Protein AF-A0A9N9TPY0-F1 (afdb_monomer_lite)

InterPro domains:
  IPR001128 Cytochrome P450 [PF00067] (4-237)
  IPR001128 Cytochrome P450 [PF00067] (275-476)
  IPR001128 Cytochrome P450 [PR00385] (175-192)
  IPR001128 Cytochrome P450 [PR00385] (353-364)
  IPR001128 Cytochrome P450 [PR00385] (430-439)
  IPR001128 Cytochrome P450 [PR00385] (439-450)
  IPR002401 Cytochrome P450, E-class, group I [PR00463] (35-53)
  IPR002401 Cytochrome P450, E-class, group I [PR00463] (164-181)
  IPR002401 Cytochrome P450, E-class, group I [PR00463] (184-210)
  IPR002401 Cytochrome P450, E-class, group I [PR00463] (394-418)
  IPR002401 Cytochrome P450, E-class, group I [PR00463] (429-439)
  IPR002401 Cytochrome P450, E-class, group I [PR00463] (439-462)
  IPR036396 Cytochrome P450 superfamily [G3DSA:1.10.630.10] (1-234)
  IPR036396 Cytochrome P450 superfamily [G3DSA:1.10.630.10] (235-488)
  IPR036396 Cytochrome P450 superfamily [SSF48264] (1-236)
  IPR036396 Cytochrome P450 superfamily [SSF48264] (232-492)
  IPR050476 Insect Cytochrome P450 Detoxification [PTHR24292] (233-491)

Organism: Phyllotreta striolata (NCBI:txid444603)

Secondary structure (DSSP, 8-state):
-HHHHHHHHHHHHHHHHHHTT--S-EEHHHHHHHHHHHHHIIIII-----TTT-TT-HHHHHHHHHH---HHHHHHHHHHHHS-HHHHHHHHHTT--SS-HHHHHHHHHHHHHHHHHHHHHT---SSHHHHHHHHHHHSS---HHHHHHS-TT----SPPPHHHHHHHHHHHHHT-TTHHHHHHHHHHHHHHH-HHHHHHHHHHHHHHHHHTTT---HHHHHT-HHHHHHHHHHHHHHHHHHHHTT----SHHHHHHHHHHHSSPPPTTT--SS--------SS-HHHHHHHHHHHHHHHHHHHHHHHHHHHHHHHH-HHHHHHHHHHHHHHHHHTTT---HHHHHT-HHHHHHHHHHHHHS-SS--EEEE--S-EEPTTSS-EE-TT-EEEE-HHHHHT-TTTSSSTTS--GGGGSHHHHHHSPTTS--TT--GGGS-TTHHHHHHHHHHHHHHHHHHEEEEE-TTS-SS--EE-SSS-EESS--EEEEEEPP-

Sequence (495 aa):
MKMMFERVLECTTGLEEMLKERSVAVDIKDILCRFTTDVIGSVAFGLEFNSMKDANIKLRKYGDYTFENSWRKRFSIFLENTFPTRFINIVNEVGFSSRKKEIETYFVDMIRKTVDYREKNNVFRKDALHLLIQLKNTGRVLGDEEAALKGDNENVTGGITMNELAAQAFVFFVAGFETSATTMTFALLELAQNPVVQEKLRQEIKQTLKQNENKLTYESLLGMEYLEKVISDMIRKTVDYREKNNVFRKDALHLLIQLKNTGRVLGDDEATLKGDNENVTGSITMNELAAQAFVFFVAGFETSATTMTFALLELAQNPVVQEKLRQEIKQTLKQNDNKLTYESLLGMEYLEKVISETLRMHPPIHRLARLCNKDFNIPNSDL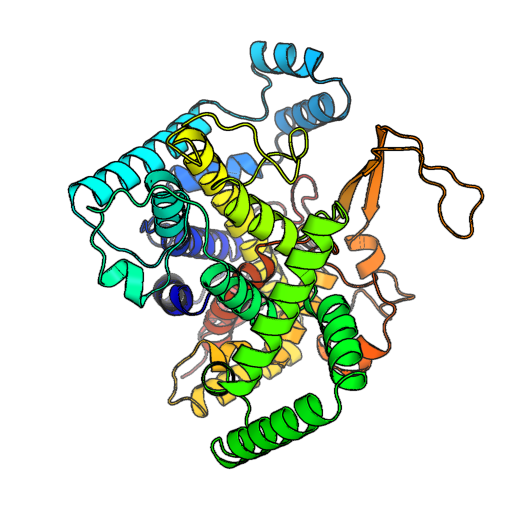VIKSQTQVLVPVLAIHNDPEYYPNPEKFDPERFSKEAKACRPSMTYFPFGDGPQNCIGQRFGKLQAKLGLCTVVSNFNVTLNEKTKLPIEYDLITVITVKGNFWLNLEPLEK

Radius of gyration: 24.52 Å; chains: 1; bounding box: 65×58×60 Å

pLDDT: mean 74.49, std 17.58, range [36.22, 98.69]

Foldseek 3Di:
DQQLLVVLLVLLVLLLVLCPPPQDKDLLLLSQLLSLLQSLCCALQVHRQPCSPPVPGPLVVLLCLLVDPDPLLVVLVCCVVPDPPVVNVVCVVVPSDSDDVVSLVVLLVSSVVSLVVCVVVVDDDNHNSVQVSCCFLAVHGDDPVCPVVDRSPDNNPAFDDLLRLLVVVVCCCVVDDFCVVVVVVVLVVVCVVPVPLVVVQVVLVVVLCVVVVNDDDPVSVVPSPSVSVSSSVSLVVVLVVCVVVVPDDPDPSLQSLCRRAPVERDDPVQDGSHDDDDPDRGHDDSSRSSVVSVCSSNVRSNQLSQLLLLLLVLCQVPVVLLVVLLVLLVVLCVVVVNDDRPVSLVPSLSLVLSSQLSCLQFQQQQKDKDFAQAWDDDPPDPDIDHHRHIDIDGSNCLSQPCVQPPVSVDRDSCCPPPVNVVPGDPPSRQSQHDDPNGNPCPVVSSSSSSSNNSSQSNFWDKHADPVADPPFDFDNDNTTHGDPGGIIRTRTDDD

Structure (mmCIF, N/CA/C/O backbone):
data_AF-A0A9N9TPY0-F1
#
_entry.id   AF-A0A9N9TPY0-F1
#
loop_
_atom_site.group_PDB
_atom_site.id
_atom_site.type_symbol
_atom_site.label_atom_id
_atom_site.label_alt_id
_atom_site.label_comp_id
_atom_site.label_asym_id
_atom_site.label_entity_id
_atom_site.label_seq_id
_atom_site.pdbx_PDB_ins_code
_atom_site.Cartn_x
_atom_site.Cartn_y
_atom_site.Cartn_z
_atom_site.occupancy
_atom_site.B_iso_or_equiv
_atom_site.auth_seq_id
_atom_site.auth_comp_id
_atom_site.auth_asym_id
_atom_site.auth_atom_id
_atom_site.pdbx_PDB_model_num
ATOM 1 N N . MET A 1 1 ? 12.210 -0.313 6.878 1.00 61.53 1 MET A N 1
ATOM 2 C CA . MET A 1 1 ? 10.793 -0.574 7.232 1.00 61.53 1 MET A CA 1
ATOM 3 C C . MET A 1 1 ? 10.555 -0.561 8.739 1.00 61.53 1 MET A C 1
ATOM 5 O O . MET A 1 1 ? 9.876 0.355 9.174 1.00 61.53 1 MET A O 1
ATOM 9 N N . LYS A 1 2 ? 11.143 -1.466 9.544 1.00 66.25 2 LYS A N 1
ATOM 10 C CA . LYS A 1 2 ? 11.008 -1.450 11.023 1.00 66.25 2 LYS A CA 1
ATOM 11 C C . LYS A 1 2 ? 11.387 -0.093 11.647 1.00 66.25 2 LYS A C 1
ATOM 13 O O . LYS A 1 2 ? 10.631 0.437 12.444 1.00 66.25 2 LYS A O 1
ATOM 18 N N . MET A 1 3 ? 12.456 0.549 11.161 1.00 64.31 3 MET A N 1
ATOM 19 C CA . MET A 1 3 ? 12.868 1.906 11.584 1.00 64.31 3 MET A CA 1
ATOM 20 C C . MET A 1 3 ? 11.812 3.001 11.361 1.00 64.31 3 MET A C 1
ATOM 22 O O . MET A 1 3 ? 11.821 4.013 12.052 1.00 64.31 3 MET A O 1
ATOM 26 N N . MET A 1 4 ? 10.932 2.819 10.374 1.00 69.44 4 MET A N 1
ATOM 27 C CA . MET A 1 4 ? 9.898 3.790 10.009 1.00 69.44 4 MET A CA 1
ATOM 28 C C . MET A 1 4 ? 8.572 3.494 10.720 1.00 69.44 4 MET A C 1
ATOM 30 O O . MET A 1 4 ? 7.700 4.352 10.720 1.00 69.44 4 MET A O 1
ATOM 34 N N . PHE A 1 5 ? 8.415 2.309 11.327 1.00 80.06 5 PHE A N 1
ATOM 35 C CA . PHE A 1 5 ? 7.167 1.865 11.954 1.00 80.06 5 PHE A CA 1
ATOM 36 C C . PHE A 1 5 ? 6.678 2.838 13.027 1.00 80.06 5 PHE A C 1
ATOM 38 O O . PHE A 1 5 ? 5.547 3.299 12.935 1.00 80.06 5 PHE A O 1
ATOM 45 N N . GLU A 1 6 ? 7.549 3.209 13.969 1.00 82.38 6 GLU A N 1
ATOM 46 C CA . GLU A 1 6 ? 7.224 4.145 15.056 1.00 82.38 6 GLU A CA 1
ATOM 47 C C . GLU A 1 6 ? 6.706 5.486 14.522 1.00 82.38 6 GLU A C 1
ATOM 49 O O . GLU A 1 6 ? 5.752 6.041 15.049 1.00 82.38 6 GLU A O 1
ATOM 54 N N . ARG A 1 7 ? 7.267 5.976 13.409 1.00 80.94 7 ARG A N 1
ATOM 55 C CA . ARG A 1 7 ? 6.818 7.225 12.777 1.00 80.94 7 ARG A CA 1
ATOM 56 C C . ARG A 1 7 ? 5.427 7.093 12.164 1.00 80.94 7 ARG A C 1
ATOM 58 O O . ARG A 1 7 ? 4.626 8.015 12.267 1.00 80.94 7 ARG A O 1
ATOM 65 N N . VAL A 1 8 ? 5.130 5.963 11.519 1.00 84.69 8 VAL A N 1
ATOM 66 C CA . VAL A 1 8 ? 3.780 5.714 10.985 1.00 84.69 8 VAL A CA 1
ATOM 67 C C . VAL A 1 8 ? 2.781 5.538 12.133 1.00 84.69 8 VAL A C 1
ATOM 69 O O . VAL A 1 8 ? 1.662 6.037 12.044 1.00 84.69 8 VAL A O 1
ATOM 72 N N . LEU A 1 9 ? 3.192 4.880 13.221 1.00 88.12 9 LEU A N 1
ATOM 73 C CA . LEU A 1 9 ? 2.391 4.705 14.429 1.00 88.12 9 LEU A CA 1
ATOM 74 C C . LEU A 1 9 ? 2.098 6.051 15.110 1.00 88.12 9 LEU A C 1
ATOM 76 O O . LEU A 1 9 ? 0.952 6.311 15.451 1.00 88.12 9 LEU A O 1
ATOM 80 N N . GLU A 1 10 ? 3.068 6.960 15.213 1.00 86.94 10 GLU A N 1
ATOM 81 C CA . GLU A 1 10 ? 2.854 8.330 15.711 1.00 86.94 10 GLU A CA 1
ATOM 82 C C . GLU A 1 10 ? 1.787 9.079 14.892 1.00 86.94 10 GLU A C 1
ATOM 84 O O . GLU A 1 10 ? 0.935 9.768 15.458 1.00 86.94 10 GLU A O 1
ATOM 89 N N . CYS A 1 11 ? 1.761 8.900 13.565 1.00 87.12 11 CYS A N 1
ATOM 90 C CA . CYS A 1 11 ? 0.711 9.476 12.721 1.00 87.12 11 CYS A CA 1
ATOM 91 C C . CYS A 1 11 ? -0.683 8.896 13.014 1.00 87.12 11 CYS A C 1
ATOM 93 O O . CYS A 1 11 ? -1.676 9.585 12.780 1.00 87.12 11 CYS A O 1
ATOM 95 N N . THR A 1 12 ? -0.794 7.665 13.532 1.00 89.69 12 THR A N 1
ATOM 96 C CA . THR A 1 12 ? -2.107 7.105 13.895 1.00 89.69 12 THR A CA 1
ATOM 97 C C . THR A 1 12 ? -2.746 7.826 15.074 1.00 89.69 12 THR A C 1
ATOM 99 O O . THR A 1 12 ? -3.961 7.977 15.078 1.00 89.69 12 THR A O 1
ATOM 102 N N . THR A 1 13 ? -1.960 8.385 15.999 1.00 88.25 13 THR A N 1
ATOM 103 C CA . THR A 1 13 ? -2.487 9.217 17.092 1.00 88.25 13 THR A CA 1
ATOM 104 C C . THR A 1 13 ? -3.189 10.459 16.543 1.00 88.25 13 THR A C 1
ATOM 106 O O . THR A 1 13 ? -4.279 10.808 16.985 1.00 88.25 13 THR A O 1
ATOM 109 N N . GLY A 1 14 ? -2.610 11.095 15.518 1.00 87.12 14 GLY A N 1
ATOM 110 C CA . GLY A 1 14 ? -3.243 12.228 14.837 1.00 87.12 14 GLY A CA 1
ATOM 111 C C . GLY A 1 14 ? -4.534 11.838 14.108 1.00 87.12 14 GLY A C 1
ATOM 112 O O . GLY A 1 14 ? -5.495 12.608 14.101 1.00 87.12 14 GLY A O 1
ATOM 113 N N . LEU A 1 15 ? -4.586 10.628 13.538 1.00 89.00 15 LEU A N 1
ATOM 114 C CA . LEU A 1 15 ? -5.805 10.083 12.939 1.00 89.00 15 LEU A CA 1
ATOM 115 C C . LEU A 1 15 ? -6.877 9.837 14.010 1.00 89.00 15 LEU A C 1
ATOM 117 O O . LEU A 1 15 ? -8.022 10.238 13.817 1.00 89.00 15 LEU A O 1
ATOM 121 N N . GLU A 1 16 ? -6.513 9.241 15.147 1.00 87.50 16 GLU A N 1
ATOM 122 C CA . GLU A 1 16 ? -7.421 9.045 16.281 1.00 87.50 16 GLU A CA 1
ATOM 123 C C . GLU A 1 16 ? -7.972 10.368 16.798 1.00 87.50 16 GLU A C 1
ATOM 125 O O . GLU A 1 16 ? -9.179 10.480 16.971 1.00 87.50 16 GLU A O 1
ATOM 130 N N . GLU A 1 17 ? -7.126 11.379 17.001 1.00 86.50 17 GLU A N 1
ATOM 131 C CA . GLU A 1 17 ? -7.542 12.716 17.438 1.00 86.50 17 GLU A CA 1
ATOM 132 C C . GLU A 1 17 ? -8.499 13.379 16.446 1.00 86.50 17 GLU A C 1
ATOM 134 O O . GLU A 1 17 ? -9.499 13.965 16.853 1.00 86.50 17 GLU A O 1
ATOM 139 N N . MET A 1 18 ? -8.235 13.254 15.144 1.00 84.38 18 MET A N 1
ATOM 140 C CA . MET A 1 18 ? -9.090 13.823 14.102 1.00 84.38 18 MET A CA 1
ATOM 141 C C . MET A 1 18 ? -10.472 13.149 14.035 1.00 84.38 18 MET A C 1
ATOM 143 O O . MET A 1 18 ? -11.452 13.786 13.628 1.00 84.38 18 MET A O 1
ATOM 147 N N . LEU A 1 19 ? -10.538 11.871 14.415 1.00 85.31 19 LEU A N 1
ATOM 148 C CA . LEU A 1 19 ? -11.762 11.073 14.493 1.00 85.31 19 LEU A CA 1
ATOM 149 C C . LEU A 1 19 ? -12.458 11.174 15.860 1.00 85.31 19 LEU A C 1
ATOM 151 O O . LEU A 1 19 ? -13.663 10.937 15.956 1.00 85.31 19 LEU A O 1
ATOM 155 N N . LYS A 1 20 ? -11.721 11.544 16.913 1.00 72.88 20 LYS A N 1
ATOM 156 C CA . LYS A 1 20 ? -12.230 11.753 18.271 1.00 72.88 20 LYS A CA 1
ATOM 157 C C . LYS A 1 20 ? -13.330 12.812 18.226 1.00 72.88 20 LYS A C 1
ATOM 159 O O . LYS A 1 20 ? -13.220 13.805 17.516 1.00 72.88 20 LYS A O 1
ATOM 164 N N . GLU A 1 21 ? -14.411 12.573 18.964 1.00 58.62 21 GLU A N 1
ATOM 165 C CA . GLU A 1 21 ? -15.583 13.466 19.055 1.00 58.62 21 GLU A CA 1
ATOM 166 C C . GLU A 1 21 ? -16.478 13.532 17.799 1.00 58.62 21 GLU A C 1
ATOM 168 O O . GLU A 1 21 ? -17.523 14.182 17.833 1.00 58.62 21 GLU A O 1
ATOM 173 N N . ARG A 1 22 ? -16.157 12.812 16.712 1.00 61.19 22 ARG A N 1
ATOM 174 C CA . ARG A 1 22 ? -17.032 12.716 15.533 1.00 61.19 22 ARG A CA 1
ATOM 175 C C . ARG A 1 22 ? -17.941 11.490 15.617 1.00 61.19 22 ARG A C 1
ATOM 177 O O . ARG A 1 22 ? -17.591 10.423 15.137 1.00 61.19 22 ARG A O 1
ATOM 184 N N . SER A 1 23 ? -19.141 11.659 16.166 1.00 57.78 23 SER A N 1
ATOM 185 C CA . SER A 1 23 ? -20.257 10.702 16.044 1.00 57.78 23 SER A CA 1
ATOM 186 C C . SER A 1 23 ? -21.109 10.978 14.793 1.00 57.78 23 SER A C 1
ATOM 188 O O . SER A 1 23 ? -22.337 11.020 14.853 1.00 57.78 23 SER A O 1
ATOM 190 N N . VAL A 1 24 ? -20.469 11.297 13.663 1.00 70.56 24 VAL A N 1
ATOM 191 C CA . VAL A 1 24 ? -21.153 11.858 12.486 1.00 70.56 24 VAL A CA 1
ATOM 192 C C . VAL A 1 24 ? -20.499 11.369 11.197 1.00 70.56 24 VAL A C 1
ATOM 194 O O . VAL A 1 24 ? -19.304 11.094 11.163 1.00 70.56 24 VAL A O 1
ATOM 197 N N . ALA A 1 25 ? -21.294 11.305 10.129 1.00 87.56 25 ALA A N 1
ATOM 198 C CA . ALA A 1 25 ? -20.859 11.107 8.752 1.00 87.56 25 ALA A CA 1
ATOM 199 C C . ALA A 1 25 ? -19.585 11.900 8.413 1.00 87.56 25 ALA A C 1
ATOM 201 O O . ALA A 1 25 ? -19.576 13.134 8.475 1.00 87.56 25 ALA A O 1
ATOM 202 N N . VAL A 1 26 ? -18.537 11.201 7.987 1.00 90.25 26 VAL A N 1
ATOM 203 C CA . VAL A 1 26 ? -17.268 11.794 7.562 1.00 90.25 26 VAL A CA 1
ATOM 204 C C . VAL A 1 26 ? -16.970 11.471 6.110 1.00 90.25 26 VAL A C 1
ATOM 206 O O . VAL A 1 26 ? -17.282 10.379 5.642 1.00 90.25 26 VAL A O 1
ATOM 209 N N . ASP A 1 27 ? -16.319 12.403 5.417 1.00 90.00 27 ASP A N 1
ATOM 210 C CA . ASP A 1 27 ? -15.653 12.098 4.155 1.00 90.00 27 ASP A CA 1
ATOM 211 C C . ASP A 1 27 ? -14.388 11.289 4.464 1.00 90.00 27 ASP A C 1
ATOM 213 O O . ASP A 1 27 ? -13.335 11.834 4.808 1.00 90.00 27 ASP A O 1
ATOM 217 N N . ILE A 1 28 ? -14.523 9.964 4.450 1.00 90.62 28 ILE A N 1
ATOM 218 C CA . ILE A 1 28 ? -13.455 9.071 4.897 1.00 90.62 28 ILE A CA 1
ATOM 219 C C . ILE A 1 28 ? -12.272 9.101 3.929 1.00 90.62 28 ILE A C 1
ATOM 221 O O . ILE A 1 28 ? -11.130 8.949 4.357 1.00 90.62 28 ILE A O 1
ATOM 225 N N . LYS A 1 29 ? -12.525 9.364 2.640 1.00 87.06 29 LYS A N 1
ATOM 226 C CA . LYS A 1 29 ? -11.468 9.497 1.637 1.00 87.06 29 LYS A CA 1
ATOM 227 C C . LYS A 1 29 ? -10.583 10.700 1.956 1.00 87.06 29 LYS A C 1
ATOM 229 O O . LYS A 1 29 ? -9.368 10.549 2.011 1.00 87.06 29 LYS A O 1
ATOM 234 N N . ASP A 1 30 ? -11.180 11.862 2.240 1.00 86.00 30 ASP A N 1
ATOM 235 C CA . ASP A 1 30 ? -10.445 13.069 2.660 1.00 86.00 30 ASP A CA 1
ATOM 236 C C . ASP A 1 30 ? -9.559 12.798 3.884 1.00 86.00 30 ASP A C 1
ATOM 238 O O . ASP A 1 30 ? -8.361 13.084 3.873 1.00 86.00 30 ASP A O 1
ATOM 242 N N . ILE A 1 31 ? -10.139 12.180 4.914 1.00 89.31 31 ILE A N 1
ATOM 243 C CA . ILE A 1 31 ? -9.448 11.826 6.157 1.00 89.31 31 ILE A CA 1
ATOM 244 C C . ILE A 1 31 ? -8.248 10.914 5.897 1.00 89.31 31 ILE A C 1
ATOM 246 O O . ILE A 1 31 ? -7.149 11.180 6.389 1.00 89.31 31 ILE A O 1
ATOM 250 N N . LEU A 1 32 ? -8.441 9.859 5.107 1.00 89.81 32 LEU A N 1
ATOM 251 C CA . LEU A 1 32 ? -7.390 8.895 4.813 1.00 89.81 32 LEU A CA 1
ATOM 252 C C . LEU A 1 32 ? -6.299 9.498 3.927 1.00 89.81 32 LEU A C 1
ATOM 254 O O . LEU A 1 32 ? -5.127 9.265 4.205 1.00 89.81 32 LEU A O 1
ATOM 258 N N . CYS A 1 33 ? -6.641 10.333 2.938 1.00 83.88 33 CYS A N 1
ATOM 259 C CA . CYS A 1 33 ? -5.651 11.063 2.140 1.00 83.88 33 CYS A CA 1
ATOM 260 C C . CYS A 1 33 ? -4.791 11.982 3.025 1.00 83.88 33 CYS A C 1
ATOM 262 O O . CYS A 1 33 ? -3.572 12.054 2.841 1.00 83.88 33 CYS A O 1
ATOM 264 N N . ARG A 1 34 ? -5.388 12.649 4.025 1.00 84.94 34 ARG A N 1
ATOM 265 C CA . ARG A 1 34 ? -4.663 13.497 4.993 1.00 84.94 34 ARG A CA 1
ATOM 266 C C . ARG A 1 34 ? -3.734 12.675 5.883 1.00 84.94 34 ARG A C 1
ATOM 268 O O . ARG A 1 34 ? -2.573 13.045 6.038 1.00 84.94 34 ARG A O 1
ATOM 275 N N . PHE A 1 35 ? -4.207 11.537 6.387 1.00 87.19 35 PHE A N 1
ATOM 276 C CA . PHE A 1 35 ? -3.381 10.596 7.146 1.00 87.19 35 PHE A CA 1
ATOM 277 C C . PHE A 1 35 ? -2.186 10.096 6.321 1.00 87.19 35 PHE A C 1
ATOM 279 O O . PHE A 1 35 ? -1.044 10.220 6.757 1.00 87.19 35 PHE A O 1
ATOM 286 N N . THR A 1 36 ? -2.410 9.613 5.097 1.00 84.62 36 THR A N 1
ATOM 287 C CA . THR A 1 36 ? -1.320 9.113 4.242 1.00 84.62 36 THR A CA 1
ATOM 288 C C . THR A 1 36 ? -0.350 10.214 3.813 1.00 84.62 36 THR A C 1
ATOM 290 O O . THR A 1 36 ? 0.840 9.954 3.649 1.00 84.62 36 THR A O 1
ATOM 293 N N . THR A 1 37 ? -0.832 11.454 3.663 1.00 80.25 37 THR A N 1
ATOM 294 C CA . THR A 1 37 ? 0.017 12.621 3.377 1.00 80.25 37 THR A CA 1
ATOM 295 C C . THR A 1 37 ? 0.983 12.881 4.529 1.00 80.25 37 THR A C 1
ATOM 297 O O . THR A 1 37 ? 2.175 13.062 4.287 1.00 80.25 37 THR A O 1
ATOM 300 N N . ASP A 1 38 ? 0.506 12.842 5.776 1.00 80.88 38 ASP A N 1
ATOM 301 C CA . ASP A 1 38 ? 1.351 13.043 6.959 1.00 80.88 38 ASP A CA 1
ATOM 302 C C . ASP A 1 38 ? 2.308 11.865 7.195 1.00 80.88 38 ASP A C 1
ATOM 304 O O . ASP A 1 38 ? 3.478 12.083 7.515 1.00 80.88 38 ASP A O 1
ATOM 308 N N . VAL A 1 39 ? 1.861 10.630 6.942 1.00 82.44 39 VAL A N 1
ATOM 309 C CA . VAL A 1 39 ? 2.713 9.430 6.979 1.00 82.44 39 VAL A CA 1
ATOM 310 C C . VAL A 1 39 ? 3.876 9.553 5.994 1.00 82.44 39 VAL A C 1
ATOM 312 O O . VAL A 1 39 ? 5.036 9.371 6.368 1.00 82.44 39 VAL A O 1
ATOM 315 N N . ILE A 1 40 ? 3.591 9.901 4.738 1.00 74.88 40 ILE A N 1
ATOM 316 C CA . ILE A 1 40 ? 4.625 10.106 3.723 1.00 74.88 40 ILE A CA 1
ATOM 317 C C . ILE A 1 40 ? 5.490 11.323 4.060 1.00 74.88 40 ILE A C 1
ATOM 319 O O . ILE A 1 40 ? 6.706 11.259 3.906 1.00 74.88 40 ILE A O 1
ATOM 323 N N . GLY A 1 41 ? 4.908 12.402 4.580 1.00 69.50 41 GLY A N 1
ATOM 324 C CA . GLY A 1 41 ? 5.656 13.551 5.084 1.00 69.50 41 GLY A CA 1
ATOM 325 C C . GLY A 1 41 ? 6.720 13.165 6.093 1.00 69.50 41 GLY A C 1
ATOM 326 O O . GLY A 1 41 ? 7.903 13.465 5.913 1.00 69.50 41 GLY A O 1
ATOM 327 N N . SER A 1 42 ? 6.307 12.419 7.111 1.00 73.06 42 SER A N 1
ATOM 328 C CA . SER A 1 42 ? 7.174 12.000 8.203 1.00 73.06 42 SER A CA 1
ATOM 329 C C . SER A 1 42 ? 8.220 10.970 7.767 1.00 73.06 42 SER A C 1
ATOM 331 O O . SER A 1 42 ? 9.368 11.041 8.210 1.00 73.06 42 SER A O 1
ATOM 333 N N . VAL A 1 43 ? 7.856 10.026 6.892 1.00 67.38 43 VAL A N 1
ATOM 334 C CA . VAL A 1 43 ? 8.727 8.899 6.515 1.00 67.38 43 VAL A CA 1
ATOM 335 C C . VAL A 1 43 ? 9.594 9.182 5.287 1.00 67.38 43 VAL A C 1
ATOM 337 O O . VAL A 1 43 ? 10.756 8.775 5.256 1.00 67.38 43 VAL A O 1
ATOM 340 N N . ALA A 1 44 ? 9.054 9.846 4.267 1.00 63.47 44 ALA A N 1
ATOM 341 C CA . ALA A 1 44 ? 9.779 10.122 3.030 1.00 63.47 44 ALA A CA 1
ATOM 342 C C . ALA A 1 44 ? 10.618 11.399 3.132 1.00 63.47 44 ALA A C 1
ATOM 344 O O . ALA A 1 44 ? 11.745 11.412 2.646 1.00 63.47 44 ALA A O 1
ATOM 345 N N . PHE A 1 45 ? 10.101 12.447 3.785 1.00 63.50 45 PHE A N 1
ATOM 346 C CA . PHE A 1 45 ? 10.757 13.765 3.844 1.00 63.50 45 PHE A CA 1
ATOM 347 C C . PHE A 1 45 ? 11.252 14.142 5.237 1.00 63.50 45 PHE A C 1
ATOM 349 O O . PHE A 1 45 ? 12.006 15.102 5.386 1.00 63.50 45 PHE A O 1
ATOM 356 N N . GLY A 1 46 ? 10.810 13.414 6.265 1.00 63.19 46 GLY A N 1
ATOM 357 C CA . GLY A 1 46 ? 10.991 13.801 7.657 1.00 63.19 46 GLY A CA 1
ATOM 358 C C . GLY A 1 46 ? 10.508 15.213 7.946 1.00 63.19 46 GLY A C 1
ATOM 359 O O . GLY A 1 46 ? 11.191 15.973 8.633 1.00 63.19 46 GLY A O 1
ATOM 360 N N . LEU A 1 47 ? 9.346 15.545 7.391 1.00 68.62 47 LEU A N 1
ATOM 361 C CA . LEU A 1 47 ? 8.634 16.793 7.599 1.00 68.62 47 LEU A CA 1
ATOM 362 C C . LEU A 1 47 ? 7.280 16.492 8.231 1.00 68.62 47 LEU A C 1
ATOM 364 O O . LEU A 1 47 ? 6.595 15.544 7.855 1.00 68.62 47 LEU A O 1
ATOM 368 N N . GLU A 1 48 ? 6.877 17.322 9.182 1.00 70.12 48 GLU A N 1
ATOM 369 C CA . GLU A 1 48 ? 5.527 17.280 9.731 1.00 70.12 48 GLU A CA 1
ATOM 370 C C . GLU A 1 48 ? 4.643 18.226 8.930 1.00 70.12 48 GLU A C 1
ATOM 372 O O . GLU A 1 48 ? 4.628 19.436 9.160 1.00 70.12 48 GLU A O 1
ATOM 377 N N . PHE A 1 49 ? 3.907 17.678 7.966 1.00 68.56 49 PHE A N 1
ATOM 378 C CA . PHE A 1 49 ? 2.986 18.492 7.180 1.00 68.56 49 PHE A CA 1
ATOM 379 C C . PHE A 1 49 ? 1.788 18.957 8.007 1.00 68.56 49 PHE A C 1
ATOM 381 O O . PHE A 1 49 ? 1.304 20.053 7.764 1.00 68.56 49 PHE A O 1
ATOM 388 N N . ASN A 1 50 ? 1.376 18.214 9.040 1.00 75.06 50 ASN A N 1
ATOM 389 C CA . ASN A 1 50 ? 0.207 18.544 9.864 1.00 75.06 50 ASN A CA 1
ATOM 390 C C . ASN A 1 50 ? -1.086 18.665 9.029 1.00 75.06 50 ASN A C 1
ATOM 392 O O . ASN A 1 50 ? -1.991 19.437 9.358 1.00 75.06 50 ASN A O 1
ATOM 396 N N . SER A 1 51 ? -1.202 17.865 7.967 1.00 73.62 51 SER A N 1
ATOM 397 C CA . SER A 1 51 ? -2.374 17.804 7.086 1.00 73.62 51 SER A CA 1
ATOM 398 C C . SER A 1 51 ? -3.621 17.366 7.845 1.00 73.62 51 SER A C 1
ATOM 400 O O . SER A 1 51 ? -4.730 17.778 7.508 1.00 73.62 51 SER A O 1
ATOM 402 N N . MET A 1 52 ? -3.470 16.581 8.915 1.00 74.88 52 MET A N 1
ATOM 403 C CA . MET A 1 52 ? -4.568 16.219 9.821 1.00 74.88 52 MET A CA 1
ATOM 404 C C . MET A 1 52 ? -5.096 17.396 10.667 1.00 74.88 52 MET A C 1
ATOM 406 O O . MET A 1 52 ? -6.237 17.342 11.126 1.00 74.88 52 MET A O 1
ATOM 410 N N . LYS A 1 53 ? -4.350 18.504 10.793 1.00 74.62 53 LYS A N 1
ATOM 411 C CA . LYS A 1 53 ? -4.800 19.742 11.465 1.00 74.62 53 LYS A CA 1
ATOM 412 C C . LYS A 1 53 ? -5.283 20.804 10.477 1.00 74.62 53 LYS A C 1
ATOM 414 O O . LYS A 1 53 ? -6.311 21.428 10.721 1.00 74.62 53 LYS A O 1
ATOM 419 N N . ASP A 1 54 ? -4.594 20.965 9.348 1.00 72.06 54 ASP A N 1
ATOM 420 C CA . ASP A 1 54 ? -4.966 21.909 8.289 1.00 72.06 54 ASP A CA 1
ATOM 421 C C . ASP A 1 54 ? -5.216 21.181 6.960 1.00 72.06 54 ASP A C 1
ATOM 423 O O . ASP A 1 54 ? -4.312 20.623 6.341 1.00 72.06 54 ASP A O 1
ATOM 427 N N . ALA A 1 55 ? -6.468 21.203 6.499 1.00 59.97 55 ALA A N 1
ATOM 428 C CA . ALA A 1 55 ? -6.874 20.560 5.254 1.00 59.97 55 ALA A CA 1
ATOM 429 C C . ALA A 1 55 ? -6.402 21.301 3.982 1.00 59.97 55 ALA A C 1
ATOM 431 O O . ALA A 1 55 ? -6.482 20.722 2.898 1.00 59.97 55 ALA A O 1
ATOM 432 N N . ASN A 1 56 ? -5.926 22.552 4.085 1.00 55.62 56 ASN A N 1
ATOM 433 C CA . ASN A 1 56 ? -5.662 23.458 2.955 1.00 55.62 56 ASN A CA 1
ATOM 434 C C . ASN A 1 56 ? -4.182 23.612 2.563 1.00 55.62 56 ASN A C 1
ATOM 436 O O . ASN A 1 56 ? -3.819 24.546 1.836 1.00 55.62 56 ASN A O 1
ATOM 440 N N . ILE A 1 57 ? -3.321 22.692 2.989 1.00 65.94 57 ILE A N 1
ATOM 441 C CA . ILE A 1 57 ? -1.883 22.755 2.712 1.00 65.94 57 ILE A CA 1
ATOM 442 C C . ILE A 1 57 ? -1.611 22.690 1.203 1.00 65.94 57 ILE A C 1
ATOM 444 O O . ILE A 1 57 ? -2.165 21.863 0.477 1.00 65.94 57 ILE A O 1
ATOM 448 N N . LYS A 1 58 ? -0.710 23.559 0.720 1.00 66.88 58 LYS A N 1
ATOM 449 C CA . LYS A 1 58 ? -0.323 23.656 -0.703 1.00 66.88 58 LYS A CA 1
ATOM 450 C C . LYS A 1 58 ? 0.080 22.307 -1.305 1.00 66.88 58 LYS A C 1
ATOM 452 O O . LYS A 1 58 ? -0.324 21.992 -2.418 1.00 66.88 58 LYS A O 1
ATOM 457 N N . LEU A 1 59 ? 0.818 21.504 -0.540 1.00 64.06 59 LEU A N 1
ATOM 458 C CA . LEU A 1 59 ? 1.256 20.163 -0.916 1.00 64.06 59 LEU A CA 1
ATOM 459 C C . LEU A 1 59 ? 0.090 19.257 -1.335 1.00 64.06 59 LEU A C 1
ATOM 461 O O . LEU A 1 59 ? 0.177 18.567 -2.347 1.00 64.06 59 LEU A O 1
ATOM 465 N N . ARG A 1 60 ? -1.021 19.318 -0.596 1.00 63.97 60 ARG A N 1
ATOM 466 C CA . ARG A 1 60 ? -2.227 18.550 -0.892 1.00 63.97 60 ARG A CA 1
ATOM 467 C C . ARG A 1 60 ? -2.868 19.008 -2.197 1.00 63.97 60 ARG A C 1
ATOM 469 O O . ARG A 1 60 ? -3.122 18.179 -3.055 1.00 63.97 60 ARG A O 1
ATOM 476 N N . LYS A 1 61 ? -3.029 20.320 -2.400 1.00 67.88 61 LYS A N 1
ATOM 477 C CA . LYS A 1 61 ? -3.559 20.870 -3.665 1.00 67.88 61 LYS A CA 1
ATOM 478 C C . LYS A 1 61 ? -2.728 20.433 -4.876 1.00 67.88 61 LYS A C 1
ATOM 480 O O . LYS A 1 61 ? -3.270 20.210 -5.954 1.00 67.88 61 LYS A O 1
ATOM 485 N N . TYR A 1 62 ? -1.414 20.303 -4.709 1.00 65.69 62 TYR A N 1
ATOM 486 C CA . TYR A 1 62 ? -0.522 19.813 -5.759 1.00 65.69 62 TYR A CA 1
ATOM 487 C C . TYR A 1 62 ? -0.608 18.289 -5.962 1.00 65.69 62 TYR A C 1
ATOM 489 O O . TYR A 1 62 ? -0.539 17.821 -7.103 1.00 65.69 62 TYR A O 1
ATOM 497 N N . GLY A 1 63 ? -0.814 17.523 -4.887 1.00 61.31 63 GLY A N 1
ATOM 498 C CA . GLY A 1 63 ? -1.157 16.100 -4.945 1.00 61.31 63 GLY A CA 1
ATOM 499 C C . GLY A 1 63 ? -2.477 15.866 -5.681 1.00 61.31 63 GLY A C 1
ATOM 500 O O . GLY A 1 63 ? -2.491 15.156 -6.682 1.00 61.31 63 GLY A O 1
ATOM 501 N N . ASP A 1 64 ? -3.546 16.546 -5.270 1.00 64.06 64 ASP A N 1
ATOM 502 C CA . ASP A 1 64 ? -4.880 16.460 -5.874 1.00 64.06 64 ASP A CA 1
ATOM 503 C C . ASP A 1 64 ? -4.828 16.825 -7.365 1.00 64.06 64 ASP A C 1
ATOM 505 O O . ASP A 1 64 ? -5.308 16.061 -8.199 1.00 64.06 64 ASP A O 1
ATOM 509 N N . TYR A 1 65 ? -4.116 17.895 -7.748 1.00 63.34 65 TYR A N 1
ATOM 510 C CA . TYR A 1 65 ? -3.898 18.242 -9.160 1.00 63.34 65 TYR A CA 1
ATOM 511 C C . TYR A 1 65 ? -3.249 17.105 -9.968 1.00 63.34 65 TYR A C 1
ATOM 513 O O . TYR A 1 65 ? -3.530 16.940 -11.160 1.00 63.34 65 TYR A O 1
ATOM 521 N N . THR A 1 66 ? -2.393 16.288 -9.344 1.00 60.72 66 THR A N 1
ATOM 522 C CA . THR A 1 66 ? -1.758 15.122 -9.982 1.00 60.72 66 THR A CA 1
ATOM 523 C C . THR A 1 66 ? -2.760 13.998 -10.262 1.00 60.72 66 THR A C 1
ATOM 525 O O . THR A 1 66 ? -2.583 13.270 -11.242 1.00 60.72 66 THR A O 1
ATOM 528 N N . PHE A 1 67 ? -3.877 13.939 -9.540 1.00 61.28 67 PHE A N 1
ATOM 529 C CA . PHE A 1 67 ? -4.937 12.942 -9.726 1.00 61.28 67 PHE A CA 1
ATOM 530 C C . PHE A 1 67 ? -6.256 13.510 -10.276 1.00 61.28 67 PHE A C 1
ATOM 532 O O . PHE A 1 67 ? -7.140 12.744 -10.642 1.00 61.28 67 PHE A O 1
ATOM 539 N N . GLU A 1 68 ? -6.371 14.831 -10.438 1.00 64.12 68 GLU A N 1
ATOM 540 C CA . GLU A 1 68 ? -7.566 15.492 -10.968 1.00 64.12 68 GLU A CA 1
ATOM 541 C C . GLU A 1 68 ? -7.919 15.059 -12.400 1.00 64.12 68 GLU A C 1
ATOM 543 O O . GLU A 1 68 ? -7.105 15.116 -13.329 1.00 64.12 68 GLU A O 1
ATOM 548 N N . ASN A 1 69 ? -9.196 14.736 -12.597 1.00 56.12 69 ASN A N 1
ATOM 549 C CA . ASN A 1 69 ? -9.790 14.338 -13.869 1.00 56.12 69 ASN A CA 1
ATOM 550 C C . ASN A 1 69 ? -10.336 15.545 -14.661 1.00 56.12 69 ASN A C 1
ATOM 552 O O . ASN A 1 69 ? -11.512 15.640 -15.014 1.00 56.12 69 ASN A O 1
ATOM 556 N N . SER A 1 70 ? -9.465 16.517 -14.936 1.00 63.94 70 SER A N 1
ATOM 557 C CA . SER A 1 70 ? -9.814 17.655 -15.793 1.00 63.94 70 SER A CA 1
ATOM 558 C C . SER A 1 70 ? -9.767 17.263 -17.273 1.00 63.94 70 SER A C 1
ATOM 560 O O . SER A 1 70 ? -8.811 16.633 -17.726 1.00 63.94 70 SER A O 1
ATOM 562 N N . TRP A 1 71 ? -10.739 17.712 -18.076 1.00 60.66 71 TRP A N 1
ATOM 563 C CA . TRP A 1 71 ? -10.773 17.443 -19.525 1.00 60.66 71 TRP A CA 1
ATOM 564 C C . TRP A 1 71 ? -9.489 17.887 -20.247 1.00 60.66 71 TRP A C 1
ATOM 566 O O . TRP A 1 71 ? -9.010 17.188 -21.136 1.00 60.66 71 TRP A O 1
ATOM 576 N N . ARG A 1 72 ? -8.875 18.998 -19.809 1.00 63.00 72 ARG A N 1
ATOM 577 C CA . ARG A 1 72 ? -7.577 19.476 -20.316 1.00 63.00 72 ARG A CA 1
ATOM 578 C C . ARG A 1 72 ? -6.463 18.460 -20.098 1.00 63.00 72 ARG A C 1
ATOM 580 O O . ARG A 1 72 ? -5.621 18.277 -20.966 1.00 63.00 72 ARG A O 1
ATOM 587 N N . LYS A 1 73 ? -6.480 17.784 -18.950 1.00 64.44 73 LYS A N 1
ATOM 588 C CA . LYS A 1 73 ? -5.491 16.773 -18.588 1.00 64.44 73 LYS A CA 1
ATOM 589 C C . LYS A 1 73 ? -5.737 15.461 -19.323 1.00 64.44 73 LYS A C 1
ATOM 591 O O . LYS A 1 73 ? -4.786 14.868 -19.805 1.00 64.44 73 LYS A O 1
ATOM 596 N N . ARG A 1 74 ? -7.001 15.055 -19.507 1.00 64.94 74 ARG A N 1
ATOM 597 C CA . ARG A 1 74 ? -7.351 13.919 -20.386 1.00 64.94 74 ARG A CA 1
ATOM 598 C C . ARG A 1 74 ? -6.843 14.143 -21.802 1.00 64.94 74 ARG A C 1
ATOM 600 O O . ARG A 1 74 ? -6.257 13.243 -22.389 1.00 64.94 74 ARG A O 1
ATOM 607 N N . PHE A 1 75 ? -7.059 15.346 -22.323 1.00 64.94 75 PHE A N 1
ATOM 608 C CA . PHE A 1 75 ? -6.593 15.725 -23.646 1.00 64.94 75 PHE A CA 1
ATOM 609 C C . PHE A 1 75 ? -5.062 15.759 -23.714 1.00 64.94 75 PHE A C 1
ATOM 611 O O . PHE A 1 75 ? -4.493 15.188 -24.633 1.00 64.94 75 PHE A O 1
ATOM 618 N N . SER A 1 76 ? -4.391 16.326 -22.709 1.00 63.91 76 SER A N 1
ATOM 619 C CA . SER A 1 76 ? -2.925 16.348 -22.645 1.00 63.91 76 SER A CA 1
ATOM 620 C C . SER A 1 76 ? -2.311 14.945 -22.553 1.00 63.91 76 SER A C 1
ATOM 622 O O . SER A 1 76 ? -1.479 14.594 -23.379 1.00 63.91 76 SER A O 1
ATOM 624 N N . ILE A 1 77 ? -2.805 14.081 -21.658 1.00 65.12 77 ILE A N 1
ATOM 625 C CA . ILE A 1 77 ? -2.378 12.675 -21.543 1.00 65.12 77 ILE A CA 1
ATOM 626 C C . ILE A 1 77 ? -2.646 11.908 -22.846 1.00 65.12 77 ILE A C 1
ATOM 628 O O . ILE A 1 77 ? -1.834 11.079 -23.252 1.00 65.12 77 ILE A O 1
ATOM 632 N N . PHE A 1 78 ? -3.773 12.162 -23.516 1.00 66.69 78 PHE A N 1
ATOM 633 C CA . PHE A 1 78 ? -4.059 11.576 -24.826 1.00 66.69 78 PHE A CA 1
ATOM 634 C C . PHE A 1 78 ? -3.030 12.020 -25.870 1.00 66.69 78 PHE A C 1
ATOM 636 O O . PHE A 1 78 ? -2.506 11.178 -26.596 1.00 66.69 78 PHE A O 1
ATOM 643 N N . LEU A 1 79 ? -2.696 13.313 -25.914 1.00 64.12 79 LEU A N 1
ATOM 644 C CA . LEU A 1 79 ? -1.671 13.832 -26.815 1.00 64.12 79 LEU A CA 1
ATOM 645 C C . LEU A 1 79 ? -0.285 13.245 -26.500 1.00 64.12 79 LEU A C 1
ATOM 647 O O . LEU A 1 79 ? 0.410 12.816 -27.416 1.00 64.12 79 LEU A O 1
ATOM 651 N N . GLU A 1 80 ? 0.089 13.163 -25.222 1.00 61.22 80 GLU A N 1
ATOM 652 C CA . GLU A 1 80 ? 1.369 12.608 -24.762 1.00 61.22 80 GLU A CA 1
ATOM 653 C C . GLU A 1 80 ? 1.512 11.107 -25.067 1.00 61.22 80 GLU A C 1
ATOM 655 O O . GLU A 1 80 ? 2.607 10.657 -25.387 1.00 61.22 80 GLU A O 1
ATOM 660 N N . ASN A 1 81 ? 0.423 10.330 -25.005 1.00 60.53 81 ASN A N 1
ATOM 661 C CA . ASN A 1 81 ? 0.454 8.894 -25.317 1.00 60.53 81 ASN A CA 1
ATOM 662 C C . ASN A 1 81 ? 0.309 8.581 -26.815 1.00 60.53 81 ASN A C 1
ATOM 664 O O . ASN A 1 81 ? 0.702 7.500 -27.244 1.00 60.53 81 ASN A O 1
ATOM 668 N N . THR A 1 82 ? -0.280 9.486 -27.603 1.00 62.78 82 THR A N 1
ATOM 669 C CA . THR A 1 82 ? -0.577 9.240 -29.028 1.00 62.78 82 THR A CA 1
ATOM 670 C C . THR A 1 82 ? 0.505 9.793 -29.952 1.00 62.78 82 THR A C 1
ATOM 672 O O . THR A 1 82 ? 0.751 9.224 -31.015 1.00 62.78 82 THR A O 1
ATOM 675 N N . PHE A 1 83 ? 1.159 10.897 -29.577 1.00 61.84 83 PHE A N 1
ATOM 676 C CA . PHE A 1 83 ? 2.111 11.586 -30.445 1.00 61.84 83 PHE A CA 1
ATOM 677 C C . PHE A 1 83 ? 3.564 11.429 -29.961 1.00 61.84 83 PHE A C 1
ATOM 679 O O . PHE A 1 83 ? 3.823 11.478 -28.759 1.00 61.84 83 PHE A O 1
ATOM 686 N N . PRO A 1 84 ? 4.544 11.287 -30.878 1.00 62.38 84 PRO A N 1
ATOM 687 C CA . PRO A 1 84 ? 5.961 11.183 -30.527 1.00 62.38 84 PRO A CA 1
ATOM 688 C C . PRO A 1 84 ? 6.468 12.379 -29.712 1.00 62.38 84 PRO A C 1
ATOM 690 O O . PRO A 1 84 ? 5.997 13.506 -29.878 1.00 62.38 84 PRO A O 1
ATOM 693 N N . THR A 1 85 ? 7.529 12.171 -28.927 1.00 55.44 85 THR A N 1
ATOM 694 C CA . THR A 1 85 ? 8.117 13.132 -27.969 1.00 55.44 85 THR A CA 1
ATOM 695 C C . THR A 1 85 ? 8.414 14.525 -28.543 1.00 55.44 85 THR A C 1
ATOM 697 O O . THR A 1 85 ? 8.407 15.512 -27.814 1.00 55.44 85 THR A O 1
ATOM 700 N N . ARG A 1 86 ? 8.623 14.647 -29.862 1.00 52.53 86 ARG A N 1
ATOM 701 C CA . ARG A 1 86 ? 8.812 15.941 -30.544 1.00 52.53 86 ARG A CA 1
ATOM 702 C C . ARG A 1 86 ? 7.561 16.829 -30.534 1.00 52.53 86 ARG A C 1
ATOM 704 O O . ARG A 1 86 ? 7.700 18.041 -30.419 1.00 52.53 86 ARG A O 1
ATOM 711 N N . PHE A 1 87 ? 6.359 16.251 -30.603 1.00 55.69 87 PHE A N 1
ATOM 712 C CA . PHE A 1 87 ? 5.101 16.999 -30.478 1.00 55.69 87 PHE A CA 1
ATOM 713 C C . PHE A 1 87 ? 4.823 17.420 -29.030 1.00 55.69 87 PHE A C 1
ATOM 715 O O . PHE A 1 87 ? 4.241 18.479 -28.805 1.00 55.69 87 PHE A O 1
ATOM 722 N N . ILE A 1 88 ? 5.302 16.649 -28.048 1.00 55.25 88 ILE A N 1
ATOM 723 C CA . ILE A 1 88 ? 5.148 16.950 -26.615 1.00 55.25 88 ILE A CA 1
ATOM 724 C C . ILE A 1 88 ? 5.818 18.284 -26.252 1.00 55.25 88 ILE A C 1
ATOM 726 O O . ILE A 1 88 ? 5.254 19.062 -25.487 1.00 55.25 88 ILE A O 1
ATOM 730 N N . ASN A 1 89 ? 6.973 18.606 -26.846 1.00 55.44 89 ASN A N 1
ATOM 731 C CA . ASN A 1 89 ? 7.643 19.890 -26.609 1.00 55.44 89 ASN A CA 1
ATOM 732 C C . ASN A 1 89 ? 6.791 21.088 -27.065 1.00 55.44 89 ASN A C 1
ATOM 734 O O . ASN A 1 89 ? 6.709 22.081 -26.349 1.00 55.44 89 ASN A O 1
ATOM 738 N N . ILE A 1 90 ? 6.074 20.954 -28.184 1.00 57.06 90 ILE A N 1
ATOM 739 C CA . ILE A 1 90 ? 5.163 21.987 -28.699 1.00 57.06 90 ILE A CA 1
ATOM 740 C C . ILE A 1 90 ? 3.924 22.111 -27.795 1.00 57.06 90 ILE A C 1
ATOM 742 O O . ILE A 1 90 ? 3.523 23.214 -27.436 1.00 57.06 90 ILE A O 1
ATOM 746 N N . VAL A 1 91 ? 3.338 20.991 -27.354 1.00 54.50 91 VAL A N 1
ATOM 747 C CA . VAL A 1 91 ? 2.200 20.981 -26.406 1.00 54.50 91 VAL A CA 1
ATOM 748 C C . VAL A 1 91 ? 2.577 21.636 -25.067 1.00 54.50 91 VAL A C 1
ATOM 750 O O . VAL A 1 91 ? 1.767 22.354 -24.469 1.00 54.50 91 VAL A O 1
ATOM 753 N N . ASN A 1 92 ? 3.822 21.443 -24.621 1.00 54.69 92 ASN A N 1
ATOM 754 C CA . ASN A 1 92 ? 4.363 22.066 -23.415 1.00 54.69 92 ASN A CA 1
ATOM 755 C C . ASN A 1 92 ? 4.560 23.583 -23.571 1.00 54.69 92 ASN A C 1
ATOM 757 O O . ASN A 1 92 ? 4.268 24.320 -22.629 1.00 54.69 92 ASN A O 1
ATOM 761 N N . GLU A 1 93 ? 5.003 24.058 -24.739 1.00 52.72 93 GLU A N 1
ATOM 762 C CA . GLU A 1 93 ? 5.160 25.492 -25.038 1.00 52.72 93 GLU A CA 1
ATOM 763 C C . GLU A 1 93 ? 3.818 26.229 -25.171 1.00 52.72 93 GLU A C 1
ATOM 765 O O . GLU A 1 93 ? 3.703 27.379 -24.751 1.00 52.72 93 GLU A O 1
ATOM 770 N N . VAL A 1 94 ? 2.772 25.559 -25.667 1.00 53.72 94 VAL A N 1
ATOM 771 C CA . VAL A 1 94 ? 1.417 26.131 -25.832 1.00 53.72 94 VAL A CA 1
ATOM 772 C C . VAL A 1 94 ? 0.600 26.098 -24.519 1.00 53.72 94 VAL A C 1
ATOM 774 O O . VAL A 1 94 ? -0.567 26.484 -24.480 1.00 53.72 94 VAL A O 1
ATOM 777 N N . GLY A 1 95 ? 1.203 25.676 -23.399 1.00 50.62 95 GLY A N 1
ATOM 778 C CA . GLY A 1 95 ? 0.586 25.739 -22.066 1.00 50.62 95 GLY A CA 1
ATOM 779 C C . GLY A 1 95 ? -0.377 24.592 -21.736 1.00 50.62 95 GLY A C 1
ATOM 780 O O . GLY A 1 95 ? -1.124 24.684 -20.761 1.00 50.62 95 GLY A O 1
ATOM 781 N N . PHE A 1 96 ? -0.350 23.500 -22.509 1.00 47.00 96 PHE A N 1
ATOM 782 C CA . PHE A 1 96 ? -1.136 22.281 -22.266 1.00 47.00 96 PHE A CA 1
ATOM 783 C C . PHE A 1 96 ? -0.361 21.189 -21.512 1.00 47.00 96 PHE A C 1
ATOM 785 O O . PHE A 1 96 ? -0.861 20.073 -21.381 1.00 47.00 96 PHE A O 1
ATOM 792 N N . SER A 1 97 ? 0.831 21.494 -20.987 1.00 49.41 97 SER A N 1
ATOM 793 C CA . SER A 1 97 ? 1.629 20.555 -20.185 1.00 49.41 97 SER A CA 1
ATOM 794 C C . SER A 1 97 ? 0.808 19.945 -19.043 1.00 49.41 97 SER A C 1
ATOM 796 O O . SER A 1 97 ? 0.225 20.669 -18.231 1.00 49.41 97 SER A O 1
ATOM 798 N N . SER A 1 98 ? 0.827 18.612 -18.926 1.00 49.44 98 SER A N 1
ATOM 799 C CA . SER A 1 98 ? 0.286 17.898 -17.760 1.00 49.44 98 SER A CA 1
ATOM 800 C C . SER A 1 98 ? 1.039 18.235 -16.460 1.00 49.44 98 SER A C 1
ATOM 802 O O . SER A 1 98 ? 0.521 18.011 -15.365 1.00 49.44 98 SER A O 1
ATOM 804 N N . ARG A 1 99 ? 2.260 18.782 -16.568 1.00 54.12 99 ARG A N 1
ATOM 805 C CA . ARG A 1 99 ? 3.149 19.155 -15.457 1.00 54.12 99 ARG A CA 1
ATOM 806 C C . ARG A 1 99 ? 3.215 20.679 -15.311 1.00 54.12 99 ARG A C 1
ATOM 808 O O . ARG A 1 99 ? 3.732 21.370 -16.191 1.00 54.12 99 ARG A O 1
ATOM 815 N N . LYS A 1 100 ? 2.725 21.223 -14.193 1.00 59.53 100 LYS A N 1
ATOM 816 C CA . LYS A 1 100 ? 2.905 22.645 -13.852 1.00 59.53 100 LYS A CA 1
ATOM 817 C C . LYS A 1 100 ? 4.300 22.860 -13.261 1.00 59.53 100 LYS A C 1
ATOM 819 O O . LYS A 1 100 ? 4.581 22.331 -12.189 1.00 59.53 100 LYS A O 1
ATOM 824 N N . LYS A 1 101 ? 5.127 23.701 -13.898 1.00 62.78 101 LYS A N 1
ATOM 825 C CA . LYS A 1 101 ? 6.467 24.084 -13.394 1.00 62.78 101 LYS A CA 1
ATOM 826 C C . LYS A 1 101 ? 6.444 24.615 -11.954 1.00 62.78 101 LYS A C 1
ATOM 828 O O . LYS A 1 101 ? 7.388 24.398 -11.206 1.00 62.78 101 LYS A O 1
ATOM 833 N N . GLU A 1 102 ? 5.353 25.271 -11.556 1.00 68.56 102 GLU A N 1
ATOM 834 C CA . GLU A 1 102 ? 5.143 25.758 -10.186 1.00 68.56 102 GLU A CA 1
ATOM 835 C C . GLU A 1 102 ? 5.212 24.631 -9.140 1.00 68.56 102 GLU A C 1
ATOM 837 O O . GLU A 1 102 ? 5.847 24.799 -8.102 1.00 68.56 102 GLU A O 1
ATOM 842 N N . ILE A 1 103 ? 4.606 23.471 -9.428 1.00 64.62 103 ILE A N 1
ATOM 843 C CA . ILE A 1 103 ? 4.599 22.312 -8.521 1.00 64.62 103 ILE A CA 1
ATOM 844 C C . ILE A 1 103 ? 6.019 21.774 -8.372 1.00 64.62 103 ILE A C 1
ATOM 846 O O . ILE A 1 103 ? 6.497 21.567 -7.261 1.00 64.62 103 ILE A O 1
ATOM 850 N N . GLU A 1 104 ? 6.706 21.600 -9.498 1.00 60.16 104 GLU A N 1
ATOM 851 C CA . GLU A 1 104 ? 8.088 21.127 -9.534 1.00 60.16 104 GLU A CA 1
ATOM 852 C C . GLU A 1 104 ? 9.018 22.062 -8.749 1.00 60.16 104 GLU A C 1
ATOM 854 O O . GLU A 1 104 ? 9.757 21.606 -7.880 1.00 60.16 104 GLU A O 1
ATOM 859 N N . THR A 1 105 ? 8.915 23.377 -8.972 1.00 68.44 105 THR A N 1
ATOM 860 C CA . THR A 1 105 ? 9.727 24.376 -8.256 1.00 68.44 105 THR A CA 1
ATOM 861 C C . THR A 1 105 ? 9.449 24.347 -6.755 1.00 68.44 105 THR A C 1
ATOM 863 O O . THR A 1 105 ? 10.387 24.330 -5.963 1.00 68.44 105 THR A O 1
ATOM 866 N N . TYR A 1 106 ? 8.178 24.270 -6.347 1.00 70.62 106 TYR A N 1
ATOM 867 C CA . TYR A 1 106 ? 7.812 24.185 -4.934 1.00 70.62 106 TYR A CA 1
ATOM 868 C C . TYR A 1 106 ? 8.422 22.957 -4.244 1.00 70.62 106 TYR A C 1
ATOM 870 O O . TYR A 1 106 ? 8.998 23.084 -3.161 1.00 70.62 106 TYR A O 1
ATOM 878 N N . PHE A 1 107 ? 8.320 21.777 -4.865 1.00 64.25 107 PHE A N 1
ATOM 879 C CA . PHE A 1 107 ? 8.868 20.542 -4.302 1.00 64.25 107 PHE A CA 1
ATOM 880 C C . PHE A 1 107 ? 10.396 20.561 -4.247 1.00 64.25 107 PHE A C 1
ATOM 882 O O . PHE A 1 107 ? 10.965 20.237 -3.205 1.00 64.25 107 PHE A O 1
ATOM 889 N N . VAL A 1 108 ? 11.063 20.983 -5.325 1.00 65.62 108 VAL A N 1
ATOM 890 C CA . VAL A 1 108 ? 12.528 21.100 -5.359 1.00 65.62 108 VAL A CA 1
ATOM 891 C C . VAL A 1 108 ? 13.017 22.063 -4.279 1.00 65.62 108 VAL A C 1
ATOM 893 O O . VAL A 1 108 ? 13.940 21.726 -3.539 1.00 65.62 108 VAL A O 1
ATOM 896 N N . ASP A 1 109 ? 12.373 23.220 -4.121 1.00 72.00 109 ASP A N 1
ATOM 897 C CA . ASP A 1 109 ? 12.743 24.199 -3.098 1.00 72.00 109 ASP A CA 1
ATOM 898 C C . ASP A 1 109 ? 12.508 23.681 -1.674 1.00 72.00 109 ASP A C 1
ATOM 900 O O . ASP A 1 109 ? 13.325 23.931 -0.786 1.00 72.00 109 ASP A O 1
ATOM 904 N N . MET A 1 110 ? 11.408 22.959 -1.435 1.00 72.00 110 MET A N 1
ATOM 905 C CA . MET A 1 110 ? 11.108 22.347 -0.137 1.00 72.00 110 MET A CA 1
ATOM 906 C C . MET A 1 110 ? 12.168 21.311 0.249 1.00 72.00 110 MET A C 1
ATOM 908 O O . MET A 1 110 ? 12.673 21.327 1.374 1.00 72.00 110 MET A O 1
ATOM 912 N N . ILE A 1 111 ? 12.521 20.426 -0.684 1.00 68.81 111 ILE A N 1
ATOM 913 C CA . ILE A 1 111 ? 13.532 19.392 -0.463 1.00 68.81 111 ILE A CA 1
ATOM 914 C C . ILE A 1 111 ? 14.907 20.027 -0.264 1.00 68.81 111 ILE A C 1
ATOM 916 O O . ILE A 1 111 ? 15.566 19.718 0.726 1.00 68.81 111 ILE A O 1
ATOM 920 N N . ARG A 1 112 ? 15.300 20.976 -1.122 1.00 74.50 112 ARG A N 1
ATOM 921 C CA . ARG A 1 112 ? 16.580 21.688 -1.008 1.00 74.50 112 ARG A CA 1
ATOM 922 C C . ARG A 1 112 ? 16.736 22.351 0.359 1.00 74.50 112 ARG A C 1
ATOM 924 O O . ARG A 1 112 ? 17.690 22.054 1.063 1.00 74.50 112 ARG A O 1
ATOM 931 N N . LYS A 1 113 ? 15.751 23.148 0.794 1.00 78.50 113 LYS A N 1
ATOM 932 C CA . LYS A 1 113 ? 15.775 23.807 2.115 1.00 78.50 113 LYS A CA 1
ATOM 933 C C . LYS A 1 113 ? 15.896 22.813 3.269 1.00 78.50 113 LYS A C 1
ATOM 935 O O . LYS A 1 113 ? 16.541 23.113 4.270 1.00 78.50 113 LYS A O 1
ATOM 940 N N . THR A 1 114 ? 15.260 21.650 3.138 1.00 73.44 114 THR A N 1
ATOM 941 C CA . THR A 1 114 ? 15.282 20.600 4.163 1.00 73.44 114 THR A CA 1
ATOM 942 C C . THR A 1 114 ? 16.648 19.921 4.226 1.00 73.44 114 THR A C 1
ATOM 944 O O . THR A 1 114 ? 17.166 19.713 5.321 1.00 73.44 114 THR A O 1
ATOM 947 N N . VAL A 1 115 ? 17.250 19.605 3.075 1.00 73.31 115 VAL A N 1
ATOM 948 C CA . VAL A 1 115 ? 18.611 19.052 2.995 1.00 73.31 115 VAL A CA 1
ATOM 949 C C . VAL A 1 115 ? 19.624 20.062 3.537 1.00 73.31 115 VAL A C 1
ATOM 951 O O . VAL A 1 115 ? 20.362 19.723 4.458 1.00 73.31 115 VAL A O 1
ATOM 954 N N . ASP A 1 116 ? 19.577 21.315 3.073 1.00 79.00 116 ASP A N 1
ATOM 955 C CA . ASP A 1 116 ? 20.484 22.387 3.507 1.00 79.00 116 ASP A CA 1
ATOM 956 C C . ASP A 1 116 ? 20.415 22.606 5.028 1.00 79.00 116 ASP A C 1
ATOM 958 O O . ASP A 1 116 ? 21.434 22.773 5.699 1.00 79.00 116 ASP A O 1
ATOM 962 N N . TYR A 1 117 ? 19.205 22.587 5.601 1.00 80.62 117 TYR A N 1
ATOM 963 C CA . TYR A 1 117 ? 19.015 22.695 7.046 1.00 80.62 117 TYR A CA 1
ATOM 964 C C . TYR A 1 117 ? 19.647 21.517 7.795 1.00 80.62 117 TYR A C 1
ATOM 966 O O . TYR A 1 117 ? 20.308 21.733 8.812 1.00 80.62 117 TYR A O 1
ATOM 974 N N . ARG A 1 118 ? 19.456 20.283 7.317 1.00 78.75 118 ARG A N 1
ATOM 975 C CA . ARG A 1 118 ? 19.985 19.084 7.981 1.00 78.75 118 ARG A CA 1
ATOM 976 C C . ARG A 1 118 ? 21.504 19.025 7.930 1.00 78.75 118 ARG A C 1
ATOM 978 O O . ARG A 1 118 ? 22.105 18.771 8.968 1.00 78.75 118 ARG A O 1
ATOM 985 N N . GLU A 1 119 ? 22.097 19.319 6.775 1.00 74.75 119 GLU A N 1
ATOM 986 C CA . GLU A 1 119 ? 23.553 19.362 6.594 1.00 74.75 119 GLU A CA 1
ATOM 987 C C . GLU A 1 119 ? 24.176 20.470 7.458 1.00 74.75 119 GLU A C 1
ATOM 989 O O . GLU A 1 119 ? 25.159 20.241 8.153 1.00 74.75 119 GLU A O 1
ATOM 994 N N . LYS A 1 120 ? 23.561 21.661 7.517 1.00 81.88 120 LYS A N 1
ATOM 995 C CA . LYS A 1 120 ? 24.075 22.774 8.335 1.00 81.88 120 LYS A CA 1
ATOM 996 C C . LYS A 1 120 ? 23.992 22.524 9.845 1.00 81.88 120 LYS A C 1
ATOM 998 O O . LYS A 1 120 ? 24.815 23.048 10.592 1.00 81.88 120 LYS A O 1
ATOM 1003 N N . ASN A 1 121 ? 22.976 21.793 10.304 1.00 80.12 121 ASN A N 1
ATOM 1004 C CA . ASN A 1 121 ? 22.710 21.576 11.730 1.00 80.12 121 ASN A CA 1
ATOM 1005 C C . ASN A 1 121 ? 23.069 20.158 12.210 1.00 80.12 121 ASN A C 1
ATOM 1007 O O . ASN A 1 121 ? 22.764 19.827 13.353 1.00 80.12 121 ASN A O 1
ATOM 1011 N N . ASN A 1 122 ? 23.692 19.326 11.365 1.00 75.44 122 ASN A N 1
ATOM 1012 C CA . ASN A 1 122 ? 24.021 17.923 11.650 1.00 75.44 122 ASN A CA 1
ATOM 1013 C C . ASN A 1 122 ? 22.820 17.116 12.184 1.00 75.44 122 ASN A C 1
ATOM 1015 O O . ASN A 1 122 ? 22.921 16.363 13.154 1.00 75.44 122 ASN A O 1
ATOM 1019 N N . VAL A 1 123 ? 21.645 17.307 11.575 1.00 71.75 123 VAL A N 1
ATOM 1020 C CA . VAL A 1 123 ? 20.405 16.651 12.014 1.00 71.75 123 VAL A CA 1
ATOM 1021 C C . VAL A 1 123 ? 20.298 15.265 11.389 1.00 71.75 123 VAL A C 1
ATOM 1023 O O . VAL A 1 123 ? 19.991 15.119 10.203 1.00 71.75 123 VAL A O 1
ATOM 1026 N N . PHE A 1 124 ? 20.476 14.239 12.219 1.00 70.19 124 PHE A N 1
ATOM 1027 C CA . PHE A 1 124 ? 20.244 12.847 11.850 1.00 70.19 124 PHE A CA 1
ATOM 1028 C C . PHE A 1 124 ? 18.778 12.457 12.076 1.00 70.19 124 PHE A C 1
ATOM 1030 O O . PHE A 1 124 ? 18.249 12.575 13.185 1.00 70.19 124 PHE A O 1
ATOM 1037 N N . ARG A 1 125 ? 18.113 11.949 11.032 1.00 67.25 125 ARG A N 1
ATOM 1038 C CA . ARG A 1 125 ? 16.745 11.420 11.124 1.00 67.25 125 ARG A CA 1
ATOM 1039 C C . ARG A 1 125 ? 16.644 10.107 10.359 1.00 67.25 125 ARG A C 1
ATOM 1041 O O . ARG A 1 125 ? 17.084 10.006 9.223 1.00 67.25 125 ARG A O 1
ATOM 1048 N N . LYS A 1 126 ? 16.029 9.103 10.985 1.00 68.44 126 LYS A N 1
ATOM 1049 C CA . LYS A 1 126 ? 15.824 7.760 10.418 1.00 68.44 126 LYS A CA 1
ATOM 1050 C C . LYS A 1 126 ? 14.677 7.750 9.392 1.00 68.44 126 LYS A C 1
ATOM 1052 O O . LYS A 1 126 ? 13.633 7.151 9.636 1.00 68.44 126 LYS A O 1
ATOM 1057 N N . ASP A 1 127 ? 14.848 8.456 8.276 1.00 67.94 127 ASP A N 1
ATOM 1058 C CA . ASP A 1 127 ? 13.865 8.597 7.193 1.00 67.94 127 ASP A CA 1
ATOM 1059 C C . ASP A 1 127 ? 14.480 8.351 5.803 1.00 67.94 127 ASP A C 1
ATOM 1061 O O . ASP A 1 127 ? 15.695 8.208 5.661 1.00 67.94 127 ASP A O 1
ATOM 1065 N N . ALA A 1 128 ? 13.640 8.252 4.766 1.00 66.31 128 ALA A N 1
ATOM 1066 C CA . ALA A 1 128 ? 14.118 7.969 3.410 1.00 66.31 128 ALA A CA 1
ATOM 1067 C C . ALA A 1 128 ? 14.975 9.112 2.841 1.00 66.31 128 ALA A C 1
ATOM 1069 O O . ALA A 1 128 ? 15.932 8.853 2.114 1.00 66.31 128 ALA A O 1
ATOM 1070 N N . LEU A 1 129 ? 14.670 10.364 3.199 1.00 66.81 129 LEU A N 1
ATOM 1071 C CA . LEU A 1 129 ? 15.450 11.526 2.780 1.00 66.81 129 LEU A CA 1
ATOM 1072 C C . LEU A 1 129 ? 16.891 11.443 3.286 1.00 66.81 129 LEU A C 1
ATOM 1074 O O . LEU A 1 129 ? 17.808 11.775 2.545 1.00 66.81 129 LEU A O 1
ATOM 1078 N N . HIS A 1 130 ? 17.115 10.963 4.507 1.00 69.62 130 HIS A N 1
ATOM 1079 C CA . HIS A 1 130 ? 18.462 10.788 5.033 1.00 69.62 130 HIS A CA 1
ATOM 1080 C C . HIS A 1 130 ? 19.258 9.732 4.248 1.00 69.62 130 HIS A C 1
ATOM 1082 O O . HIS A 1 130 ? 20.429 9.955 3.956 1.00 69.62 130 HIS A O 1
ATOM 1088 N N . LEU A 1 131 ? 18.616 8.650 3.791 1.00 67.06 131 LEU A N 1
ATOM 1089 C CA . LEU A 1 131 ? 19.253 7.682 2.882 1.00 67.06 131 LEU A CA 1
ATOM 1090 C C . LEU A 1 131 ? 19.628 8.329 1.538 1.00 67.06 131 LEU A C 1
ATOM 1092 O O . LEU A 1 131 ? 20.696 8.062 0.993 1.00 67.06 131 LEU A O 1
ATOM 1096 N N . LEU A 1 132 ? 18.774 9.215 1.013 1.00 64.50 132 LEU A N 1
ATOM 1097 C CA . LEU A 1 132 ? 19.066 9.967 -0.212 1.00 64.50 132 LEU A CA 1
ATOM 1098 C C . LEU A 1 132 ? 20.194 10.994 -0.015 1.00 64.50 132 LEU A C 1
ATOM 1100 O O . LEU A 1 132 ? 20.994 11.191 -0.926 1.00 64.50 132 LEU A O 1
ATOM 1104 N N . ILE A 1 133 ? 20.293 11.621 1.161 1.00 64.69 133 ILE A N 1
ATOM 1105 C CA . ILE A 1 133 ? 21.408 12.512 1.520 1.00 64.69 133 ILE A CA 1
ATOM 1106 C C . ILE A 1 133 ? 22.720 11.720 1.584 1.00 64.69 133 ILE A C 1
ATOM 1108 O O . ILE A 1 133 ? 23.714 12.158 1.010 1.00 64.69 133 ILE A O 1
ATOM 1112 N N . GLN A 1 1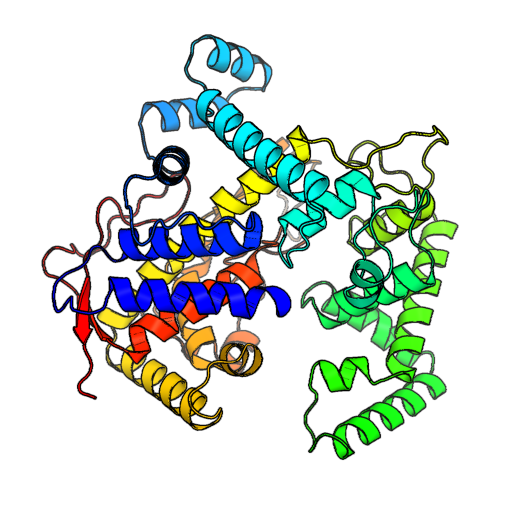34 ? 22.721 10.532 2.200 1.00 63.25 134 GLN A N 1
ATOM 1113 C CA . GLN A 1 134 ? 23.897 9.655 2.222 1.00 63.25 134 GLN A CA 1
ATOM 1114 C C . GLN A 1 134 ? 24.332 9.274 0.803 1.00 63.25 134 GLN A C 1
ATOM 1116 O O . GLN A 1 134 ? 25.509 9.407 0.468 1.00 63.25 134 GLN A O 1
ATOM 1121 N N . LEU A 1 135 ? 23.390 8.913 -0.074 1.00 60.53 135 LEU A N 1
ATOM 1122 C CA . LEU A 1 135 ? 23.690 8.637 -1.483 1.00 60.53 135 LEU A CA 1
ATOM 1123 C C . LEU A 1 135 ? 24.250 9.864 -2.213 1.00 60.53 135 LEU A C 1
ATOM 1125 O O . LEU A 1 135 ? 25.247 9.748 -2.928 1.00 60.53 135 LEU A O 1
ATOM 1129 N N . LYS A 1 136 ? 23.659 11.048 -2.009 1.00 64.94 136 LYS A N 1
ATOM 1130 C CA . LYS A 1 136 ? 24.148 12.313 -2.580 1.00 64.94 136 LYS A CA 1
ATOM 1131 C C . LYS A 1 136 ? 25.589 12.603 -2.147 1.00 64.94 136 LYS A C 1
ATOM 1133 O O . LYS A 1 136 ? 26.410 12.943 -2.995 1.00 64.94 136 LYS A O 1
ATOM 1138 N N . ASN A 1 137 ? 25.886 12.473 -0.854 1.00 64.19 137 ASN A N 1
ATOM 1139 C CA . ASN A 1 137 ? 27.153 12.920 -0.270 1.00 64.19 137 ASN A CA 1
ATOM 1140 C C . ASN A 1 137 ? 28.270 11.874 -0.388 1.00 64.19 137 ASN A C 1
ATOM 1142 O O . ASN A 1 137 ? 29.412 12.228 -0.658 1.00 64.19 137 ASN A O 1
ATOM 1146 N N . THR A 1 138 ? 27.944 10.593 -0.220 1.00 59.50 138 THR A N 1
ATOM 1147 C CA . THR A 1 138 ? 28.931 9.500 -0.120 1.00 59.50 138 THR A CA 1
ATOM 1148 C C . THR A 1 138 ? 28.846 8.485 -1.259 1.00 59.50 138 THR A C 1
ATOM 1150 O O . THR A 1 138 ? 29.722 7.637 -1.401 1.00 59.50 138 THR A O 1
ATOM 1153 N N . GLY A 1 139 ? 27.779 8.515 -2.064 1.00 53.34 139 GLY A N 1
ATOM 1154 C CA . GLY A 1 139 ? 27.514 7.481 -3.069 1.00 53.34 139 GLY A CA 1
ATOM 1155 C C . GLY A 1 139 ? 27.070 6.132 -2.493 1.00 53.34 139 GLY A C 1
ATOM 1156 O O . GLY A 1 139 ? 26.862 5.187 -3.252 1.00 53.34 139 GLY A O 1
ATOM 1157 N N . ARG A 1 140 ? 26.903 6.021 -1.168 1.00 56.50 140 ARG A N 1
ATOM 1158 C CA . ARG A 1 140 ? 26.512 4.789 -0.472 1.00 56.50 140 ARG A CA 1
ATOM 1159 C C . ARG A 1 140 ? 25.430 5.060 0.575 1.00 56.50 140 ARG A C 1
ATOM 1161 O O . ARG A 1 140 ? 25.167 6.201 0.938 1.00 56.50 140 ARG A O 1
ATOM 1168 N N . VAL A 1 141 ? 24.803 3.988 1.053 1.00 55.09 141 VAL A N 1
ATOM 1169 C CA . VAL A 1 141 ? 23.917 3.996 2.225 1.00 55.09 141 VAL A CA 1
ATOM 1170 C C . VAL A 1 141 ? 24.602 3.176 3.311 1.00 55.09 141 VAL A C 1
ATOM 1172 O O . VAL A 1 141 ? 24.917 2.011 3.073 1.00 55.09 141 VAL A O 1
ATOM 1175 N N . LEU A 1 142 ? 24.861 3.782 4.469 1.00 54.72 142 LEU A N 1
ATOM 1176 C CA . LEU A 1 142 ? 25.536 3.135 5.597 1.00 54.72 142 LEU A CA 1
ATOM 1177 C C . LEU A 1 142 ? 24.522 2.493 6.556 1.00 54.72 142 LEU A C 1
ATOM 1179 O O . LEU A 1 142 ? 23.385 2.954 6.680 1.00 54.72 142 LEU A O 1
ATOM 1183 N N . GLY A 1 143 ? 24.944 1.426 7.241 1.00 48.78 143 GLY A N 1
ATOM 1184 C CA . GLY A 1 143 ? 24.159 0.774 8.293 1.00 48.78 143 GLY A CA 1
ATOM 1185 C C . GLY A 1 143 ? 24.091 1.591 9.592 1.00 48.78 143 GLY A C 1
ATOM 1186 O O . GLY A 1 143 ? 24.912 2.477 9.831 1.00 48.78 143 GLY A O 1
ATOM 1187 N N . ASP A 1 144 ? 23.114 1.261 10.444 1.00 47.97 144 ASP A N 1
ATOM 1188 C CA . ASP A 1 144 ? 22.700 2.033 11.630 1.00 47.97 144 ASP A CA 1
ATOM 1189 C C . ASP A 1 144 ? 23.831 2.389 12.618 1.00 47.97 144 ASP A C 1
ATOM 1191 O O . ASP A 1 144 ? 23.805 3.477 13.195 1.00 47.97 144 ASP A O 1
ATOM 1195 N N . GLU A 1 145 ? 24.813 1.505 12.822 1.00 40.53 145 GLU A N 1
ATOM 1196 C CA . GLU A 1 145 ? 25.933 1.735 13.751 1.00 40.53 145 GLU A CA 1
ATOM 1197 C C . GLU A 1 145 ? 27.071 2.541 13.111 1.00 40.53 145 GLU A C 1
ATOM 1199 O O . GLU A 1 145 ? 27.649 3.419 13.750 1.00 40.53 145 GLU A O 1
ATOM 1204 N N . GLU A 1 146 ? 27.357 2.319 11.826 1.00 44.06 146 GLU A N 1
ATOM 1205 C CA . GLU A 1 146 ? 28.407 3.055 11.116 1.00 44.06 146 GLU A CA 1
ATOM 1206 C C . GLU A 1 146 ? 28.023 4.513 10.861 1.00 44.06 146 GLU A C 1
ATOM 1208 O O . GLU A 1 146 ? 28.875 5.386 11.008 1.00 44.06 146 GLU A O 1
ATOM 1213 N N . ALA A 1 147 ? 26.754 4.792 10.545 1.00 46.72 147 ALA A N 1
ATOM 1214 C CA . ALA A 1 147 ? 26.264 6.156 10.327 1.00 46.72 147 ALA A CA 1
ATOM 1215 C C . ALA A 1 147 ? 26.237 7.001 11.617 1.00 46.72 147 ALA A C 1
ATOM 1217 O O . ALA A 1 147 ? 26.336 8.223 11.559 1.00 46.72 147 ALA A O 1
ATOM 1218 N N . ALA A 1 148 ? 26.102 6.364 12.787 1.00 41.53 148 ALA A N 1
ATOM 1219 C CA . ALA A 1 148 ? 26.132 7.044 14.083 1.00 41.53 148 ALA A CA 1
ATOM 1220 C C . ALA A 1 148 ? 27.564 7.280 14.606 1.00 41.53 148 ALA A C 1
ATOM 1222 O O . ALA A 1 148 ? 27.790 8.219 15.368 1.00 41.53 148 ALA A O 1
ATOM 1223 N N . LEU A 1 149 ? 28.522 6.430 14.213 1.00 37.88 149 LEU A N 1
ATOM 1224 C CA . LEU A 1 149 ? 29.922 6.486 14.654 1.00 37.88 149 LEU A CA 1
ATOM 1225 C C . LEU A 1 149 ? 30.817 7.317 13.724 1.00 37.88 149 LEU A C 1
ATOM 1227 O O . LEU A 1 149 ? 31.731 7.994 14.196 1.00 37.88 149 LEU A O 1
ATOM 1231 N N . LYS A 1 150 ? 30.566 7.284 12.413 1.00 43.62 150 LYS A N 1
ATOM 1232 C CA . LYS A 1 150 ? 31.287 8.071 11.409 1.00 43.62 150 LYS A CA 1
ATOM 1233 C C . LYS A 1 150 ? 30.479 9.335 11.127 1.00 43.62 150 LYS A C 1
ATOM 1235 O O . LYS A 1 150 ? 29.653 9.355 10.223 1.00 43.62 150 LYS A O 1
ATOM 1240 N N . GLY A 1 151 ? 30.680 10.387 11.924 1.00 42.47 151 GLY A N 1
ATOM 1241 C CA . GLY A 1 151 ? 30.193 11.718 11.543 1.00 42.47 151 GLY A CA 1
ATOM 1242 C C . GLY A 1 151 ? 30.661 12.068 10.122 1.00 42.47 151 GLY A C 1
ATOM 1243 O O . GLY A 1 151 ? 31.725 11.602 9.718 1.00 42.47 151 GLY A O 1
ATOM 1244 N N . ASP A 1 152 ? 29.881 12.876 9.397 1.00 41.06 152 ASP A N 1
ATOM 1245 C CA . ASP A 1 152 ? 29.968 13.217 7.956 1.00 41.06 152 ASP A CA 1
ATOM 1246 C C . ASP A 1 152 ? 31.333 13.749 7.419 1.00 41.06 152 ASP A C 1
ATOM 1248 O O . ASP A 1 152 ? 31.410 14.268 6.309 1.00 41.06 152 ASP A O 1
ATOM 1252 N N . ASN A 1 153 ? 32.433 13.645 8.168 1.00 37.25 153 ASN A N 1
ATOM 1253 C CA . ASN A 1 153 ? 33.725 14.268 7.878 1.00 37.25 153 ASN A CA 1
ATOM 1254 C C . ASN A 1 153 ? 34.785 13.366 7.223 1.00 37.25 153 ASN A C 1
ATOM 1256 O O . ASN A 1 153 ? 35.903 13.837 7.008 1.00 37.25 153 ASN A O 1
ATOM 1260 N N . GLU A 1 154 ? 34.486 12.117 6.860 1.00 36.22 154 GLU A N 1
ATOM 1261 C CA . GLU A 1 154 ? 35.390 11.347 5.997 1.00 36.22 154 GLU A CA 1
ATOM 1262 C C . GLU A 1 154 ? 34.857 11.298 4.564 1.00 36.22 154 GLU A C 1
ATOM 1264 O O . GLU A 1 154 ? 33.815 10.709 4.282 1.00 36.22 154 GLU A O 1
ATOM 1269 N N . ASN A 1 155 ? 35.612 11.902 3.638 1.00 37.59 155 ASN A N 1
ATOM 1270 C CA . ASN A 1 155 ? 35.465 11.698 2.198 1.00 37.59 155 ASN A CA 1
ATOM 1271 C C . ASN A 1 155 ? 35.751 10.222 1.874 1.00 37.59 155 ASN A C 1
ATOM 1273 O O . ASN A 1 155 ? 36.863 9.866 1.482 1.00 37.59 155 ASN A O 1
ATOM 1277 N N . VAL A 1 156 ? 34.758 9.350 2.049 1.00 39.81 156 VAL A N 1
ATOM 1278 C CA . VAL A 1 156 ? 34.849 7.945 1.647 1.00 39.81 156 VAL A CA 1
ATOM 1279 C C . VAL A 1 156 ? 34.613 7.870 0.142 1.00 39.81 156 VAL A C 1
ATOM 1281 O O . VAL A 1 156 ? 33.503 7.658 -0.338 1.00 39.81 156 VAL A O 1
ATOM 1284 N N . THR A 1 157 ? 35.677 8.072 -0.627 1.00 38.41 157 THR A N 1
ATOM 1285 C CA . THR A 1 157 ? 35.708 7.788 -2.061 1.00 38.41 157 THR A CA 1
ATOM 1286 C C . THR A 1 157 ? 35.971 6.293 -2.277 1.00 38.41 157 THR A C 1
ATOM 1288 O O . THR A 1 157 ? 37.028 5.768 -1.940 1.00 38.41 157 THR A O 1
ATOM 1291 N N . GLY A 1 158 ? 34.994 5.569 -2.831 1.00 45.03 158 GLY A N 1
ATOM 1292 C CA . GLY A 1 158 ? 35.172 4.186 -3.301 1.00 45.03 158 GLY A CA 1
ATOM 1293 C C . GLY A 1 158 ? 33.848 3.435 -3.463 1.00 45.03 158 GLY A C 1
ATOM 1294 O O . GLY A 1 158 ? 32.841 3.868 -2.909 1.00 45.03 158 GLY A O 1
ATOM 1295 N N . GLY A 1 159 ? 33.839 2.297 -4.160 1.00 48.66 159 GLY A N 1
ATOM 1296 C CA . GLY A 1 159 ? 32.701 1.363 -4.237 1.00 48.66 159 GLY A CA 1
ATOM 1297 C C . GLY A 1 159 ? 32.582 0.415 -3.032 1.00 48.66 159 GLY A C 1
ATOM 1298 O O . GLY A 1 159 ? 33.496 0.336 -2.210 1.00 48.66 159 GLY A O 1
ATOM 1299 N N . ILE A 1 160 ? 31.453 -0.298 -2.913 1.00 47.75 160 ILE A N 1
ATOM 1300 C CA . ILE A 1 160 ? 31.198 -1.235 -1.797 1.00 47.75 160 ILE A CA 1
ATOM 1301 C C . ILE A 1 160 ? 32.204 -2.396 -1.777 1.00 47.75 160 ILE A C 1
ATOM 1303 O O . ILE A 1 160 ? 32.526 -2.970 -2.820 1.00 47.75 160 ILE A O 1
ATOM 1307 N N . THR A 1 161 ? 32.696 -2.767 -0.593 1.00 57.09 161 THR A N 1
ATOM 1308 C CA . THR A 1 161 ? 33.606 -3.916 -0.448 1.00 57.09 161 THR A CA 1
ATOM 1309 C C . THR A 1 161 ? 32.870 -5.239 -0.687 1.00 57.09 161 THR A C 1
ATOM 1311 O O . THR A 1 161 ? 31.646 -5.318 -0.610 1.00 57.09 161 THR A O 1
ATOM 1314 N N . MET A 1 162 ? 33.599 -6.327 -0.961 1.00 45.88 162 MET A N 1
ATOM 1315 C CA . MET A 1 162 ? 32.976 -7.644 -1.176 1.00 45.88 162 MET A CA 1
ATOM 1316 C C . MET A 1 162 ? 32.192 -8.137 0.056 1.00 45.88 162 MET A C 1
ATOM 1318 O O . MET A 1 162 ? 31.186 -8.829 -0.091 1.00 45.88 162 MET A O 1
ATOM 1322 N N . ASN A 1 163 ? 32.628 -7.761 1.262 1.00 47.91 163 ASN A N 1
ATOM 1323 C CA . ASN A 1 163 ? 31.935 -8.105 2.504 1.00 47.91 163 ASN A CA 1
ATOM 1324 C C . ASN A 1 163 ? 30.675 -7.243 2.701 1.00 47.91 163 ASN A C 1
ATOM 1326 O O . ASN A 1 163 ? 29.635 -7.777 3.068 1.00 47.91 163 ASN A O 1
ATOM 1330 N N . GLU A 1 164 ? 30.725 -5.949 2.366 1.00 49.34 164 GLU A N 1
ATOM 1331 C CA . GLU A 1 164 ? 29.548 -5.060 2.363 1.00 49.34 164 GLU A CA 1
ATOM 1332 C C . GLU A 1 164 ? 28.502 -5.500 1.328 1.00 49.34 164 GLU A C 1
ATOM 1334 O O . GLU A 1 164 ? 27.309 -5.537 1.620 1.00 49.34 164 GLU A O 1
ATOM 1339 N N . LEU A 1 165 ? 28.941 -5.896 0.129 1.00 49.69 165 LEU A N 1
ATOM 1340 C CA . LEU A 1 165 ? 28.069 -6.439 -0.912 1.00 49.69 165 LEU A CA 1
ATOM 1341 C C . LEU A 1 165 ? 27.385 -7.728 -0.444 1.00 49.69 165 LEU A C 1
ATOM 1343 O O . LEU A 1 165 ? 26.186 -7.900 -0.671 1.00 49.69 165 LEU A O 1
ATOM 1347 N N . ALA A 1 166 ? 28.131 -8.621 0.212 1.00 41.88 166 ALA A N 1
ATOM 1348 C CA . ALA A 1 166 ? 27.598 -9.860 0.766 1.00 41.88 166 ALA A CA 1
ATOM 1349 C C . ALA A 1 166 ? 26.569 -9.596 1.878 1.00 41.88 166 ALA A C 1
ATOM 1351 O O . ALA A 1 166 ? 25.478 -10.165 1.835 1.00 41.88 166 ALA A O 1
ATOM 1352 N N . ALA A 1 167 ? 26.863 -8.679 2.804 1.00 48.62 167 ALA A N 1
ATOM 1353 C CA . ALA A 1 167 ? 25.949 -8.279 3.872 1.00 48.62 167 ALA A CA 1
ATOM 1354 C C . ALA A 1 167 ? 24.668 -7.631 3.319 1.00 48.62 167 ALA A C 1
ATOM 1356 O O . ALA A 1 167 ? 23.558 -8.003 3.699 1.00 48.62 167 ALA A O 1
ATOM 1357 N N . GLN A 1 168 ? 24.795 -6.723 2.348 1.00 48.75 168 GLN A N 1
ATOM 1358 C CA . GLN A 1 168 ? 23.649 -6.061 1.729 1.00 48.75 168 GLN A CA 1
ATOM 1359 C C . GLN A 1 168 ? 22.764 -7.057 0.963 1.00 48.75 168 GLN A C 1
ATOM 1361 O O . GLN A 1 168 ? 21.536 -7.013 1.056 1.00 48.75 168 GLN A O 1
ATOM 1366 N N . ALA A 1 169 ? 23.370 -7.997 0.234 1.00 46.69 169 ALA A N 1
ATOM 1367 C CA . ALA A 1 169 ? 22.645 -9.065 -0.445 1.00 46.69 169 ALA A CA 1
ATOM 1368 C C . ALA A 1 169 ? 22.017 -10.074 0.538 1.00 46.69 169 ALA A C 1
ATOM 1370 O O . ALA A 1 169 ? 20.920 -10.559 0.264 1.00 46.69 169 ALA A O 1
ATOM 1371 N N . PHE A 1 170 ? 22.631 -10.333 1.698 1.00 42.22 170 PHE A N 1
ATOM 1372 C CA . PHE A 1 170 ? 22.034 -11.116 2.787 1.00 42.22 170 PHE A CA 1
ATOM 1373 C C . PHE A 1 170 ? 20.797 -10.419 3.379 1.00 42.22 170 PHE A C 1
ATOM 1375 O O . PHE A 1 170 ? 19.747 -11.042 3.534 1.00 42.22 170 PHE A O 1
ATOM 1382 N N . VAL A 1 171 ? 20.855 -9.104 3.605 1.00 43.22 171 VAL A N 1
ATOM 1383 C CA . VAL A 1 171 ? 19.690 -8.318 4.045 1.00 43.22 171 VAL A CA 1
ATOM 1384 C C . VAL A 1 171 ? 18.572 -8.370 3.001 1.00 43.22 171 VAL A C 1
ATOM 1386 O O . VAL A 1 171 ? 17.423 -8.633 3.352 1.00 43.22 171 VAL A O 1
ATOM 1389 N N . PHE A 1 172 ? 18.882 -8.206 1.710 1.00 43.53 172 PHE A N 1
ATOM 1390 C CA . PHE A 1 172 ? 17.892 -8.362 0.634 1.00 43.53 172 PHE A CA 1
ATOM 1391 C C . PHE A 1 172 ? 17.340 -9.793 0.521 1.00 43.53 172 PHE A C 1
ATOM 1393 O O . PHE A 1 172 ? 16.172 -9.962 0.162 1.00 43.53 172 PHE A O 1
ATOM 1400 N N . PHE A 1 173 ? 18.142 -10.810 0.848 1.00 39.41 173 PHE A N 1
ATOM 1401 C CA . PHE A 1 173 ? 17.739 -12.217 0.883 1.00 39.41 173 PHE A CA 1
ATOM 1402 C C . PHE A 1 173 ? 16.718 -12.490 1.995 1.00 39.41 173 PHE A C 1
ATOM 1404 O O . PHE A 1 173 ? 15.689 -13.114 1.739 1.00 39.41 173 PHE A O 1
ATOM 1411 N N . VAL A 1 174 ? 16.938 -11.955 3.200 1.00 36.62 174 VAL A N 1
ATOM 1412 C CA . VAL A 1 174 ? 15.976 -12.054 4.314 1.00 36.62 174 VAL A CA 1
ATOM 1413 C C . VAL A 1 174 ? 14.752 -11.150 4.074 1.00 36.62 174 VAL A C 1
ATOM 1415 O O . VAL A 1 174 ? 13.639 -11.456 4.505 1.00 36.62 174 VAL A O 1
ATOM 1418 N N . ALA A 1 175 ? 14.920 -10.045 3.339 1.00 36.41 175 ALA A N 1
ATOM 1419 C CA . ALA A 1 175 ? 13.917 -8.995 3.179 1.00 36.41 175 ALA A CA 1
ATOM 1420 C C . ALA A 1 175 ? 13.134 -8.985 1.846 1.00 36.41 175 ALA A C 1
ATOM 1422 O O . ALA A 1 175 ? 12.471 -7.985 1.588 1.00 36.41 175 ALA A O 1
ATOM 1423 N N . GLY A 1 176 ? 13.099 -10.029 1.007 1.00 36.62 176 GLY A N 1
ATOM 1424 C CA . GLY A 1 176 ? 12.383 -9.959 -0.286 1.00 36.62 176 GLY A CA 1
ATOM 1425 C C . GLY A 1 176 ? 11.883 -11.302 -0.812 1.00 36.62 176 GLY A C 1
ATOM 1426 O O . GLY A 1 176 ? 12.674 -12.224 -0.939 1.00 36.62 176 GLY A O 1
ATOM 1427 N N . PHE A 1 177 ? 10.580 -11.395 -1.128 1.00 38.19 177 PHE A N 1
ATOM 1428 C CA . PHE A 1 177 ? 9.811 -12.624 -1.429 1.00 38.19 177 PHE A CA 1
ATOM 1429 C C . PHE A 1 177 ? 9.869 -13.076 -2.911 1.00 38.19 177 PHE A C 1
ATOM 1431 O O . PHE A 1 177 ? 9.247 -14.064 -3.275 1.00 38.19 177 PHE A O 1
ATOM 1438 N N . GLU A 1 178 ? 10.620 -12.390 -3.781 1.00 37.53 178 GLU A N 1
ATOM 1439 C CA . GLU A 1 178 ? 10.633 -12.700 -5.228 1.00 37.53 178 GLU A CA 1
ATOM 1440 C C . GLU A 1 178 ? 12.053 -12.901 -5.788 1.00 37.53 178 GLU A C 1
ATOM 1442 O O . GLU A 1 178 ? 12.292 -13.787 -6.610 1.00 37.53 178 GLU A O 1
ATOM 1447 N N . THR A 1 179 ? 13.052 -12.221 -5.213 1.00 40.09 179 THR A N 1
ATOM 1448 C CA . THR A 1 179 ? 14.464 -12.628 -5.317 1.00 40.09 179 THR A CA 1
ATOM 1449 C C . THR A 1 179 ? 14.710 -13.984 -4.656 1.00 40.09 179 THR A C 1
ATOM 1451 O O . THR A 1 179 ? 15.652 -14.682 -5.035 1.00 40.09 179 THR A O 1
ATOM 1454 N N . SER A 1 180 ? 13.846 -14.406 -3.728 1.00 46.97 180 SER A N 1
ATOM 1455 C CA . SER A 1 180 ? 13.954 -15.673 -3.007 1.00 46.97 180 SER A CA 1
ATOM 1456 C C . SER A 1 180 ? 13.710 -16.876 -3.905 1.00 46.97 180 SER A C 1
ATOM 1458 O O . SER A 1 180 ? 14.463 -17.814 -3.781 1.00 46.97 180 SER A O 1
ATOM 1460 N N . ALA A 1 181 ? 12.754 -16.925 -4.837 1.00 37.78 181 ALA A N 1
ATOM 1461 C CA . ALA A 1 181 ? 12.487 -18.190 -5.547 1.00 37.78 181 ALA A CA 1
ATOM 1462 C C . ALA A 1 181 ? 13.677 -18.658 -6.413 1.00 37.78 181 ALA A C 1
ATOM 1464 O O . ALA A 1 181 ? 14.115 -19.807 -6.318 1.00 37.78 181 ALA A O 1
ATOM 1465 N N . THR A 1 182 ? 14.270 -17.753 -7.202 1.00 40.53 182 THR A N 1
ATOM 1466 C CA . THR A 1 182 ? 15.470 -18.079 -7.995 1.00 40.53 182 THR A CA 1
ATOM 1467 C C . THR A 1 182 ? 16.701 -18.242 -7.100 1.00 40.53 182 THR A C 1
ATOM 1469 O O . THR A 1 182 ? 17.445 -19.203 -7.268 1.00 40.53 182 THR A O 1
ATOM 1472 N N . THR A 1 183 ? 16.906 -17.358 -6.116 1.00 46.03 183 THR A N 1
ATOM 1473 C CA . THR A 1 183 ? 18.068 -17.445 -5.211 1.00 46.03 183 THR A CA 1
ATOM 1474 C C . THR A 1 183 ? 17.991 -18.666 -4.299 1.00 46.03 183 THR A C 1
ATOM 1476 O O . THR A 1 183 ? 18.999 -19.324 -4.116 1.00 46.03 183 THR A O 1
ATOM 1479 N N . MET A 1 184 ? 16.812 -19.036 -3.793 1.00 49.75 184 MET A N 1
ATOM 1480 C CA . MET A 1 184 ? 16.562 -20.281 -3.055 1.00 49.75 184 MET A CA 1
ATOM 1481 C C . MET A 1 184 ? 16.789 -21.486 -3.954 1.00 49.75 184 MET A C 1
ATOM 1483 O O . MET A 1 184 ? 17.373 -22.448 -3.490 1.00 49.75 184 MET A O 1
ATOM 1487 N N . THR A 1 185 ? 16.399 -21.449 -5.231 1.00 49.69 185 THR A N 1
ATOM 1488 C CA . THR A 1 185 ? 16.686 -22.560 -6.156 1.00 49.69 185 THR A CA 1
ATOM 1489 C C . THR A 1 185 ? 18.195 -22.763 -6.319 1.00 49.69 185 THR A C 1
ATOM 1491 O O . THR A 1 185 ? 18.674 -23.887 -6.188 1.00 49.69 185 THR A O 1
ATOM 1494 N N . PHE A 1 186 ? 18.965 -21.688 -6.523 1.00 56.28 186 PHE A N 1
ATOM 1495 C CA . PHE A 1 186 ? 20.430 -21.766 -6.585 1.00 56.28 186 PHE A CA 1
ATOM 1496 C C . PHE A 1 186 ? 21.066 -22.115 -5.233 1.00 56.28 186 PHE A C 1
ATOM 1498 O O . PHE A 1 186 ? 21.977 -22.932 -5.195 1.00 56.28 186 PHE A O 1
ATOM 1505 N N . ALA A 1 187 ? 20.565 -21.575 -4.123 1.00 58.19 187 ALA A N 1
ATOM 1506 C CA . ALA A 1 187 ? 21.052 -21.883 -2.781 1.00 58.19 187 ALA A CA 1
ATOM 1507 C C . ALA A 1 187 ? 20.786 -23.345 -2.412 1.00 58.19 187 ALA A C 1
ATOM 1509 O O . ALA A 1 187 ? 21.658 -24.014 -1.871 1.00 58.19 187 ALA A O 1
ATOM 1510 N N . LEU A 1 188 ? 19.605 -23.871 -2.739 1.00 64.25 188 LEU A N 1
ATOM 1511 C CA . LEU A 1 188 ? 19.260 -25.277 -2.546 1.00 64.25 188 LEU A CA 1
ATOM 1512 C C . LEU A 1 188 ? 20.100 -26.178 -3.453 1.00 64.25 188 LEU A C 1
ATOM 1514 O O . LEU A 1 188 ? 20.525 -27.236 -2.997 1.00 64.25 188 LEU A O 1
ATOM 1518 N N . LEU A 1 189 ? 20.387 -25.758 -4.689 1.00 69.44 189 LEU A N 1
ATOM 1519 C CA . LEU A 1 189 ? 21.295 -26.469 -5.590 1.00 69.44 189 LEU A CA 1
ATOM 1520 C C . LEU A 1 189 ? 22.729 -26.508 -5.035 1.00 69.44 189 LEU A C 1
ATOM 1522 O O . LEU A 1 189 ? 23.324 -27.579 -4.965 1.00 69.44 189 LEU A O 1
ATOM 1526 N N . GLU A 1 190 ? 23.267 -25.376 -4.580 1.00 65.44 190 GLU A N 1
ATOM 1527 C CA . GLU A 1 190 ? 24.597 -25.289 -3.961 1.00 65.44 190 GLU A CA 1
ATOM 1528 C C . GLU A 1 190 ? 24.669 -26.103 -2.662 1.00 65.44 190 GLU A C 1
ATOM 1530 O O . GLU A 1 190 ? 25.622 -26.851 -2.447 1.00 65.44 190 GLU A O 1
ATOM 1535 N N . LEU A 1 191 ? 23.645 -26.032 -1.806 1.00 75.38 191 LEU A N 1
ATOM 1536 C CA . LEU A 1 191 ? 23.561 -26.848 -0.592 1.00 75.38 191 LEU A CA 1
ATOM 1537 C C . LEU A 1 191 ? 23.455 -28.344 -0.916 1.00 75.38 191 LEU A C 1
ATOM 1539 O O . LEU A 1 191 ? 24.045 -29.158 -0.209 1.00 75.38 191 LEU A O 1
ATOM 1543 N N . ALA A 1 192 ? 22.742 -28.718 -1.983 1.00 75.75 192 ALA A N 1
ATOM 1544 C CA . ALA A 1 192 ? 22.666 -30.103 -2.446 1.00 75.75 192 ALA A CA 1
ATOM 1545 C C . ALA A 1 192 ? 24.019 -30.616 -2.967 1.00 75.75 192 ALA A C 1
ATOM 1547 O O . ALA A 1 192 ? 24.341 -31.787 -2.781 1.00 75.75 192 ALA A O 1
ATOM 1548 N N . GLN A 1 193 ? 24.831 -29.742 -3.566 1.00 76.44 193 GLN A N 1
ATOM 1549 C CA . GLN A 1 193 ? 26.188 -30.062 -4.016 1.00 76.44 193 GLN A CA 1
ATOM 1550 C C . GLN A 1 193 ? 27.222 -30.077 -2.875 1.00 76.44 193 GLN A C 1
ATOM 1552 O O . GLN A 1 193 ? 28.310 -30.622 -3.053 1.00 76.44 193 GLN A O 1
ATOM 1557 N N . ASN A 1 194 ? 26.898 -29.530 -1.695 1.00 81.81 194 ASN A N 1
ATOM 1558 C CA . ASN A 1 194 ? 27.813 -29.415 -0.553 1.00 81.81 194 ASN A CA 1
ATOM 1559 C C . ASN A 1 194 ? 27.213 -30.017 0.744 1.00 81.81 194 ASN A C 1
ATOM 1561 O O . ASN A 1 194 ? 26.845 -29.274 1.662 1.00 81.81 194 ASN A O 1
ATOM 1565 N N . PRO A 1 195 ? 27.170 -31.360 0.890 1.00 83.25 195 PRO A N 1
ATOM 1566 C CA . PRO A 1 195 ? 26.503 -32.038 2.012 1.00 83.25 195 PRO A CA 1
ATOM 1567 C C . PRO A 1 195 ? 27.028 -31.648 3.402 1.00 83.25 195 PRO A C 1
ATOM 1569 O O . PRO A 1 195 ? 26.265 -31.560 4.361 1.00 83.25 195 PRO A O 1
ATOM 1572 N N . VAL A 1 196 ? 28.331 -31.370 3.515 1.00 87.44 196 VAL A N 1
ATOM 1573 C CA . VAL A 1 196 ? 28.968 -30.955 4.779 1.00 87.44 196 VAL A CA 1
ATOM 1574 C C . VAL A 1 196 ? 28.470 -29.579 5.228 1.00 87.44 196 VAL A C 1
ATOM 1576 O O . VAL A 1 196 ? 28.214 -29.370 6.413 1.00 87.44 196 VAL A O 1
ATOM 1579 N N . VAL A 1 197 ? 28.315 -28.649 4.281 1.00 82.69 197 VAL A N 1
ATOM 1580 C CA . VAL A 1 197 ? 27.795 -27.300 4.546 1.00 82.69 197 VAL A CA 1
ATOM 1581 C C . VAL A 1 197 ? 26.324 -27.378 4.934 1.00 82.69 197 VAL A C 1
ATOM 1583 O O . VAL A 1 197 ? 25.905 -26.774 5.919 1.00 82.69 197 VAL A O 1
ATOM 1586 N N . GLN A 1 198 ? 25.555 -28.192 4.209 1.00 83.56 198 GLN A N 1
ATOM 1587 C CA . GLN A 1 198 ? 24.146 -28.424 4.497 1.00 83.56 198 GLN A CA 1
ATOM 1588 C C . GLN A 1 198 ? 23.926 -28.972 5.915 1.00 83.56 198 GLN A C 1
ATOM 1590 O O . GLN A 1 198 ? 23.025 -28.509 6.614 1.00 83.56 198 GLN A O 1
ATOM 1595 N N . GLU A 1 199 ? 24.742 -29.927 6.365 1.00 87.31 199 GLU A N 1
ATOM 1596 C CA . GLU A 1 199 ? 24.574 -30.521 7.693 1.00 87.31 199 GLU A CA 1
ATOM 1597 C C . GLU A 1 199 ? 24.955 -29.559 8.825 1.00 87.31 199 GLU A C 1
ATOM 1599 O O . GLU A 1 199 ? 24.216 -29.442 9.802 1.00 87.31 199 GLU A O 1
ATOM 1604 N N . LYS A 1 200 ? 26.042 -28.794 8.671 1.00 87.44 200 LYS A N 1
ATOM 1605 C CA . LYS A 1 200 ? 26.408 -27.744 9.636 1.00 87.44 200 LYS A CA 1
ATOM 1606 C C . LYS A 1 200 ? 25.333 -26.663 9.740 1.00 87.44 200 LYS A C 1
ATOM 1608 O O . LYS A 1 200 ? 24.973 -26.261 10.843 1.00 87.44 200 LYS A O 1
ATOM 1613 N N . LEU A 1 201 ? 24.756 -26.258 8.608 1.00 85.12 201 LEU A N 1
ATOM 1614 C CA . LEU A 1 201 ? 23.673 -25.279 8.590 1.00 85.12 201 LEU A CA 1
ATOM 1615 C C . LEU A 1 201 ? 22.409 -25.817 9.274 1.00 85.12 201 LEU A C 1
ATOM 1617 O O . LEU A 1 201 ? 21.769 -25.108 10.046 1.00 85.12 201 LEU A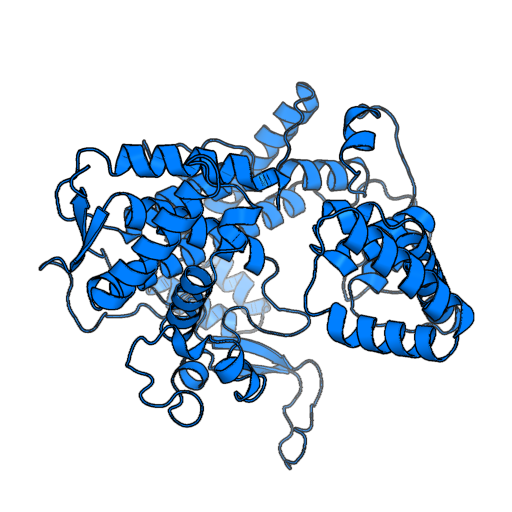 O 1
ATOM 1621 N N . ARG A 1 202 ? 22.067 -27.095 9.067 1.00 85.94 202 ARG A N 1
ATOM 1622 C CA . ARG A 1 202 ? 20.961 -27.743 9.795 1.00 85.94 202 ARG A CA 1
ATOM 1623 C C . ARG A 1 202 ? 21.193 -27.773 11.303 1.00 85.94 202 ARG A C 1
ATOM 1625 O O . ARG A 1 202 ? 20.228 -27.643 12.055 1.00 85.94 202 ARG A O 1
ATOM 1632 N N . GLN A 1 203 ? 22.428 -27.992 11.746 1.00 90.38 203 GLN A N 1
ATOM 1633 C CA . GLN A 1 203 ? 22.769 -27.994 13.170 1.00 90.38 203 GLN A CA 1
ATOM 1634 C C . GLN A 1 203 ? 22.571 -26.610 13.786 1.00 90.38 203 GLN A C 1
ATOM 1636 O O . GLN A 1 203 ? 21.912 -26.513 14.820 1.00 90.38 203 GLN A O 1
ATOM 1641 N N . GLU A 1 204 ? 23.038 -25.557 13.112 1.00 90.50 204 GLU A N 1
ATOM 1642 C CA . GLU A 1 204 ? 22.816 -24.175 13.541 1.00 90.50 204 GLU A CA 1
ATOM 1643 C C . GLU A 1 204 ? 21.320 -23.835 13.591 1.00 90.50 204 GLU A C 1
ATOM 1645 O O . GLU A 1 204 ? 20.835 -23.390 14.624 1.00 90.50 204 GLU A O 1
ATOM 1650 N N . ILE A 1 205 ? 20.546 -24.161 12.546 1.00 85.56 205 ILE A N 1
ATOM 1651 C CA . ILE A 1 205 ? 19.086 -23.943 12.531 1.00 85.56 205 ILE A CA 1
ATOM 1652 C C . ILE A 1 205 ? 18.412 -24.631 13.726 1.00 85.56 205 ILE A C 1
ATOM 1654 O O . ILE A 1 205 ? 17.586 -24.030 14.415 1.00 85.56 205 ILE A O 1
ATOM 1658 N N . LYS A 1 206 ? 18.757 -25.897 14.000 1.00 88.69 206 LYS A N 1
ATOM 1659 C CA . LYS A 1 206 ? 18.200 -26.648 15.137 1.00 88.69 206 LYS A CA 1
ATOM 1660 C C . LYS A 1 206 ? 18.585 -26.024 16.478 1.00 88.69 206 LYS A C 1
ATOM 1662 O O . LYS A 1 206 ? 17.781 -26.060 17.408 1.00 88.69 206 LYS A O 1
ATOM 1667 N N . GLN A 1 207 ? 19.796 -25.490 16.595 1.00 87.88 207 GLN A N 1
ATOM 1668 C CA . GLN A 1 207 ? 20.261 -24.812 17.800 1.00 87.88 207 GLN A CA 1
ATOM 1669 C C . GLN A 1 207 ? 19.516 -23.492 18.014 1.00 87.88 207 GLN A C 1
ATOM 1671 O O . GLN A 1 207 ? 18.974 -23.282 19.098 1.00 87.88 207 GLN A O 1
ATOM 1676 N N . THR A 1 208 ? 19.398 -22.667 16.976 1.00 85.62 208 THR A N 1
ATOM 1677 C CA . THR A 1 208 ? 18.662 -21.399 17.012 1.00 85.62 208 THR A CA 1
ATOM 1678 C C . THR A 1 208 ? 17.190 -21.618 17.355 1.00 85.62 208 THR A C 1
ATOM 1680 O O . THR A 1 208 ? 16.649 -20.917 18.206 1.00 85.62 208 THR A O 1
ATOM 1683 N N . LEU A 1 209 ? 16.545 -22.638 16.777 1.00 83.38 209 LEU A N 1
ATOM 1684 C CA . LEU A 1 209 ? 15.163 -22.996 17.115 1.00 83.38 209 LEU A CA 1
ATOM 1685 C C . LEU A 1 209 ? 15.014 -23.410 18.583 1.00 83.38 209 LEU A C 1
ATOM 1687 O O . LEU A 1 209 ? 14.084 -22.960 19.247 1.00 83.38 209 LEU A O 1
ATOM 1691 N N . LYS A 1 210 ? 15.942 -24.214 19.120 1.00 86.94 210 LYS A N 1
ATOM 1692 C CA . LYS A 1 210 ? 15.931 -24.589 20.545 1.00 86.94 210 LYS A CA 1
ATOM 1693 C C . LYS A 1 210 ? 16.096 -23.382 21.469 1.00 86.94 210 LYS A C 1
ATOM 1695 O O . LYS A 1 210 ? 15.481 -23.355 22.527 1.00 86.94 210 LYS A O 1
ATOM 1700 N N . GLN A 1 211 ? 16.923 -22.414 21.082 1.00 83.75 211 GLN A N 1
ATOM 1701 C CA . GLN A 1 211 ? 17.192 -21.208 21.870 1.00 83.75 211 GLN A CA 1
ATOM 1702 C C . GLN A 1 211 ? 16.039 -20.194 21.837 1.00 83.75 211 GLN A C 1
ATOM 1704 O O . GLN A 1 211 ? 15.917 -19.401 22.762 1.00 83.75 211 GLN A O 1
ATOM 1709 N N . ASN A 1 212 ? 15.182 -20.240 20.813 1.00 82.88 212 ASN A N 1
ATOM 1710 C CA . ASN A 1 212 ? 14.111 -19.265 20.586 1.00 82.88 212 ASN A CA 1
ATOM 1711 C C . ASN A 1 212 ? 12.706 -19.893 20.656 1.00 82.88 212 ASN A C 1
ATOM 1713 O O . ASN A 1 212 ? 11.824 -19.536 19.879 1.00 82.88 212 ASN A O 1
ATOM 1717 N N . GLU A 1 213 ? 12.486 -20.861 21.553 1.00 82.75 213 GLU A N 1
ATOM 1718 C CA . GLU A 1 213 ? 11.171 -21.499 21.776 1.00 82.75 213 GLU A CA 1
ATOM 1719 C C . GLU A 1 213 ? 10.513 -22.064 20.496 1.00 82.75 213 GLU A C 1
ATOM 1721 O O . GLU A 1 213 ? 9.301 -21.973 20.298 1.00 82.75 213 GLU A O 1
ATOM 1726 N N . ASN A 1 214 ? 11.312 -22.648 19.597 1.00 78.44 214 ASN A N 1
ATOM 1727 C CA . ASN A 1 214 ? 10.902 -23.122 18.269 1.00 78.44 214 ASN A CA 1
ATOM 1728 C C . ASN A 1 214 ? 10.319 -22.036 17.341 1.00 78.44 214 ASN A C 1
ATOM 1730 O O . ASN A 1 214 ? 9.612 -22.359 16.384 1.00 78.44 214 ASN A O 1
ATOM 1734 N N . LYS A 1 215 ? 10.632 -20.759 17.574 1.00 66.00 215 LYS A N 1
ATOM 1735 C CA . LYS A 1 215 ? 10.271 -19.643 16.693 1.00 66.00 215 LYS A CA 1
ATOM 1736 C C . LYS A 1 215 ? 11.514 -19.081 16.006 1.00 66.00 215 LYS A C 1
ATOM 1738 O O . LYS A 1 215 ? 12.552 -18.892 16.627 1.00 66.00 215 LYS A O 1
ATOM 1743 N N . LEU A 1 216 ? 11.387 -18.792 14.713 1.00 66.12 216 LEU A N 1
ATOM 1744 C CA . LEU A 1 216 ? 12.374 -18.039 13.939 1.00 66.12 216 LEU A CA 1
ATOM 1745 C C . LEU A 1 216 ? 11.916 -16.580 13.865 1.00 66.12 216 LEU A C 1
ATOM 1747 O O . LEU A 1 216 ? 10.933 -16.266 13.197 1.00 66.12 216 LEU A O 1
ATOM 1751 N N . THR A 1 217 ? 12.615 -15.700 14.574 1.00 64.31 217 THR A N 1
ATOM 1752 C CA . THR A 1 217 ? 12.466 -14.240 14.496 1.00 64.31 217 THR A CA 1
ATOM 1753 C C . THR A 1 217 ? 13.539 -13.636 13.590 1.00 64.31 217 THR A C 1
ATOM 1755 O O . THR A 1 217 ? 14.538 -14.286 13.270 1.00 64.31 217 THR A O 1
ATOM 1758 N N . TYR A 1 218 ? 13.359 -12.379 13.184 1.00 52.38 218 TYR A N 1
ATOM 1759 C CA . TYR A 1 218 ? 14.346 -11.663 12.372 1.00 52.38 218 TYR A CA 1
ATOM 1760 C C . TYR A 1 218 ? 15.702 -11.553 13.090 1.00 52.38 218 TYR A C 1
ATOM 1762 O O . TYR A 1 218 ? 16.748 -11.789 12.494 1.00 52.38 218 TYR A O 1
ATOM 1770 N N . GLU A 1 219 ? 15.678 -11.284 14.392 1.00 59.91 219 GLU A N 1
ATOM 1771 C CA . GLU A 1 219 ? 16.861 -11.206 15.245 1.00 59.91 219 GLU A CA 1
ATOM 1772 C C . GLU A 1 219 ? 17.550 -12.573 15.375 1.00 59.91 219 GLU A C 1
ATOM 1774 O O . GLU A 1 219 ? 18.772 -12.659 15.285 1.00 59.91 219 GLU A O 1
ATOM 1779 N N . SER A 1 220 ? 16.774 -13.658 15.497 1.00 66.62 220 SER A N 1
ATOM 1780 C CA . SER A 1 220 ? 17.333 -15.015 15.552 1.00 66.62 220 SER A CA 1
ATOM 1781 C C . SER A 1 220 ? 18.015 -15.429 14.245 1.00 66.62 220 SER A C 1
ATOM 1783 O O . SER A 1 220 ? 18.989 -16.171 14.284 1.00 66.62 220 SER A O 1
ATOM 1785 N N . LEU A 1 221 ? 17.532 -14.929 13.100 1.00 60.16 221 LEU A N 1
ATOM 1786 C CA . LEU A 1 221 ? 18.123 -15.165 11.781 1.00 60.16 221 LEU A CA 1
ATOM 1787 C C . LEU A 1 221 ? 19.408 -14.358 11.573 1.00 60.16 221 LEU A C 1
ATOM 1789 O O . LEU A 1 221 ? 20.359 -14.878 10.999 1.00 60.16 221 LEU A O 1
ATOM 1793 N N . LEU A 1 222 ? 19.445 -13.108 12.049 1.00 59.72 222 LEU A N 1
ATOM 1794 C CA . LEU A 1 222 ? 20.657 -12.281 12.032 1.00 59.72 222 LEU A CA 1
ATOM 1795 C C . LEU A 1 222 ? 21.762 -12.850 12.931 1.00 59.72 222 LEU A C 1
ATOM 1797 O O . LEU A 1 222 ? 22.934 -12.671 12.631 1.00 59.72 222 LEU A O 1
ATOM 1801 N N . GLY A 1 223 ? 21.398 -13.554 14.005 1.00 65.25 223 GLY A N 1
ATOM 1802 C CA . GLY A 1 223 ? 22.349 -14.208 14.909 1.00 65.25 223 GLY A CA 1
ATOM 1803 C C . GLY A 1 223 ? 22.937 -15.531 14.400 1.00 65.25 223 GLY A C 1
ATOM 1804 O O . GLY A 1 223 ? 23.708 -16.160 15.120 1.00 65.25 223 GLY A O 1
ATOM 1805 N N . MET A 1 224 ? 22.568 -15.991 13.199 1.00 77.81 224 MET A N 1
ATOM 1806 C CA . MET A 1 224 ? 23.087 -17.232 12.614 1.00 77.81 224 MET A CA 1
ATOM 1807 C C . MET A 1 224 ? 24.381 -16.981 11.827 1.00 77.81 224 MET A C 1
ATOM 1809 O O . MET A 1 224 ? 24.366 -16.799 10.607 1.00 77.81 224 MET A O 1
ATOM 1813 N N . GLU A 1 225 ? 25.515 -16.992 12.528 1.00 76.56 225 GLU A N 1
ATOM 1814 C CA . GLU A 1 225 ? 26.838 -16.708 11.954 1.00 76.56 225 GLU A CA 1
ATOM 1815 C C . GLU A 1 225 ? 27.247 -17.664 10.817 1.00 76.56 225 GLU A C 1
ATOM 1817 O O . GLU A 1 225 ? 27.973 -17.284 9.893 1.00 76.56 225 GLU A O 1
ATOM 1822 N N . TYR A 1 226 ? 26.848 -18.937 10.877 1.00 78.50 226 TYR A N 1
ATOM 1823 C CA . TYR A 1 226 ? 27.180 -19.912 9.842 1.00 78.50 226 TYR A CA 1
ATOM 1824 C C . TYR A 1 226 ? 26.293 -19.736 8.606 1.00 78.50 226 TYR A C 1
ATOM 1826 O O . TYR A 1 226 ? 26.810 -19.773 7.488 1.00 78.50 226 TYR A O 1
ATOM 1834 N N . LEU A 1 227 ? 24.998 -19.463 8.777 1.00 75.25 227 LEU A N 1
ATOM 1835 C CA . LEU A 1 227 ? 24.097 -19.061 7.694 1.00 75.25 227 LEU A CA 1
ATOM 1836 C C . LEU A 1 227 ? 24.614 -17.818 6.954 1.00 75.25 227 LEU A C 1
ATOM 1838 O O . LEU A 1 227 ? 24.634 -17.812 5.720 1.00 75.25 227 LEU A O 1
ATOM 1842 N N . GLU A 1 228 ? 25.078 -16.803 7.685 1.00 66.69 228 GLU A N 1
ATOM 1843 C CA . GLU A 1 228 ? 25.684 -15.598 7.109 1.00 66.69 228 GLU A CA 1
ATOM 1844 C C . GLU A 1 228 ? 26.914 -15.939 6.251 1.00 66.69 228 GLU A C 1
ATOM 1846 O O . GLU A 1 228 ? 27.020 -15.491 5.104 1.00 66.69 228 GLU A O 1
ATOM 1851 N N . LYS A 1 229 ? 27.817 -16.793 6.759 1.00 74.12 229 LYS A N 1
ATOM 1852 C CA . LYS A 1 229 ? 29.002 -17.262 6.016 1.00 74.12 229 LYS A CA 1
ATOM 1853 C C . LYS A 1 229 ? 28.622 -18.009 4.739 1.00 74.12 229 LYS A C 1
ATOM 1855 O O . LYS A 1 229 ? 29.183 -17.730 3.682 1.00 74.12 229 LYS A O 1
ATOM 1860 N N . VAL A 1 230 ? 27.647 -18.917 4.812 1.00 73.94 230 VAL A N 1
ATOM 1861 C CA . VAL A 1 230 ? 27.178 -19.696 3.652 1.00 73.94 230 VAL A CA 1
ATOM 1862 C C . VAL A 1 230 ? 26.614 -18.787 2.562 1.00 73.94 230 VAL A C 1
ATOM 1864 O O . VAL A 1 230 ? 26.948 -18.949 1.386 1.00 73.94 230 VAL A O 1
ATOM 1867 N N . ILE A 1 231 ? 25.781 -17.816 2.937 1.00 65.50 231 ILE A N 1
ATOM 1868 C CA . ILE A 1 231 ? 25.200 -16.875 1.974 1.00 65.50 231 ILE A CA 1
ATOM 1869 C C . ILE A 1 231 ? 26.280 -15.956 1.398 1.00 65.50 231 ILE A C 1
ATOM 1871 O O . ILE A 1 231 ? 26.308 -15.747 0.183 1.00 65.50 231 ILE A O 1
ATOM 1875 N N . SER A 1 232 ? 27.216 -15.487 2.223 1.00 66.12 232 SER A N 1
ATOM 1876 C CA . SER A 1 232 ? 28.346 -14.665 1.781 1.00 66.12 232 SER A CA 1
ATOM 1877 C C . SER A 1 232 ? 29.220 -15.375 0.743 1.00 66.12 232 SER A C 1
ATOM 1879 O O . SER A 1 232 ? 29.539 -14.794 -0.298 1.00 66.12 232 SER A O 1
ATOM 1881 N N . ASP A 1 233 ? 29.555 -16.648 0.973 1.00 71.12 233 ASP A N 1
ATOM 1882 C CA . ASP A 1 233 ? 30.337 -17.461 0.034 1.00 71.12 233 ASP A CA 1
ATOM 1883 C C . ASP A 1 233 ? 29.587 -17.698 -1.285 1.00 71.12 233 ASP A C 1
ATOM 1885 O O . ASP A 1 233 ? 30.173 -17.607 -2.369 1.00 71.12 233 ASP A O 1
ATOM 1889 N N . MET A 1 234 ? 28.279 -17.963 -1.219 1.00 68.88 234 MET A N 1
ATOM 1890 C CA . MET A 1 234 ? 27.432 -18.136 -2.403 1.00 68.88 234 MET A CA 1
ATOM 1891 C C . MET A 1 234 ? 27.367 -16.856 -3.248 1.00 68.88 234 MET A C 1
ATOM 1893 O O . MET A 1 234 ? 27.500 -16.907 -4.477 1.00 68.88 234 MET A O 1
ATOM 1897 N N . ILE A 1 235 ? 27.187 -15.700 -2.602 1.00 64.19 235 ILE A N 1
ATOM 1898 C CA . ILE A 1 235 ? 27.170 -14.397 -3.275 1.00 64.19 235 ILE A CA 1
ATOM 1899 C C . ILE A 1 235 ? 28.523 -14.139 -3.938 1.00 64.19 235 ILE A C 1
ATOM 19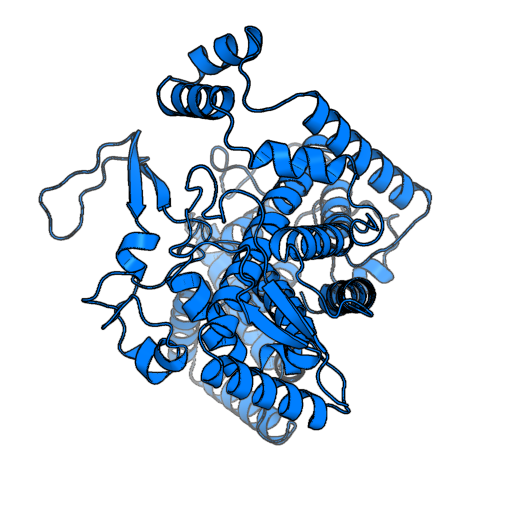01 O O . ILE A 1 235 ? 28.551 -13.782 -5.114 1.00 64.19 235 ILE A O 1
ATOM 1905 N N . ARG A 1 236 ? 29.637 -14.400 -3.240 1.00 70.56 236 ARG A N 1
ATOM 1906 C CA . ARG A 1 236 ? 30.995 -14.251 -3.786 1.00 70.56 236 ARG A CA 1
ATOM 1907 C C . ARG A 1 236 ? 31.203 -15.065 -5.055 1.00 70.56 236 ARG A C 1
ATOM 1909 O O . ARG A 1 236 ? 31.519 -14.489 -6.090 1.00 70.56 236 ARG A O 1
ATOM 1916 N N . LYS A 1 237 ? 30.906 -16.367 -5.021 1.00 73.25 237 LYS A N 1
ATOM 1917 C CA . LYS A 1 237 ? 30.999 -17.235 -6.207 1.00 73.25 237 LYS A CA 1
ATOM 1918 C C . LYS A 1 237 ? 30.134 -16.737 -7.366 1.00 73.25 237 LYS A C 1
ATOM 1920 O O . LYS A 1 237 ? 30.548 -16.804 -8.521 1.00 73.25 237 LYS A O 1
ATOM 1925 N N . THR A 1 238 ? 28.933 -16.240 -7.068 1.00 68.25 238 THR A N 1
ATOM 1926 C CA . THR A 1 238 ? 28.007 -15.729 -8.087 1.00 68.25 238 THR A CA 1
ATOM 1927 C C . THR A 1 238 ? 28.526 -14.439 -8.723 1.00 68.25 238 THR A C 1
ATOM 1929 O O . THR A 1 238 ? 28.444 -14.289 -9.943 1.00 68.25 238 THR A O 1
ATOM 1932 N N . VAL A 1 239 ? 29.074 -13.519 -7.923 1.00 68.00 239 VAL A N 1
ATOM 1933 C CA . VAL A 1 239 ? 29.728 -12.292 -8.403 1.00 68.00 239 VAL A CA 1
ATOM 1934 C C . VAL A 1 239 ? 30.930 -12.648 -9.277 1.00 68.00 239 VAL A C 1
ATOM 1936 O O . VAL A 1 239 ? 30.965 -12.232 -10.433 1.00 68.00 239 VAL A O 1
ATOM 1939 N N . ASP A 1 240 ? 31.832 -13.502 -8.785 1.00 77.25 240 ASP A N 1
ATOM 1940 C CA . ASP A 1 240 ? 33.029 -13.943 -9.512 1.00 77.25 240 ASP A CA 1
ATOM 1941 C C . ASP A 1 240 ? 32.667 -14.594 -10.854 1.00 77.25 240 ASP A C 1
ATOM 1943 O O . ASP A 1 240 ? 33.268 -14.308 -11.891 1.00 77.25 240 ASP A O 1
ATOM 1947 N N . TYR A 1 241 ? 31.645 -15.456 -10.861 1.00 75.69 241 TYR A N 1
ATOM 1948 C CA . TYR A 1 241 ? 31.146 -16.087 -12.078 1.00 75.69 241 TYR A CA 1
ATOM 1949 C C . TYR A 1 241 ? 30.615 -15.054 -13.077 1.00 75.69 241 TYR A C 1
ATOM 1951 O O . TYR A 1 241 ? 30.944 -15.133 -14.264 1.00 75.69 241 TYR A O 1
ATOM 1959 N N . ARG A 1 242 ? 29.806 -14.088 -12.623 1.00 76.00 242 ARG A N 1
ATOM 1960 C CA . ARG A 1 242 ? 29.225 -13.059 -13.498 1.00 76.00 242 ARG A CA 1
ATOM 1961 C C . ARG A 1 242 ? 30.289 -12.136 -14.078 1.00 76.00 242 ARG A C 1
ATOM 1963 O O . ARG A 1 242 ? 30.226 -11.838 -15.268 1.00 76.00 242 ARG A O 1
ATOM 1970 N N . GLU A 1 243 ? 31.272 -11.742 -13.276 1.00 74.56 243 GLU A N 1
ATOM 1971 C CA . GLU A 1 243 ? 32.400 -10.913 -13.710 1.00 74.56 243 GLU A CA 1
ATOM 1972 C C . GLU A 1 243 ? 33.301 -11.659 -14.699 1.00 74.56 243 GLU A C 1
ATOM 1974 O O . GLU A 1 243 ? 33.625 -11.128 -15.760 1.00 74.56 243 GLU A O 1
ATOM 1979 N N . LYS A 1 244 ? 33.648 -12.920 -14.410 1.00 80.19 244 LYS A N 1
ATOM 1980 C CA . LYS A 1 244 ? 34.511 -13.739 -15.276 1.00 80.19 244 LYS A CA 1
ATOM 1981 C C . LYS A 1 244 ? 33.868 -14.066 -16.624 1.00 80.19 244 LYS A C 1
ATOM 1983 O O . LYS A 1 244 ? 34.564 -14.114 -17.634 1.00 80.19 244 LYS A O 1
ATOM 1988 N N . ASN A 1 245 ? 32.559 -14.313 -16.639 1.00 75.81 245 ASN A N 1
ATOM 1989 C CA . ASN A 1 245 ? 31.832 -14.746 -17.835 1.00 75.81 245 ASN A CA 1
ATOM 1990 C C . ASN A 1 245 ? 31.045 -13.610 -18.512 1.00 75.81 245 ASN A C 1
ATOM 1992 O O . ASN A 1 245 ? 30.290 -13.876 -19.442 1.00 75.81 245 ASN A O 1
ATOM 1996 N N . ASN A 1 246 ? 31.200 -12.358 -18.059 1.00 73.31 246 ASN A N 1
ATOM 1997 C CA . ASN A 1 246 ? 30.448 -11.189 -18.537 1.00 73.31 246 ASN A CA 1
ATOM 1998 C C . ASN A 1 246 ? 28.923 -11.411 -18.574 1.00 73.31 246 ASN A C 1
ATOM 2000 O O . ASN A 1 246 ? 28.234 -11.001 -19.509 1.00 73.31 246 ASN A O 1
ATOM 2004 N N . VAL A 1 247 ? 28.379 -12.085 -17.557 1.00 67.12 247 VAL A N 1
ATOM 2005 C CA . VAL A 1 247 ? 26.947 -12.397 -17.493 1.00 67.12 247 VAL A CA 1
ATOM 2006 C C . VAL A 1 247 ? 26.181 -11.171 -17.012 1.00 67.12 247 VAL A C 1
ATOM 2008 O O . VAL A 1 247 ? 26.239 -10.793 -15.840 1.00 67.12 247 VAL A O 1
ATOM 2011 N N . PHE A 1 248 ? 25.425 -10.573 -17.929 1.00 63.47 248 PHE A N 1
ATOM 2012 C CA . PHE A 1 248 ? 24.559 -9.434 -17.657 1.00 63.47 248 PHE A CA 1
ATOM 2013 C C . PHE A 1 248 ? 23.144 -9.895 -17.296 1.00 63.47 248 PHE A C 1
ATOM 2015 O O . PHE A 1 248 ? 22.461 -10.549 -18.088 1.00 63.47 248 PHE A O 1
ATOM 2022 N N . ARG A 1 249 ? 22.680 -9.530 -16.099 1.00 59.72 249 ARG A N 1
ATOM 2023 C CA . ARG A 1 249 ? 21.303 -9.769 -15.655 1.00 59.72 249 ARG A CA 1
ATOM 2024 C C . ARG A 1 249 ? 20.801 -8.526 -14.944 1.00 59.72 249 ARG A C 1
ATOM 2026 O O . ARG A 1 249 ? 21.414 -8.105 -13.978 1.00 59.72 249 ARG A O 1
ATOM 2033 N N . LYS A 1 250 ? 19.690 -7.954 -15.403 1.00 60.50 250 LYS A N 1
ATOM 2034 C CA . LYS A 1 250 ? 19.079 -6.762 -14.795 1.00 60.50 250 LYS A CA 1
ATOM 2035 C C . LYS A 1 250 ? 18.389 -7.122 -13.473 1.00 60.50 250 LYS A C 1
ATOM 2037 O O . LYS A 1 250 ? 17.171 -7.256 -13.421 1.00 60.50 250 LYS A O 1
ATOM 2042 N N . ASP A 1 251 ? 19.178 -7.373 -12.434 1.00 58.12 251 ASP A N 1
ATOM 2043 C CA . ASP A 1 251 ? 18.725 -7.706 -11.084 1.00 58.12 251 ASP A CA 1
ATOM 2044 C C . ASP A 1 251 ? 19.486 -6.899 -10.018 1.00 58.12 251 ASP A C 1
ATOM 2046 O O . ASP A 1 251 ? 20.490 -6.248 -10.306 1.00 58.12 251 ASP A O 1
ATOM 2050 N N . ALA A 1 252 ? 19.005 -6.930 -8.771 1.00 53.38 252 ALA A N 1
ATOM 2051 C CA . ALA A 1 252 ? 19.607 -6.174 -7.670 1.00 53.38 252 ALA A CA 1
ATOM 2052 C C . ALA A 1 252 ? 21.090 -6.524 -7.446 1.00 53.38 252 ALA A C 1
ATOM 2054 O O . ALA A 1 252 ? 21.887 -5.646 -7.128 1.00 53.38 252 ALA A O 1
ATOM 2055 N N . LEU A 1 253 ? 21.483 -7.786 -7.669 1.00 61.66 253 LEU A N 1
ATOM 2056 C CA . LEU A 1 253 ? 22.878 -8.210 -7.553 1.00 61.66 253 LEU A CA 1
ATOM 2057 C C . LEU A 1 253 ? 23.758 -7.538 -8.614 1.00 61.66 253 LEU A C 1
ATOM 2059 O O . LEU A 1 253 ? 24.889 -7.177 -8.317 1.00 61.66 253 LEU A O 1
ATOM 2063 N N . HIS A 1 254 ? 23.256 -7.317 -9.828 1.00 65.50 254 HIS A N 1
ATOM 2064 C CA . HIS A 1 254 ? 23.994 -6.581 -10.852 1.00 65.50 254 HIS A CA 1
ATOM 2065 C C . HIS A 1 254 ? 24.197 -5.105 -10.493 1.00 65.50 254 HIS A C 1
ATOM 2067 O O . HIS A 1 254 ? 25.293 -4.593 -10.699 1.00 65.50 254 HIS A O 1
ATOM 2073 N N . LEU A 1 255 ? 23.206 -4.448 -9.881 1.00 60.19 255 LEU A N 1
ATOM 2074 C CA . LEU A 1 255 ? 23.367 -3.078 -9.370 1.00 60.19 255 LEU A CA 1
ATOM 2075 C C . LEU A 1 255 ? 24.424 -3.019 -8.255 1.00 60.19 255 LEU A C 1
ATOM 2077 O O . LEU A 1 255 ? 25.245 -2.107 -8.227 1.00 60.19 255 LEU A O 1
ATOM 2081 N N . LEU A 1 256 ? 24.458 -4.026 -7.373 1.00 58.78 256 LEU A N 1
ATOM 2082 C CA . LEU A 1 256 ? 25.498 -4.149 -6.347 1.00 58.78 256 LEU A CA 1
ATOM 2083 C C . LEU A 1 256 ? 26.887 -4.401 -6.957 1.00 58.78 256 LEU A C 1
ATOM 2085 O O . LEU A 1 256 ? 27.863 -3.814 -6.502 1.00 58.78 256 LEU A O 1
ATOM 2089 N N . ILE A 1 257 ? 26.992 -5.216 -8.012 1.00 64.94 257 ILE A N 1
ATOM 2090 C CA . ILE A 1 257 ? 28.254 -5.428 -8.744 1.00 64.94 257 ILE A CA 1
ATOM 2091 C C . ILE A 1 257 ? 28.721 -4.126 -9.415 1.00 64.94 257 ILE A C 1
ATOM 2093 O O . ILE A 1 257 ? 29.906 -3.807 -9.361 1.00 64.94 257 ILE A O 1
ATOM 2097 N N . GLN A 1 258 ? 27.809 -3.342 -10.000 1.00 61.19 258 GLN A N 1
ATOM 2098 C CA . GLN A 1 258 ? 28.136 -2.022 -10.551 1.00 61.19 258 GLN A CA 1
ATOM 2099 C C . GLN A 1 258 ? 28.630 -1.065 -9.465 1.00 61.19 258 GLN A C 1
ATOM 2101 O O . GLN A 1 258 ? 29.674 -0.441 -9.640 1.00 61.19 258 GLN A O 1
ATOM 2106 N N . LEU A 1 259 ? 27.951 -1.010 -8.317 1.00 59.78 259 LEU A N 1
ATOM 2107 C CA . LEU A 1 259 ? 28.392 -0.217 -7.168 1.00 59.78 259 LEU A CA 1
ATOM 2108 C C . LEU A 1 259 ? 29.764 -0.662 -6.651 1.00 59.78 259 LEU A C 1
ATOM 2110 O O . LEU A 1 259 ? 30.592 0.187 -6.330 1.00 59.78 259 LEU A O 1
ATOM 2114 N N . LYS A 1 260 ? 30.032 -1.974 -6.601 1.00 64.62 260 LYS A N 1
ATOM 2115 C CA . LYS A 1 260 ? 31.340 -2.537 -6.227 1.00 64.62 260 LYS A CA 1
ATOM 2116 C C . LYS A 1 260 ? 32.431 -2.109 -7.208 1.00 64.62 260 LYS A C 1
ATOM 2118 O O . LYS A 1 260 ? 33.496 -1.676 -6.783 1.00 64.62 260 LYS A O 1
ATOM 2123 N N . ASN A 1 261 ? 32.174 -2.232 -8.508 1.00 64.12 261 ASN A N 1
ATOM 2124 C CA . ASN A 1 261 ? 33.204 -2.064 -9.535 1.00 64.12 261 ASN A CA 1
ATOM 2125 C C . ASN A 1 261 ? 33.403 -0.611 -9.974 1.00 64.12 261 ASN A C 1
ATOM 2127 O O . ASN A 1 261 ? 34.499 -0.253 -10.387 1.00 64.12 261 ASN A O 1
ATOM 2131 N N . THR A 1 262 ? 32.358 0.214 -9.912 1.00 58.44 262 THR A N 1
ATOM 2132 C CA . THR A 1 262 ? 32.356 1.575 -10.477 1.00 58.44 262 THR A CA 1
ATOM 2133 C C . THR A 1 262 ? 32.046 2.662 -9.451 1.00 58.44 262 THR A C 1
ATOM 2135 O O . THR A 1 262 ? 32.153 3.842 -9.765 1.00 58.44 262 THR A O 1
ATOM 2138 N N . GLY A 1 263 ? 31.630 2.299 -8.233 1.00 52.97 263 GLY A N 1
ATOM 2139 C CA . GLY A 1 263 ? 31.199 3.266 -7.219 1.00 52.97 263 GLY A CA 1
ATOM 2140 C C . GLY A 1 263 ? 29.860 3.954 -7.516 1.00 52.97 263 GLY A C 1
ATOM 2141 O O . GLY A 1 263 ? 29.415 4.761 -6.707 1.00 52.97 263 GLY A O 1
ATOM 2142 N N . ARG A 1 264 ? 29.192 3.632 -8.635 1.00 53.88 264 ARG A N 1
ATOM 2143 C CA . ARG A 1 264 ? 27.856 4.129 -8.999 1.00 53.88 264 ARG A CA 1
ATOM 2144 C C . ARG A 1 264 ? 26.994 3.028 -9.623 1.00 53.88 264 ARG A C 1
ATOM 2146 O O . ARG A 1 264 ? 27.485 1.964 -9.986 1.00 53.88 264 ARG A O 1
ATOM 2153 N N . VAL A 1 265 ? 25.695 3.284 -9.738 1.00 54.75 265 VAL A N 1
ATOM 2154 C CA . VAL A 1 265 ? 24.786 2.486 -10.572 1.00 54.75 265 VAL A CA 1
ATOM 2155 C C . VAL A 1 265 ? 24.655 3.205 -11.911 1.00 54.75 265 VAL A C 1
ATOM 2157 O O . VAL A 1 265 ? 24.297 4.381 -11.935 1.00 54.75 265 VAL A O 1
ATOM 2160 N N . LEU A 1 266 ? 24.981 2.528 -13.012 1.00 53.59 266 LEU A N 1
ATOM 2161 C CA . LEU A 1 266 ? 24.881 3.097 -14.358 1.00 53.59 266 LEU A CA 1
ATOM 2162 C C . LEU A 1 266 ? 23.458 2.924 -14.899 1.00 53.59 266 LEU A C 1
ATOM 2164 O O . LEU A 1 266 ? 22.801 1.917 -14.626 1.00 53.59 266 LEU A O 1
ATOM 2168 N N . GLY A 1 267 ? 22.987 3.907 -15.670 1.00 45.75 267 GLY A N 1
ATOM 2169 C CA . GLY A 1 267 ? 21.699 3.833 -16.360 1.00 45.75 267 GLY A CA 1
ATOM 2170 C C . GLY A 1 267 ? 21.648 2.695 -17.385 1.00 45.75 267 GLY A C 1
ATOM 2171 O O . GLY A 1 267 ? 22.677 2.163 -17.803 1.00 45.75 267 GLY A O 1
ATOM 2172 N N . ASP A 1 268 ? 20.433 2.333 -17.806 1.00 45.06 268 ASP A N 1
ATOM 2173 C CA . ASP A 1 268 ? 20.159 1.173 -18.670 1.00 45.06 268 ASP A CA 1
ATOM 2174 C C . ASP A 1 268 ? 20.947 1.147 -19.997 1.00 45.06 268 ASP A C 1
ATOM 2176 O O . ASP A 1 268 ? 21.167 0.058 -20.534 1.00 45.06 268 ASP A O 1
ATOM 2180 N N . ASP A 1 269 ? 21.382 2.309 -20.493 1.00 43.12 269 ASP A N 1
ATOM 2181 C CA . ASP A 1 269 ? 22.052 2.479 -21.788 1.00 43.12 269 ASP A CA 1
ATOM 2182 C C . ASP A 1 269 ? 23.597 2.494 -21.697 1.00 43.12 269 ASP A C 1
ATOM 2184 O O . ASP A 1 269 ? 24.269 2.361 -22.717 1.00 43.12 269 ASP A O 1
ATOM 2188 N N . GLU A 1 270 ? 24.174 2.591 -20.490 1.00 47.69 270 GLU A N 1
ATOM 2189 C CA . GLU A 1 270 ? 25.634 2.671 -20.245 1.00 47.69 270 GLU A CA 1
ATOM 2190 C C . GLU A 1 270 ? 26.188 1.458 -19.466 1.00 47.69 270 GLU A C 1
ATOM 2192 O O . GLU A 1 270 ? 27.351 1.427 -19.067 1.00 47.69 270 GLU A O 1
ATOM 2197 N N . ALA A 1 271 ? 25.358 0.445 -19.204 1.00 49.22 271 ALA A N 1
ATOM 2198 C CA . ALA A 1 271 ? 25.651 -0.615 -18.243 1.00 49.22 271 ALA A CA 1
ATOM 2199 C C . ALA A 1 271 ? 26.667 -1.668 -18.747 1.00 49.22 271 ALA A C 1
ATOM 2201 O O . ALA A 1 271 ? 26.297 -2.766 -19.170 1.00 49.22 271 ALA A O 1
ATOM 2202 N N . THR A 1 272 ? 27.965 -1.384 -18.625 1.00 54.75 272 THR A N 1
ATOM 2203 C CA . THR A 1 272 ? 29.046 -2.384 -18.670 1.00 54.75 272 THR A CA 1
ATOM 2204 C C . THR A 1 272 ? 29.545 -2.724 -17.262 1.00 54.75 272 THR A C 1
ATOM 2206 O O . THR A 1 272 ? 29.544 -1.898 -16.356 1.00 54.75 272 THR A O 1
ATOM 2209 N N . LEU A 1 273 ? 30.025 -3.960 -17.053 1.00 47.12 273 LEU A N 1
ATOM 2210 C CA . LEU A 1 273 ? 30.645 -4.389 -15.779 1.00 47.12 273 LEU A CA 1
ATOM 2211 C C . LEU A 1 273 ? 31.958 -3.644 -15.455 1.00 47.12 273 LEU A C 1
ATOM 2213 O O . LEU A 1 273 ? 32.474 -3.763 -14.345 1.00 47.12 273 LEU A O 1
ATOM 2217 N N . LYS A 1 274 ? 32.500 -2.916 -16.437 1.00 50.25 274 LYS A N 1
ATOM 2218 C CA . LYS A 1 274 ? 33.715 -2.107 -16.369 1.00 50.25 274 LYS A CA 1
ATOM 2219 C C . LYS A 1 274 ? 33.325 -0.688 -16.779 1.00 50.25 274 LYS A C 1
ATOM 2221 O O . LYS A 1 274 ? 32.966 -0.492 -17.937 1.00 50.25 274 LYS A O 1
ATOM 2226 N N . GLY A 1 275 ? 33.313 0.242 -15.831 1.00 45.69 275 GLY A N 1
ATOM 2227 C CA . GLY A 1 275 ? 33.125 1.666 -16.108 1.00 45.69 275 GLY A CA 1
ATOM 2228 C C . GLY A 1 275 ? 34.463 2.309 -16.461 1.00 45.69 275 GLY A C 1
ATOM 2229 O O . GLY A 1 275 ? 35.486 1.939 -15.884 1.00 45.69 275 GLY A O 1
ATOM 2230 N N . ASP A 1 276 ? 34.456 3.243 -17.406 1.00 41.12 276 ASP A N 1
ATOM 2231 C CA . ASP A 1 276 ? 35.628 4.054 -17.724 1.00 41.12 276 ASP A CA 1
ATOM 2232 C C . ASP A 1 276 ? 36.021 4.915 -16.508 1.00 41.12 276 ASP A C 1
ATOM 2234 O O . ASP A 1 276 ? 35.176 5.528 -15.850 1.00 41.12 276 ASP A O 1
ATOM 2238 N N . ASN A 1 277 ? 37.318 4.902 -16.181 1.00 40.38 277 ASN A N 1
ATOM 2239 C CA . ASN A 1 277 ? 37.926 5.596 -15.042 1.00 40.38 277 ASN A CA 1
ATOM 2240 C C . ASN A 1 277 ? 37.940 7.119 -15.258 1.00 40.38 277 ASN A C 1
ATOM 2242 O O . ASN A 1 277 ? 38.988 7.693 -15.557 1.00 40.38 277 ASN A O 1
ATOM 2246 N N . GLU A 1 278 ? 36.813 7.792 -15.055 1.00 39.91 278 GLU A N 1
ATOM 2247 C CA . GLU A 1 278 ? 36.814 9.232 -14.804 1.00 39.91 278 GLU A CA 1
ATOM 2248 C C . GLU A 1 278 ? 36.467 9.515 -13.340 1.00 39.91 278 GLU A C 1
ATOM 2250 O O . GLU A 1 278 ? 35.447 9.070 -12.813 1.00 39.91 278 GLU A O 1
ATOM 2255 N N . ASN A 1 279 ? 37.362 10.251 -12.670 1.00 41.16 279 ASN A N 1
ATOM 2256 C CA . ASN A 1 279 ? 37.167 10.785 -11.325 1.00 41.16 279 ASN A CA 1
ATOM 2257 C C . ASN A 1 279 ? 35.950 11.720 -11.325 1.00 41.16 279 ASN A C 1
ATOM 2259 O O . ASN A 1 279 ? 36.076 12.896 -11.666 1.00 41.16 279 ASN A O 1
ATOM 2263 N N . VAL A 1 280 ? 34.783 11.212 -10.931 1.00 41.28 280 VAL A N 1
ATOM 2264 C CA . VAL A 1 280 ? 33.550 12.001 -10.834 1.00 41.28 280 VAL A CA 1
ATOM 2265 C C . VAL A 1 280 ? 32.963 11.870 -9.431 1.00 41.28 280 VAL A C 1
ATOM 2267 O O . VAL A 1 280 ? 32.541 10.804 -8.992 1.00 41.28 280 VAL A O 1
ATOM 2270 N N . THR A 1 281 ? 32.955 12.992 -8.716 1.00 41.97 281 THR A N 1
ATOM 2271 C CA . THR A 1 281 ? 32.325 13.187 -7.408 1.00 41.97 281 THR A CA 1
ATOM 2272 C C . THR A 1 281 ? 30.824 13.467 -7.568 1.00 41.97 281 THR A C 1
ATOM 2274 O O . THR A 1 281 ? 30.462 14.518 -8.095 1.00 41.97 281 THR A O 1
ATOM 2277 N N . GLY A 1 282 ? 29.966 12.565 -7.072 1.00 43.38 282 GLY A N 1
ATOM 2278 C CA . GLY A 1 282 ? 28.519 12.775 -6.865 1.00 43.38 282 GLY A CA 1
ATOM 2279 C C . GLY A 1 282 ? 27.632 11.753 -7.589 1.00 43.38 282 GLY A C 1
ATOM 2280 O O . GLY A 1 282 ? 27.641 11.696 -8.813 1.00 43.38 282 GLY A O 1
ATOM 2281 N N . SER A 1 283 ? 26.863 10.944 -6.842 1.00 57.56 283 SER A N 1
ATOM 2282 C CA . SER A 1 283 ? 26.081 9.824 -7.406 1.00 57.56 283 SER A CA 1
ATOM 2283 C C . SER A 1 283 ? 24.632 10.171 -7.799 1.00 57.56 283 SER A C 1
ATOM 2285 O O . SER A 1 283 ? 24.076 9.492 -8.657 1.00 57.56 283 SER A O 1
ATOM 2287 N N . ILE A 1 284 ? 24.042 11.237 -7.230 1.00 52.81 284 ILE A N 1
ATOM 2288 C CA . ILE A 1 284 ? 22.745 11.825 -7.625 1.00 52.81 284 ILE A CA 1
ATOM 2289 C C . ILE A 1 284 ? 22.737 13.345 -7.373 1.00 52.81 284 ILE A C 1
ATOM 2291 O O . ILE A 1 284 ? 23.239 13.828 -6.357 1.00 52.81 284 ILE A O 1
ATOM 2295 N N . THR A 1 285 ? 22.153 14.118 -8.285 1.00 63.97 285 THR A N 1
ATOM 2296 C CA . THR A 1 285 ? 21.992 15.577 -8.177 1.00 63.97 285 THR A CA 1
ATOM 2297 C C . THR A 1 285 ? 20.833 15.961 -7.249 1.00 63.97 285 THR A C 1
ATOM 2299 O O . THR A 1 285 ? 19.921 15.176 -6.995 1.00 63.97 285 THR A O 1
ATOM 2302 N N . MET A 1 286 ? 20.804 17.214 -6.775 1.00 63.38 286 MET A N 1
ATOM 2303 C CA . MET A 1 286 ? 19.685 17.730 -5.963 1.00 63.38 286 MET A CA 1
ATOM 2304 C C . MET A 1 286 ? 18.335 17.638 -6.693 1.00 63.38 286 MET A C 1
ATOM 2306 O O . MET A 1 286 ? 17.308 17.378 -6.070 1.00 63.38 286 MET A O 1
ATOM 2310 N N . ASN A 1 287 ? 18.330 17.835 -8.014 1.00 57.16 287 ASN A N 1
ATOM 2311 C CA . ASN A 1 287 ? 17.111 17.741 -8.814 1.00 57.16 287 ASN A CA 1
ATOM 2312 C C . ASN A 1 287 ? 16.640 16.287 -8.945 1.00 57.16 287 ASN A C 1
ATOM 2314 O O . ASN A 1 287 ? 15.445 16.032 -8.842 1.00 57.16 287 ASN A O 1
ATOM 2318 N N . GLU A 1 288 ? 17.558 15.329 -9.103 1.00 54.91 288 GLU A N 1
ATOM 2319 C CA . GLU A 1 288 ? 17.224 13.899 -9.109 1.00 54.91 288 GLU A CA 1
ATOM 2320 C C . GLU A 1 288 ? 16.717 13.439 -7.741 1.00 54.91 288 GLU A C 1
ATOM 2322 O O . GLU A 1 288 ? 15.698 12.756 -7.668 1.00 54.91 288 GLU A O 1
ATOM 2327 N N . LEU A 1 289 ? 17.353 13.880 -6.652 1.00 58.88 289 LEU A N 1
ATOM 2328 C CA . LEU A 1 289 ? 16.895 13.617 -5.288 1.00 58.88 289 LEU A CA 1
ATOM 2329 C C . LEU A 1 289 ? 15.473 14.155 -5.072 1.00 58.88 289 LEU A C 1
ATOM 2331 O O . LEU A 1 289 ? 14.602 13.424 -4.599 1.00 58.88 289 LEU A O 1
ATOM 2335 N N . ALA A 1 290 ? 15.214 15.406 -5.462 1.00 56.03 290 ALA A N 1
ATOM 2336 C CA . ALA A 1 290 ? 13.892 16.018 -5.361 1.00 56.03 290 ALA A CA 1
ATOM 2337 C C . ALA A 1 290 ? 12.842 15.319 -6.244 1.00 56.03 290 ALA A C 1
ATOM 2339 O O . ALA A 1 290 ? 11.701 15.141 -5.815 1.00 56.03 290 ALA A O 1
ATOM 2340 N N . ALA A 1 291 ? 13.216 14.876 -7.447 1.00 55.91 291 ALA A N 1
ATOM 2341 C CA . ALA A 1 291 ? 12.333 14.126 -8.334 1.00 55.91 291 ALA A CA 1
ATOM 2342 C C . ALA A 1 291 ? 11.970 12.750 -7.752 1.00 55.91 291 ALA A C 1
ATOM 2344 O O . ALA A 1 291 ? 10.795 12.383 -7.739 1.00 55.91 291 ALA A O 1
ATOM 2345 N N . GLN A 1 292 ? 12.944 12.013 -7.206 1.00 58.22 292 GLN A N 1
ATOM 2346 C CA . GLN A 1 292 ? 12.692 10.728 -6.542 1.00 58.22 292 GLN A CA 1
ATOM 2347 C C . GLN A 1 292 ? 11.806 10.901 -5.304 1.00 58.22 292 GLN A C 1
ATOM 2349 O O . GLN A 1 292 ? 10.827 10.176 -5.126 1.00 58.22 292 GLN A O 1
ATOM 2354 N N . ALA A 1 293 ? 12.085 11.922 -4.493 1.00 57.84 293 ALA A N 1
ATOM 2355 C CA . ALA A 1 293 ? 11.241 12.339 -3.379 1.00 57.84 293 ALA A CA 1
ATOM 2356 C C . ALA A 1 293 ? 9.787 12.606 -3.824 1.00 57.84 293 ALA A C 1
ATOM 2358 O O . ALA A 1 293 ? 8.845 12.100 -3.212 1.00 57.84 293 ALA A O 1
ATOM 2359 N N . PHE A 1 294 ? 9.586 13.335 -4.924 1.00 59.56 294 PHE A N 1
ATOM 2360 C CA . PHE A 1 294 ? 8.255 13.609 -5.471 1.00 59.56 294 PHE A CA 1
ATOM 2361 C C . PHE A 1 29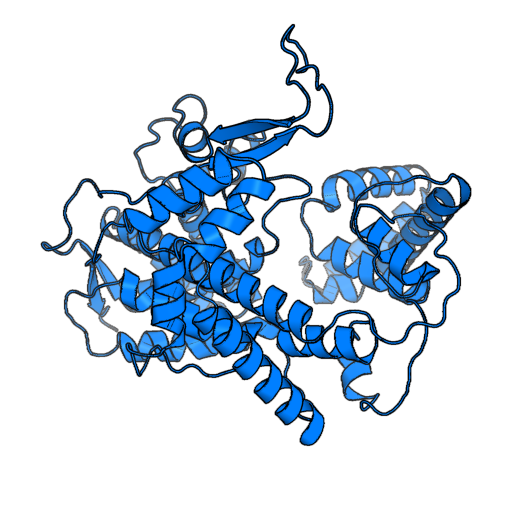4 ? 7.524 12.340 -5.944 1.00 59.56 294 PHE A C 1
ATOM 2363 O O . PHE A 1 294 ? 6.321 12.200 -5.714 1.00 59.56 294 PHE A O 1
ATOM 2370 N N . VAL A 1 295 ? 8.231 11.377 -6.544 1.00 61.66 295 VAL A N 1
ATOM 2371 C CA . VAL A 1 295 ? 7.640 10.085 -6.935 1.00 61.66 295 VAL A CA 1
ATOM 2372 C C . VAL A 1 295 ? 7.154 9.309 -5.710 1.00 61.66 295 VAL A C 1
ATOM 2374 O O . VAL A 1 295 ? 6.028 8.808 -5.724 1.00 61.66 295 VAL A O 1
ATOM 2377 N N . PHE A 1 296 ? 7.943 9.258 -4.629 1.00 61.78 296 PHE A N 1
ATOM 2378 C CA . PHE A 1 296 ? 7.506 8.647 -3.368 1.00 61.78 296 PHE A CA 1
ATOM 2379 C C . PHE A 1 296 ? 6.268 9.332 -2.789 1.00 61.78 296 PHE A C 1
ATOM 2381 O O . PHE A 1 296 ? 5.389 8.639 -2.271 1.00 61.78 296 PHE A O 1
ATOM 2388 N N . PHE A 1 297 ? 6.172 10.662 -2.919 1.00 62.19 297 PHE A N 1
ATOM 2389 C CA . PHE A 1 297 ? 4.981 11.405 -2.520 1.00 62.19 297 PHE A CA 1
ATOM 2390 C C . PHE A 1 297 ? 3.744 10.890 -3.247 1.00 62.19 297 PHE A C 1
ATOM 2392 O O . PHE A 1 297 ? 2.867 10.286 -2.632 1.00 62.19 297 PHE A O 1
ATOM 2399 N N . VAL A 1 298 ? 3.716 11.081 -4.566 1.00 59.53 298 VAL A N 1
ATOM 2400 C CA . VAL A 1 298 ? 2.556 10.801 -5.419 1.00 59.53 298 VAL A CA 1
ATOM 2401 C C . VAL A 1 298 ? 2.155 9.328 -5.359 1.00 59.53 298 VAL A C 1
ATOM 2403 O O . VAL A 1 298 ? 0.973 9.018 -5.235 1.00 59.53 298 VAL A O 1
ATOM 2406 N N . ALA A 1 299 ? 3.123 8.411 -5.414 1.00 64.19 299 ALA A N 1
ATOM 2407 C CA . ALA A 1 299 ? 2.839 6.980 -5.414 1.00 64.19 299 ALA A CA 1
ATOM 2408 C C . ALA A 1 299 ? 2.287 6.483 -4.070 1.00 64.19 299 ALA A C 1
ATOM 2410 O O . ALA A 1 299 ? 1.491 5.543 -4.048 1.00 64.19 299 ALA A O 1
ATOM 2411 N N . GLY A 1 300 ? 2.724 7.083 -2.959 1.00 63.41 300 GLY A N 1
ATOM 2412 C CA . GLY A 1 300 ? 2.473 6.572 -1.616 1.00 63.41 300 GLY A CA 1
ATOM 2413 C C . GLY A 1 300 ? 1.179 7.053 -0.965 1.00 63.41 300 GLY A C 1
ATOM 2414 O O . GLY A 1 300 ? 0.590 6.280 -0.204 1.00 63.41 300 GLY A O 1
ATOM 2415 N N . PHE A 1 301 ? 0.740 8.288 -1.249 1.00 70.06 301 PHE A N 1
ATOM 2416 C CA . PHE A 1 301 ? -0.405 8.880 -0.547 1.00 70.06 301 PHE A CA 1
ATOM 2417 C C . PHE A 1 301 ? -1.757 8.399 -1.113 1.00 70.06 301 PHE A C 1
ATOM 2419 O O . PHE A 1 301 ? -2.514 7.732 -0.409 1.00 70.06 301 PHE A O 1
ATOM 2426 N N . GLU A 1 302 ? -2.041 8.639 -2.399 1.00 75.56 302 GLU A N 1
ATOM 2427 C CA . GLU A 1 302 ? -3.390 8.435 -2.958 1.00 75.56 302 GLU A CA 1
ATOM 2428 C C . GLU A 1 302 ? -3.764 6.948 -3.069 1.00 75.56 302 GLU A C 1
ATOM 2430 O O . GLU A 1 302 ? -4.897 6.558 -2.784 1.00 75.56 302 GLU A O 1
ATOM 2435 N N . THR A 1 303 ? -2.812 6.087 -3.443 1.00 82.06 303 THR A N 1
ATOM 2436 C CA . THR A 1 303 ? -3.062 4.644 -3.634 1.00 82.06 303 THR A CA 1
ATOM 2437 C C . THR A 1 303 ? -3.390 3.938 -2.317 1.00 82.06 303 THR A C 1
ATOM 2439 O O . THR A 1 303 ? -4.300 3.103 -2.255 1.00 82.06 303 THR A O 1
ATOM 2442 N N . SER A 1 304 ? -2.688 4.302 -1.243 1.00 86.94 304 SER A N 1
ATOM 2443 C CA . SER A 1 304 ? -2.896 3.741 0.092 1.00 86.94 304 SER A CA 1
ATOM 2444 C C . SER A 1 304 ? -4.199 4.252 0.703 1.00 86.94 304 SER A C 1
ATOM 2446 O O . SER A 1 304 ? -4.968 3.456 1.244 1.00 86.94 304 SER A O 1
ATOM 2448 N N . ALA A 1 305 ? -4.494 5.549 0.554 1.00 86.88 305 ALA A N 1
ATOM 2449 C CA . ALA A 1 305 ? -5.751 6.142 1.005 1.00 86.88 305 ALA A CA 1
ATOM 2450 C C . ALA A 1 305 ? -6.958 5.530 0.288 1.00 86.88 305 ALA A C 1
ATOM 2452 O O . ALA A 1 305 ? -7.939 5.157 0.930 1.00 86.88 305 ALA A O 1
ATOM 2453 N N . THR A 1 306 ? -6.853 5.338 -1.026 1.00 87.50 306 THR A N 1
ATOM 2454 C CA . THR A 1 306 ? -7.850 4.638 -1.845 1.00 87.50 306 THR A CA 1
ATOM 2455 C C . THR A 1 306 ? -8.072 3.208 -1.354 1.00 87.50 306 THR A C 1
ATOM 2457 O O . THR A 1 306 ? -9.213 2.797 -1.151 1.00 87.50 306 THR A O 1
ATOM 2460 N N . THR A 1 307 ? -6.995 2.457 -1.102 1.00 93.94 307 THR A N 1
ATOM 2461 C CA . THR A 1 307 ? -7.091 1.075 -0.601 1.00 93.94 307 THR A CA 1
ATOM 2462 C C . THR A 1 307 ? -7.819 1.024 0.742 1.00 93.94 307 THR A C 1
ATOM 2464 O O . THR A 1 307 ? -8.733 0.225 0.917 1.00 93.94 307 THR A O 1
ATOM 2467 N N . MET A 1 308 ? -7.463 1.902 1.685 1.00 95.56 308 MET A N 1
ATOM 2468 C CA . MET A 1 308 ? -8.147 1.986 2.979 1.00 95.56 308 MET A CA 1
ATOM 2469 C C . MET A 1 308 ? -9.611 2.418 2.828 1.00 95.56 308 MET A C 1
ATOM 2471 O O . MET A 1 308 ? -10.477 1.876 3.506 1.00 95.56 308 MET A O 1
ATOM 2475 N N . THR A 1 309 ? -9.900 3.344 1.912 1.00 93.44 309 THR A N 1
ATOM 2476 C CA . THR A 1 309 ? -11.260 3.829 1.637 1.00 93.44 309 THR A CA 1
ATOM 2477 C C . THR A 1 309 ? -12.165 2.687 1.181 1.00 93.44 309 THR A C 1
ATOM 2479 O O . THR A 1 309 ? -13.238 2.488 1.748 1.00 93.44 309 THR A O 1
ATOM 2482 N N . PHE A 1 310 ? -11.716 1.898 0.200 1.00 95.50 310 PHE A N 1
ATOM 2483 C CA . PHE A 1 310 ? -12.473 0.744 -0.280 1.00 95.50 310 PHE A CA 1
ATOM 2484 C C . PHE A 1 310 ? -12.536 -0.386 0.749 1.00 95.50 310 PHE A C 1
ATOM 2486 O O . PHE A 1 310 ? -13.581 -1.010 0.886 1.00 95.50 310 PHE A O 1
ATOM 2493 N N . ALA A 1 311 ? -11.484 -0.612 1.539 1.00 97.75 311 ALA A N 1
ATOM 2494 C CA . ALA A 1 311 ? -11.551 -1.581 2.632 1.00 97.75 311 ALA A CA 1
ATOM 2495 C C . ALA A 1 311 ? -12.634 -1.190 3.650 1.00 97.75 311 ALA A C 1
ATOM 2497 O O . ALA A 1 311 ? -13.435 -2.031 4.043 1.00 97.75 311 ALA A O 1
ATOM 2498 N N . LEU A 1 312 ? -12.710 0.085 4.045 1.00 97.00 312 LEU A N 1
ATOM 2499 C CA . LEU A 1 312 ? -13.746 0.567 4.964 1.00 97.00 312 LEU A CA 1
ATOM 2500 C C . LEU A 1 312 ? -15.150 0.517 4.347 1.00 97.00 312 LEU A C 1
ATOM 2502 O O . LEU A 1 312 ? -16.099 0.199 5.061 1.00 97.00 312 LEU A O 1
ATOM 2506 N N . LEU A 1 313 ? -15.290 0.757 3.038 1.00 94.88 313 LEU A N 1
ATOM 2507 C CA . LEU A 1 313 ? -16.545 0.531 2.310 1.00 94.88 313 LEU A CA 1
ATOM 2508 C C . LEU A 1 313 ? -16.994 -0.933 2.412 1.00 94.88 313 LEU A C 1
ATOM 2510 O O . LEU A 1 313 ? -18.145 -1.211 2.751 1.00 94.88 313 LEU A O 1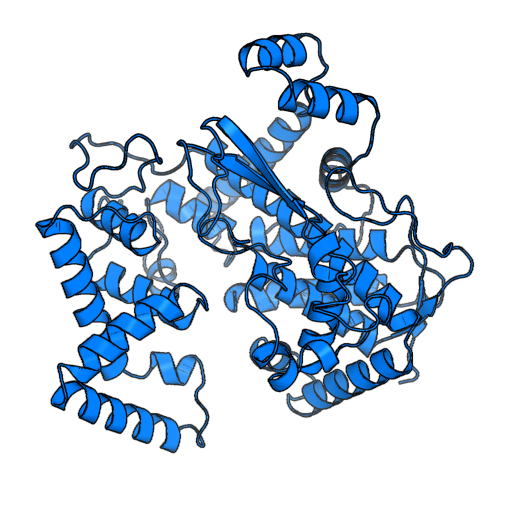
ATOM 2514 N N . GLU A 1 314 ? -16.097 -1.871 2.114 1.00 96.81 314 GLU A N 1
ATOM 2515 C CA . GLU A 1 314 ? -16.413 -3.299 2.148 1.00 96.81 314 GLU A CA 1
ATOM 2516 C C . GLU A 1 314 ? -16.717 -3.769 3.571 1.00 96.81 314 GLU A C 1
ATOM 2518 O O . GLU A 1 314 ? -17.669 -4.514 3.792 1.00 96.81 314 GLU A O 1
ATOM 2523 N N . LEU A 1 315 ? -15.985 -3.274 4.569 1.00 98.00 315 LEU A N 1
ATOM 2524 C CA . LEU A 1 315 ? -16.258 -3.561 5.977 1.00 98.00 315 LEU A CA 1
ATOM 2525 C C . LEU A 1 315 ? -17.608 -2.992 6.438 1.00 98.00 315 LEU A C 1
ATOM 2527 O O . LEU A 1 315 ? -18.299 -3.647 7.220 1.00 98.00 315 LEU A O 1
ATOM 2531 N N . ALA A 1 316 ? -18.009 -1.817 5.946 1.00 95.56 316 ALA A N 1
ATOM 2532 C CA . ALA A 1 316 ? -19.312 -1.221 6.243 1.00 95.56 316 ALA A CA 1
ATOM 2533 C C . ALA A 1 316 ? -20.481 -2.029 5.655 1.00 95.56 316 ALA A C 1
ATOM 2535 O O . ALA A 1 316 ? -21.543 -2.117 6.267 1.00 95.56 316 ALA A O 1
ATOM 2536 N N . GLN A 1 317 ? -20.279 -2.636 4.483 1.00 94.69 317 GLN A N 1
ATOM 2537 C CA . GLN A 1 317 ? -21.262 -3.509 3.829 1.00 94.69 317 GLN A CA 1
ATOM 2538 C C . GLN A 1 317 ? -21.261 -4.941 4.378 1.00 94.69 317 GLN A C 1
ATOM 2540 O O . GLN A 1 317 ? -22.248 -5.658 4.226 1.00 94.69 317 GLN A O 1
ATOM 2545 N N . ASN A 1 318 ? -20.181 -5.357 5.048 1.00 97.44 318 ASN A N 1
ATOM 2546 C CA . ASN A 1 318 ? -20.002 -6.710 5.569 1.00 97.44 318 ASN A CA 1
ATOM 2547 C C . ASN A 1 318 ? -19.722 -6.705 7.089 1.00 97.44 318 ASN A C 1
ATOM 2549 O O . ASN A 1 318 ? -18.595 -6.996 7.509 1.00 97.44 318 ASN A O 1
ATOM 2553 N N . PRO A 1 319 ? -20.735 -6.454 7.949 1.00 96.88 319 PRO A N 1
ATOM 2554 C CA . PRO A 1 319 ? -20.553 -6.353 9.403 1.00 96.88 319 PRO A CA 1
ATOM 2555 C C . PRO A 1 319 ? -19.911 -7.589 10.047 1.00 96.88 319 PRO A C 1
ATOM 2557 O O . PRO A 1 319 ? -19.120 -7.466 10.977 1.00 96.88 319 PRO A O 1
ATOM 2560 N N . VAL A 1 320 ? -20.192 -8.787 9.520 1.00 98.00 320 VAL A N 1
ATOM 2561 C CA . VAL A 1 320 ? -19.588 -10.047 9.996 1.00 98.00 320 VAL A CA 1
ATOM 2562 C C . VAL A 1 320 ? -18.073 -10.060 9.767 1.00 98.00 320 VAL A C 1
ATOM 2564 O O . VAL A 1 320 ? -17.313 -10.486 10.635 1.00 98.00 320 VAL A O 1
ATOM 2567 N N . VAL A 1 321 ? -17.620 -9.564 8.612 1.00 98.56 321 VAL A N 1
ATOM 2568 C CA . VAL A 1 321 ? -16.191 -9.455 8.294 1.00 98.56 321 VAL A CA 1
ATOM 2569 C C . VAL A 1 321 ? -15.534 -8.384 9.161 1.00 98.56 321 VAL A C 1
ATOM 2571 O O . VAL A 1 321 ? -14.442 -8.615 9.678 1.00 98.56 321 VAL A O 1
ATOM 2574 N N . GLN A 1 322 ? -16.219 -7.256 9.366 1.00 98.38 322 GLN A N 1
ATOM 2575 C CA . GLN A 1 322 ? -15.768 -6.179 10.245 1.00 98.38 322 GLN A CA 1
ATOM 2576 C C . GLN A 1 322 ? -15.567 -6.656 11.685 1.00 98.38 322 GLN A C 1
ATOM 2578 O O . GLN A 1 322 ? -14.526 -6.389 12.281 1.00 98.38 322 GLN A O 1
ATOM 2583 N N . GLU A 1 323 ? -16.520 -7.416 12.224 1.00 98.12 323 GLU A N 1
ATOM 2584 C CA . GLU A 1 323 ? -16.427 -7.943 13.583 1.00 98.12 323 GLU A CA 1
ATOM 2585 C C . GLU A 1 323 ? -15.336 -9.008 13.721 1.00 98.12 323 GLU A C 1
ATOM 2587 O O . GLU A 1 323 ? -14.559 -8.973 14.673 1.00 98.12 323 GLU A O 1
ATOM 2592 N N . LYS A 1 324 ? -15.185 -9.900 12.736 1.00 98.31 324 LYS A N 1
ATOM 2593 C CA . LYS A 1 324 ? -14.088 -10.879 12.732 1.00 98.31 324 LYS A CA 1
ATOM 2594 C C . LYS A 1 324 ? -12.711 -10.203 12.700 1.00 98.31 324 LYS A C 1
ATOM 2596 O O . LYS A 1 324 ? -11.809 -10.617 13.425 1.00 98.31 324 LYS A O 1
ATOM 2601 N N . LEU A 1 325 ? -12.556 -9.136 11.911 1.00 98.44 325 LEU A N 1
ATOM 2602 C CA . LEU A 1 325 ? -11.333 -8.331 11.897 1.00 98.44 325 LEU A CA 1
ATOM 2603 C C . LEU A 1 325 ? -11.091 -7.645 13.245 1.00 98.44 325 LEU A C 1
ATOM 2605 O O . LEU A 1 325 ? -9.983 -7.684 13.775 1.00 98.44 325 LEU A O 1
ATOM 2609 N N . ARG A 1 326 ? -12.134 -7.059 13.835 1.00 97.75 326 ARG A N 1
ATOM 2610 C CA . ARG A 1 326 ? -12.053 -6.422 15.152 1.00 97.75 326 ARG A CA 1
ATOM 2611 C C . ARG A 1 326 ? -11.623 -7.400 16.243 1.00 97.75 326 ARG A C 1
ATOM 2613 O O . ARG A 1 326 ? -10.830 -7.029 17.107 1.00 97.75 326 ARG A O 1
ATOM 2620 N N . GLN A 1 327 ? -12.116 -8.635 16.206 1.00 97.88 327 GLN A N 1
ATOM 2621 C CA . GLN A 1 327 ? -11.725 -9.687 17.145 1.00 97.88 327 GLN A CA 1
ATOM 2622 C C . GLN A 1 327 ? -10.240 -10.037 17.028 1.00 97.88 327 GLN A C 1
ATOM 2624 O O . GLN A 1 327 ? -9.570 -10.111 18.059 1.00 97.88 327 GLN A O 1
ATOM 2629 N N . GLU A 1 328 ? -9.710 -10.174 15.806 1.00 98.12 328 GLU A N 1
ATOM 2630 C CA . GLU A 1 328 ? -8.269 -10.367 15.591 1.00 98.12 328 GLU A CA 1
ATOM 2631 C C . GLU A 1 328 ? -7.469 -9.204 16.191 1.00 98.12 328 GLU A C 1
ATOM 2633 O O . GLU A 1 328 ? -6.579 -9.435 17.006 1.00 98.12 328 GLU A O 1
ATOM 2638 N N . ILE A 1 329 ? -7.839 -7.956 15.882 1.00 96.62 329 ILE A N 1
ATOM 2639 C CA . ILE A 1 329 ? -7.150 -6.764 16.401 1.00 96.62 329 ILE A CA 1
ATOM 2640 C C . ILE A 1 329 ? -7.150 -6.754 17.938 1.00 96.62 329 ILE A C 1
ATOM 2642 O O . ILE A 1 329 ? -6.096 -6.591 18.557 1.00 96.62 329 ILE A O 1
ATOM 2646 N N . LYS A 1 330 ? -8.311 -6.971 18.572 1.00 95.06 330 LYS A N 1
ATOM 2647 C CA . LYS A 1 330 ? -8.440 -7.021 20.040 1.00 95.06 330 LYS A CA 1
ATOM 2648 C C . LYS A 1 330 ? -7.583 -8.131 20.649 1.00 95.06 330 LYS A C 1
ATOM 2650 O O . LYS A 1 330 ? -6.934 -7.914 21.672 1.00 95.06 330 LYS A O 1
ATOM 2655 N N . GLN A 1 331 ? -7.566 -9.311 20.032 1.00 95.62 331 GLN A N 1
ATOM 2656 C CA . GLN A 1 331 ? -6.755 -10.433 20.490 1.00 95.62 331 GLN A CA 1
ATOM 2657 C C . GLN A 1 331 ? -5.260 -10.119 20.389 1.00 95.62 331 GLN A C 1
ATOM 2659 O O . GLN A 1 331 ? -4.528 -10.344 21.354 1.00 95.62 331 GLN A O 1
ATOM 2664 N N . THR A 1 332 ? -4.810 -9.567 19.263 1.00 95.44 332 THR A N 1
ATOM 2665 C CA . THR A 1 332 ? -3.410 -9.189 19.064 1.00 95.44 332 THR A CA 1
ATOM 2666 C C . THR A 1 332 ? -2.973 -8.126 20.066 1.00 95.44 332 THR A C 1
ATOM 2668 O O . THR A 1 332 ? -1.920 -8.282 20.678 1.00 95.44 332 THR A O 1
ATOM 2671 N N . LEU A 1 333 ? -3.781 -7.088 20.309 1.00 91.81 333 LEU A N 1
ATOM 2672 C CA . LEU A 1 333 ? -3.475 -6.072 21.323 1.00 91.81 333 LEU A CA 1
ATOM 2673 C C . LEU A 1 333 ? -3.360 -6.693 22.721 1.00 91.81 333 LEU A C 1
ATOM 2675 O O . LEU A 1 333 ? -2.374 -6.455 23.417 1.00 91.81 333 LEU A O 1
ATOM 2679 N N . LYS A 1 334 ? -4.302 -7.564 23.104 1.00 92.50 334 LYS A N 1
ATOM 2680 C CA . LYS A 1 334 ? -4.277 -8.252 24.405 1.00 92.50 334 LYS A CA 1
ATOM 2681 C C . LYS A 1 334 ? -3.028 -9.121 24.596 1.00 92.50 334 LYS A C 1
ATOM 2683 O O . LYS A 1 334 ? -2.536 -9.236 25.712 1.00 92.50 334 LYS A O 1
ATOM 2688 N N . GLN A 1 335 ? -2.525 -9.739 23.529 1.00 91.75 335 GLN A N 1
ATOM 2689 C CA . GLN A 1 335 ? -1.322 -10.578 23.561 1.00 91.75 335 GLN A CA 1
ATOM 2690 C C . GLN A 1 335 ? -0.008 -9.780 23.605 1.00 91.75 335 GLN A C 1
ATOM 2692 O O . GLN A 1 335 ? 1.035 -10.372 23.859 1.00 91.75 335 GLN A O 1
ATOM 2697 N N . ASN A 1 336 ? -0.046 -8.469 23.347 1.00 90.25 336 ASN A N 1
ATOM 2698 C CA . ASN A 1 336 ? 1.135 -7.608 23.223 1.00 90.25 336 ASN A CA 1
ATOM 2699 C C . ASN A 1 336 ? 1.046 -6.388 24.161 1.00 90.25 336 ASN A C 1
ATOM 2701 O O . ASN A 1 336 ? 1.348 -5.268 23.758 1.00 90.25 336 ASN A O 1
ATOM 2705 N N . ASP A 1 337 ? 0.576 -6.582 25.397 1.00 88.69 337 ASP A N 1
ATOM 2706 C CA . ASP A 1 337 ? 0.471 -5.534 26.430 1.00 88.69 337 ASP A CA 1
ATOM 2707 C C . ASP A 1 337 ? -0.306 -4.278 25.989 1.00 88.69 337 ASP A C 1
ATOM 2709 O O . ASP A 1 337 ? 0.025 -3.151 26.360 1.00 88.69 337 ASP A O 1
ATOM 2713 N N . ASN A 1 338 ? -1.351 -4.469 25.176 1.00 86.00 338 ASN A N 1
ATOM 2714 C CA . ASN A 1 338 ? -2.143 -3.410 24.541 1.00 86.00 338 ASN A CA 1
ATOM 2715 C C . ASN A 1 338 ? -1.321 -2.449 23.669 1.00 86.00 338 ASN A C 1
ATOM 2717 O O . ASN A 1 338 ? -1.718 -1.304 23.456 1.00 86.00 338 ASN A O 1
ATOM 2721 N N . LYS A 1 339 ? -0.184 -2.912 23.144 1.00 85.56 339 LYS A N 1
ATOM 2722 C CA . LYS A 1 339 ? 0.662 -2.162 22.221 1.00 85.56 339 LYS A CA 1
ATOM 2723 C C . LYS A 1 339 ? 0.688 -2.832 20.859 1.00 85.56 339 LYS A C 1
ATOM 2725 O O . LYS A 1 339 ? 0.762 -4.054 20.726 1.00 85.56 339 LYS A O 1
ATOM 2730 N N . LEU A 1 340 ? 0.657 -1.999 19.830 1.00 87.81 340 LEU A N 1
ATOM 2731 C CA . LEU A 1 340 ? 0.839 -2.440 18.461 1.00 87.81 340 LEU A CA 1
ATOM 2732 C C . LEU A 1 340 ? 2.327 -2.358 18.119 1.00 87.81 340 LEU A C 1
ATOM 2734 O O . LEU A 1 340 ? 2.905 -1.275 18.122 1.00 87.81 340 LEU A O 1
ATOM 2738 N N . THR A 1 341 ? 2.947 -3.501 17.847 1.00 88.56 341 THR A N 1
ATOM 2739 C CA . THR A 1 341 ? 4.345 -3.596 17.419 1.00 88.56 341 THR A CA 1
ATOM 2740 C C . THR A 1 341 ? 4.397 -3.910 15.930 1.00 88.56 341 THR A C 1
ATOM 2742 O O . THR A 1 341 ? 3.406 -4.342 15.330 1.00 88.56 341 THR A O 1
ATOM 2745 N N . TYR A 1 342 ? 5.559 -3.705 15.312 1.00 85.00 342 TYR A N 1
ATOM 2746 C CA . TYR A 1 342 ? 5.758 -4.044 13.905 1.00 85.00 342 TYR A CA 1
ATOM 2747 C C . TYR A 1 342 ? 5.463 -5.531 13.650 1.00 85.00 342 TYR A C 1
ATOM 2749 O O . TYR A 1 342 ? 4.762 -5.882 12.701 1.00 85.00 342 TYR A O 1
ATOM 2757 N N . GLU A 1 343 ? 5.947 -6.402 14.533 1.00 86.69 343 GLU A N 1
ATOM 2758 C CA . GLU A 1 343 ? 5.771 -7.849 14.457 1.00 86.69 343 GLU A CA 1
ATOM 2759 C C . GLU A 1 343 ? 4.314 -8.256 14.683 1.00 86.69 343 GLU A C 1
ATOM 2761 O O . GLU A 1 343 ? 3.788 -9.075 13.925 1.00 86.69 343 GLU A O 1
ATOM 2766 N N . SER A 1 344 ? 3.639 -7.670 15.680 1.00 90.00 344 SER A N 1
ATOM 2767 C CA . SER A 1 344 ? 2.253 -8.028 15.987 1.00 90.00 344 SER A CA 1
ATOM 2768 C C . SER A 1 344 ? 1.301 -7.617 14.866 1.00 90.00 344 SER A C 1
ATOM 2770 O O . SER A 1 344 ? 0.429 -8.397 14.489 1.00 90.00 344 SER A O 1
ATOM 2772 N N . LEU A 1 345 ? 1.529 -6.456 14.244 1.00 89.81 345 LEU A N 1
ATOM 2773 C CA . LEU A 1 345 ? 0.760 -6.005 13.087 1.00 89.81 345 LEU A CA 1
ATOM 2774 C C . LEU A 1 345 ? 0.997 -6.876 11.842 1.00 89.81 345 LEU A C 1
ATOM 2776 O O . LEU A 1 345 ? 0.062 -7.172 11.094 1.00 89.81 345 LEU A O 1
ATOM 2780 N N . LEU A 1 346 ? 2.241 -7.291 11.587 1.00 86.00 346 LEU A N 1
ATOM 2781 C CA . LEU A 1 346 ? 2.531 -8.200 10.475 1.00 86.00 346 LEU A CA 1
ATOM 2782 C C . LEU A 1 346 ? 1.918 -9.589 10.681 1.00 86.00 346 LEU A C 1
ATOM 2784 O O . LEU A 1 346 ? 1.550 -10.223 9.693 1.00 86.00 346 LEU A O 1
ATOM 2788 N N . GLY A 1 347 ? 1.779 -10.023 11.935 1.00 89.12 347 GLY A N 1
ATOM 2789 C CA . GLY A 1 347 ? 1.164 -11.293 12.316 1.00 89.12 347 GLY A CA 1
ATOM 2790 C C . GLY A 1 347 ? -0.363 -11.354 12.183 1.00 89.12 347 GLY A C 1
ATOM 2791 O O . GLY A 1 347 ? -0.915 -12.443 12.301 1.00 89.12 347 GLY A O 1
ATOM 2792 N N . MET A 1 348 ? -1.049 -10.234 11.923 1.00 95.25 348 MET A N 1
ATOM 2793 C CA . MET A 1 348 ? -2.502 -10.202 11.699 1.00 95.25 348 MET A CA 1
ATOM 2794 C C . MET A 1 348 ? -2.855 -10.797 10.323 1.00 95.25 348 MET A C 1
ATOM 2796 O O . MET A 1 348 ? -2.817 -10.110 9.291 1.00 95.25 348 MET A O 1
ATOM 2800 N N . GLU A 1 349 ? -3.150 -12.099 10.294 1.00 96.19 349 GLU A N 1
ATOM 2801 C CA . GLU A 1 349 ? -3.428 -12.855 9.070 1.00 96.19 349 GLU A CA 1
ATOM 2802 C C . GLU A 1 349 ? -4.779 -12.470 8.446 1.00 96.19 349 GLU A C 1
ATOM 2804 O O . GLU A 1 349 ? -4.892 -12.396 7.220 1.00 96.19 349 GLU A O 1
ATOM 2809 N N . TYR A 1 350 ? -5.810 -12.214 9.252 1.00 98.38 350 TYR A N 1
ATOM 2810 C CA . TYR A 1 350 ? -7.136 -11.860 8.753 1.00 98.38 350 TYR A CA 1
ATOM 2811 C C . TYR A 1 350 ? -7.177 -10.428 8.209 1.00 98.38 350 TYR A C 1
ATOM 2813 O O . TYR A 1 350 ? -7.742 -10.203 7.139 1.00 98.38 350 TYR A O 1
ATOM 2821 N N . LEU A 1 351 ? -6.486 -9.477 8.838 1.00 98.31 351 LEU A N 1
ATOM 2822 C CA . LEU A 1 351 ? -6.259 -8.147 8.268 1.00 98.31 351 LEU A CA 1
ATOM 2823 C C . LEU A 1 351 ? -5.555 -8.217 6.903 1.00 98.31 351 LEU A C 1
ATOM 2825 O O . LEU A 1 351 ? -5.945 -7.520 5.966 1.00 98.31 351 LEU A O 1
ATOM 2829 N N . GLU A 1 352 ? -4.548 -9.085 6.751 1.00 97.44 352 GLU A N 1
ATOM 2830 C CA . GLU A 1 352 ? -3.899 -9.314 5.452 1.00 97.44 352 GLU A CA 1
ATOM 2831 C C . GLU A 1 352 ? -4.884 -9.864 4.410 1.00 97.44 352 GLU A C 1
ATOM 2833 O O . GLU A 1 352 ? -4.840 -9.445 3.250 1.00 97.44 352 GLU A O 1
ATOM 2838 N N . LYS A 1 353 ? -5.788 -10.769 4.805 1.00 98.44 353 LYS A N 1
ATOM 2839 C CA . LYS A 1 353 ? -6.855 -11.287 3.934 1.00 98.44 353 LYS A CA 1
ATOM 2840 C C . LYS A 1 353 ? -7.830 -10.187 3.503 1.00 98.44 353 LYS A C 1
ATOM 2842 O O . LYS A 1 353 ? -8.123 -10.088 2.315 1.00 98.44 353 LYS A O 1
ATOM 2847 N N . VAL A 1 354 ? -8.271 -9.335 4.432 1.00 98.69 354 VAL A N 1
ATOM 2848 C CA . VAL A 1 354 ? -9.167 -8.194 4.162 1.00 98.69 354 VAL A CA 1
ATOM 2849 C C . VAL A 1 354 ? -8.527 -7.216 3.176 1.00 98.69 354 VAL A C 1
ATOM 2851 O O . VAL A 1 354 ? -9.147 -6.854 2.177 1.00 98.69 354 VAL A O 1
ATOM 2854 N N . ILE A 1 355 ? -7.267 -6.831 3.402 1.00 98.31 355 ILE A N 1
ATOM 2855 C CA . ILE A 1 355 ? -6.528 -5.957 2.477 1.00 98.31 355 ILE A CA 1
ATOM 2856 C C . ILE A 1 355 ? -6.355 -6.639 1.118 1.00 98.31 355 ILE A C 1
ATOM 2858 O O . ILE A 1 355 ? -6.498 -5.993 0.081 1.00 98.31 355 ILE A O 1
ATOM 2862 N N . SER A 1 356 ? -6.064 -7.941 1.104 1.00 98.00 356 SER A N 1
ATOM 2863 C CA . SER A 1 356 ? -5.842 -8.668 -0.145 1.00 98.00 356 SER A CA 1
ATOM 2864 C C . SER A 1 356 ? -7.102 -8.741 -1.009 1.00 98.00 356 SER A C 1
ATOM 2866 O O . SER A 1 356 ? -7.014 -8.492 -2.212 1.00 98.00 356 SER A O 1
ATOM 2868 N N . GLU A 1 357 ? -8.258 -9.018 -0.398 1.00 98.56 357 GLU A N 1
ATOM 2869 C CA . GLU A 1 357 ? -9.561 -9.032 -1.077 1.00 98.56 357 GLU A CA 1
ATOM 2870 C C . GLU A 1 357 ? -9.991 -7.630 -1.509 1.00 98.56 357 GLU A C 1
ATOM 2872 O O . GLU A 1 357 ? -10.479 -7.455 -2.624 1.00 98.56 357 GLU A O 1
ATOM 2877 N N . THR A 1 358 ? -9.695 -6.607 -0.703 1.00 98.06 358 THR A N 1
ATOM 2878 C CA . THR A 1 358 ? -9.921 -5.209 -1.100 1.00 98.06 358 THR A CA 1
ATOM 2879 C C . THR A 1 358 ? -9.133 -4.866 -2.361 1.00 98.06 358 THR A C 1
ATOM 2881 O O . THR A 1 358 ? -9.689 -4.327 -3.309 1.00 98.06 358 THR A O 1
ATOM 2884 N N . LEU A 1 359 ? -7.844 -5.210 -2.402 1.00 96.94 359 LEU A N 1
ATOM 2885 C CA . LEU A 1 359 ? -6.981 -4.954 -3.556 1.00 96.94 359 LEU A CA 1
ATOM 2886 C C . LEU A 1 359 ? -7.347 -5.790 -4.787 1.00 96.94 359 LEU A C 1
ATOM 2888 O O . LEU A 1 359 ? -7.000 -5.392 -5.894 1.00 96.94 359 LEU A O 1
ATOM 2892 N N . ARG A 1 360 ? -8.014 -6.938 -4.605 1.00 97.56 360 ARG A N 1
ATOM 2893 C CA . ARG A 1 360 ? -8.575 -7.723 -5.709 1.00 97.56 360 ARG A CA 1
ATOM 2894 C C . ARG A 1 360 ? -9.774 -7.003 -6.324 1.00 97.56 360 ARG A C 1
ATOM 2896 O O . ARG A 1 360 ? -9.832 -6.834 -7.536 1.00 97.56 360 ARG A O 1
ATOM 2903 N N . MET A 1 361 ? -10.736 -6.602 -5.493 1.00 95.50 361 MET A N 1
ATOM 2904 C CA . MET A 1 361 ? -11.975 -5.975 -5.967 1.00 95.50 361 MET A CA 1
ATOM 2905 C C . MET A 1 361 ? -11.744 -4.552 -6.475 1.00 95.50 361 MET A C 1
ATOM 2907 O O . MET A 1 361 ? -12.307 -4.158 -7.494 1.00 95.50 361 MET A O 1
ATOM 2911 N N . HIS A 1 362 ? -10.876 -3.805 -5.792 1.00 93.50 362 HIS A N 1
ATOM 2912 C CA . HIS A 1 362 ? -10.636 -2.380 -6.017 1.00 93.50 362 HIS A CA 1
ATOM 2913 C C . HIS A 1 362 ? -9.132 -2.071 -6.153 1.00 93.50 362 HIS A C 1
ATOM 2915 O O . HIS A 1 362 ? -8.586 -1.308 -5.351 1.00 93.50 362 HIS A O 1
ATOM 2921 N N . PRO A 1 363 ? -8.416 -2.656 -7.135 1.00 92.25 363 PRO A N 1
ATOM 2922 C CA . PRO A 1 363 ? -7.000 -2.372 -7.346 1.00 92.25 363 PRO A CA 1
ATOM 2923 C C . PRO A 1 363 ? -6.817 -0.895 -7.728 1.00 92.25 363 PRO A C 1
ATOM 2925 O O . PRO A 1 363 ? -7.339 -0.482 -8.766 1.00 92.25 363 PRO A O 1
ATOM 2928 N N . PRO A 1 364 ? -6.035 -0.090 -6.976 1.00 86.56 364 PRO A N 1
ATOM 2929 C CA . PRO A 1 364 ? -5.829 1.319 -7.317 1.00 86.56 364 PRO A CA 1
ATOM 2930 C C . PRO A 1 364 ? -5.289 1.512 -8.737 1.00 86.56 364 PRO A C 1
ATOM 2932 O O . PRO A 1 364 ? -5.645 2.474 -9.405 1.00 86.56 364 PRO A O 1
ATOM 2935 N N . ILE A 1 365 ? -4.468 0.579 -9.227 1.00 86.19 365 ILE A N 1
ATOM 2936 C CA . ILE A 1 365 ? -4.017 0.535 -10.620 1.00 86.19 365 ILE A CA 1
ATOM 2937 C C . ILE A 1 365 ? -4.713 -0.631 -11.327 1.00 86.19 365 ILE A C 1
ATOM 2939 O O . ILE A 1 365 ? -4.351 -1.793 -11.160 1.00 86.19 365 ILE A O 1
ATOM 2943 N N . HIS A 1 366 ? -5.712 -0.314 -12.148 1.00 87.31 366 HIS A N 1
ATOM 2944 C CA . HIS A 1 366 ? -6.575 -1.284 -12.836 1.00 87.31 366 HIS A CA 1
ATOM 2945 C C . HIS A 1 366 ? -6.001 -1.861 -14.123 1.00 87.31 366 HIS A C 1
ATOM 2947 O O . HIS A 1 366 ? -6.516 -2.858 -14.631 1.00 87.31 366 HIS A O 1
ATOM 2953 N N . ARG A 1 367 ? -4.955 -1.240 -14.669 1.00 88.12 367 ARG A N 1
ATOM 2954 C CA . ARG A 1 367 ? -4.227 -1.726 -15.842 1.00 88.12 367 ARG A CA 1
ATOM 2955 C C . ARG A 1 367 ? -2.745 -1.402 -15.730 1.00 88.12 367 ARG A C 1
ATOM 2957 O O . ARG A 1 367 ? -2.381 -0.309 -15.305 1.00 88.12 367 ARG A O 1
ATOM 2964 N N . LEU A 1 368 ? -1.897 -2.325 -16.166 1.00 87.62 368 LEU A N 1
ATOM 2965 C CA . LEU A 1 368 ? -0.454 -2.103 -16.270 1.00 87.62 368 LEU A CA 1
ATOM 2966 C C . LEU A 1 368 ? -0.077 -1.945 -17.738 1.00 87.62 368 LEU A C 1
ATOM 2968 O O . LEU A 1 368 ? -0.503 -2.740 -18.568 1.00 87.62 368 LEU A O 1
ATOM 2972 N N . ALA A 1 369 ? 0.733 -0.938 -18.054 1.00 84.88 369 ALA A N 1
ATOM 2973 C CA . ALA A 1 369 ? 1.256 -0.732 -19.399 1.00 84.88 369 ALA A CA 1
ATOM 2974 C C . ALA A 1 369 ? 2.709 -1.211 -19.506 1.00 84.88 369 ALA A C 1
ATOM 2976 O O . ALA A 1 369 ? 3.506 -1.033 -18.582 1.00 84.88 369 ALA A O 1
ATOM 2977 N N . ARG A 1 370 ? 3.060 -1.805 -20.646 1.00 85.81 370 ARG A N 1
ATOM 2978 C CA . ARG A 1 370 ? 4.429 -2.160 -21.042 1.00 85.81 370 ARG A CA 1
ATOM 2979 C C . ARG A 1 370 ? 4.663 -1.716 -22.480 1.00 85.81 370 ARG A C 1
ATOM 2981 O O . ARG A 1 370 ? 3.733 -1.744 -23.279 1.00 85.81 370 ARG A O 1
ATOM 2988 N N . LEU A 1 371 ? 5.892 -1.338 -22.815 1.00 84.06 371 LEU A N 1
ATOM 2989 C CA . LEU A 1 371 ? 6.307 -1.091 -24.195 1.00 84.06 371 LEU A CA 1
ATOM 2990 C C . LEU A 1 371 ? 7.217 -2.235 -24.639 1.00 84.06 371 LEU A C 1
ATOM 2992 O O . LEU A 1 371 ? 8.218 -2.525 -23.982 1.00 84.06 371 LEU A O 1
ATOM 2996 N N . CYS A 1 372 ? 6.854 -2.906 -25.727 1.00 86.88 372 CYS A N 1
ATOM 2997 C CA . CYS A 1 372 ? 7.648 -3.996 -26.272 1.00 86.88 372 CYS A CA 1
ATOM 2998 C C . CYS A 1 372 ? 8.945 -3.436 -26.877 1.00 86.88 372 CYS A C 1
ATOM 3000 O O . CYS A 1 372 ? 8.893 -2.582 -27.755 1.00 86.88 372 CYS A O 1
ATOM 3002 N N . ASN A 1 373 ? 10.115 -3.880 -26.417 1.00 87.06 373 ASN A N 1
ATOM 3003 C CA . ASN A 1 373 ? 11.404 -3.342 -26.879 1.00 87.06 373 ASN A CA 1
ATOM 3004 C C . ASN A 1 373 ? 11.980 -4.078 -28.101 1.00 87.06 373 ASN A C 1
ATOM 3006 O O . ASN A 1 373 ? 12.857 -3.556 -28.786 1.00 87.06 373 ASN A O 1
ATOM 3010 N N . LYS A 1 374 ? 11.484 -5.280 -28.391 1.00 90.38 374 LYS A N 1
ATOM 3011 C CA . LYS A 1 374 ? 11.866 -6.114 -29.533 1.00 90.38 374 LYS A CA 1
ATOM 3012 C C . LYS A 1 374 ? 10.695 -7.004 -29.915 1.00 90.38 374 LYS A C 1
ATOM 3014 O O . LYS A 1 374 ? 9.878 -7.304 -29.053 1.00 90.38 374 LYS A O 1
ATOM 3019 N N . ASP A 1 375 ? 10.651 -7.456 -31.163 1.00 94.38 375 ASP A N 1
ATOM 3020 C CA . ASP A 1 375 ? 9.646 -8.428 -31.596 1.00 94.38 375 ASP A CA 1
ATOM 3021 C C . ASP A 1 375 ? 9.626 -9.636 -30.643 1.00 94.38 375 ASP A C 1
ATOM 3023 O O . ASP A 1 375 ? 10.664 -10.242 -30.354 1.00 94.38 375 ASP A O 1
ATOM 3027 N N . PHE A 1 376 ? 8.442 -9.950 -30.122 1.00 94.00 376 PHE A N 1
ATOM 3028 C CA . PHE A 1 376 ? 8.230 -10.983 -29.118 1.00 94.00 376 PHE A CA 1
ATOM 3029 C C . PHE A 1 376 ? 7.173 -11.975 -29.597 1.00 94.00 376 PHE A C 1
ATOM 3031 O O . PHE A 1 376 ? 6.001 -11.627 -29.746 1.00 94.00 376 PHE A O 1
ATOM 3038 N N . ASN A 1 377 ? 7.594 -13.220 -29.813 1.00 95.50 377 ASN A N 1
ATOM 3039 C CA . ASN A 1 377 ? 6.693 -14.321 -30.137 1.00 95.50 377 ASN A CA 1
ATOM 3040 C C . ASN A 1 377 ? 6.015 -14.794 -28.851 1.00 95.50 377 ASN A C 1
ATOM 3042 O O . ASN A 1 377 ? 6.701 -15.196 -27.907 1.00 95.50 377 ASN A O 1
ATOM 3046 N N . ILE A 1 378 ? 4.684 -14.743 -28.807 1.00 93.12 378 ILE A N 1
ATOM 3047 C CA . ILE A 1 378 ? 3.933 -15.229 -27.651 1.00 93.12 378 ILE A CA 1
ATOM 3048 C C . ILE A 1 378 ? 4.071 -16.759 -27.599 1.00 93.12 378 ILE A C 1
ATOM 3050 O O . ILE A 1 378 ? 3.769 -17.425 -28.589 1.00 93.12 378 ILE A O 1
ATOM 3054 N N . PRO A 1 379 ? 4.519 -17.347 -26.473 1.00 92.00 379 PRO A N 1
ATOM 3055 C CA . PRO A 1 379 ? 4.608 -18.797 -26.351 1.00 92.00 379 PRO A CA 1
ATOM 3056 C C . PRO A 1 379 ? 3.265 -19.473 -26.646 1.00 92.00 379 PRO A C 1
ATOM 3058 O O . PRO A 1 379 ? 2.223 -19.004 -26.191 1.00 92.00 379 PRO A O 1
ATOM 3061 N N . ASN A 1 380 ? 3.299 -20.598 -27.363 1.00 92.94 380 ASN A N 1
ATOM 3062 C CA . ASN A 1 380 ? 2.113 -21.381 -27.744 1.00 92.94 380 ASN A CA 1
ATOM 3063 C C . ASN A 1 380 ? 1.098 -20.613 -28.615 1.00 92.94 380 ASN A C 1
ATOM 3065 O O . ASN A 1 380 ? -0.100 -20.887 -28.564 1.00 92.94 380 ASN A O 1
ATOM 3069 N N . SER A 1 381 ? 1.563 -19.642 -29.401 1.00 95.00 381 SER A N 1
ATOM 3070 C CA . SER A 1 381 ? 0.736 -18.841 -30.299 1.00 95.00 381 SER A CA 1
ATOM 3071 C C . SER A 1 381 ? 1.533 -18.421 -31.536 1.00 95.00 381 SER A C 1
ATOM 3073 O O . SER A 1 381 ? 2.749 -18.258 -31.466 1.00 95.00 381 SER A O 1
ATOM 3075 N N . ASP A 1 382 ? 0.841 -18.181 -32.650 1.00 94.12 382 ASP A N 1
ATOM 3076 C CA . ASP A 1 382 ? 1.428 -17.594 -33.865 1.00 94.12 382 ASP A CA 1
ATOM 3077 C C . ASP A 1 382 ? 1.507 -16.052 -33.795 1.00 94.12 382 ASP A C 1
ATOM 3079 O O . ASP A 1 382 ? 1.914 -15.384 -34.748 1.00 94.12 382 ASP A O 1
ATOM 3083 N N . LEU A 1 383 ? 1.095 -15.459 -32.668 1.00 95.88 383 LEU A N 1
ATOM 3084 C CA . LEU A 1 383 ? 1.092 -14.014 -32.465 1.00 95.88 383 LEU A CA 1
ATOM 3085 C C . LEU A 1 383 ? 2.492 -13.478 -32.147 1.00 95.88 383 LEU A C 1
ATOM 3087 O O . LEU A 1 383 ? 3.171 -13.930 -31.221 1.00 95.88 383 LEU A O 1
ATOM 3091 N N . VAL A 1 384 ? 2.871 -12.421 -32.867 1.00 96.00 384 VAL A N 1
ATOM 3092 C CA . VAL A 1 384 ? 4.099 -11.657 -32.632 1.00 96.00 384 VAL A CA 1
ATOM 3093 C C . VAL A 1 384 ? 3.735 -10.249 -32.188 1.00 96.00 384 VAL A C 1
ATOM 3095 O O . VAL A 1 384 ? 3.167 -9.471 -32.955 1.00 96.00 384 VAL A O 1
ATOM 3098 N N . ILE A 1 385 ? 4.104 -9.896 -30.960 1.00 96.06 385 ILE A N 1
ATOM 3099 C CA . ILE A 1 385 ? 4.038 -8.516 -30.487 1.00 96.06 385 ILE A CA 1
ATOM 3100 C C . ILE A 1 385 ? 5.222 -7.782 -31.107 1.00 96.06 385 ILE A C 1
ATOM 3102 O O . ILE A 1 385 ? 6.375 -8.095 -30.811 1.00 96.06 385 ILE A O 1
ATOM 3106 N N . LYS A 1 386 ? 4.952 -6.830 -31.999 1.00 95.94 386 LYS A N 1
ATOM 3107 C CA . LYS A 1 386 ? 6.008 -6.061 -32.663 1.00 95.94 386 LYS A CA 1
ATOM 3108 C C . LYS A 1 386 ? 6.704 -5.118 -31.692 1.00 95.94 386 LYS A C 1
ATOM 3110 O O . LYS A 1 386 ? 6.072 -4.586 -30.776 1.00 95.94 386 LYS A O 1
ATOM 3115 N N . SER A 1 387 ? 7.989 -4.867 -31.925 1.00 92.50 387 SER A N 1
ATOM 3116 C CA . SER A 1 387 ? 8.713 -3.809 -31.221 1.00 92.50 387 SER A CA 1
ATOM 3117 C C . SER A 1 387 ? 7.937 -2.490 -31.285 1.00 92.50 387 SER A C 1
ATOM 3119 O O . SER A 1 387 ? 7.266 -2.194 -32.273 1.00 92.50 387 SER A O 1
ATOM 3121 N N . GLN A 1 388 ? 8.016 -1.714 -30.208 1.00 87.19 388 GLN A N 1
ATOM 3122 C CA . GLN A 1 388 ? 7.283 -0.469 -29.970 1.00 87.19 388 GLN A CA 1
ATOM 3123 C C . GLN A 1 388 ? 5.763 -0.624 -29.814 1.00 87.19 388 GLN A C 1
ATOM 3125 O O . GLN A 1 388 ? 5.054 0.371 -29.683 1.00 87.19 388 GLN A O 1
ATOM 3130 N N . THR A 1 389 ? 5.242 -1.852 -29.751 1.00 90.38 389 THR A N 1
ATOM 3131 C CA . THR A 1 389 ? 3.830 -2.080 -29.417 1.00 90.38 389 THR A CA 1
ATOM 3132 C C . THR A 1 389 ? 3.611 -1.920 -27.915 1.00 90.38 389 THR A C 1
ATOM 3134 O O . THR A 1 389 ? 4.310 -2.539 -27.104 1.00 90.38 389 THR A O 1
ATOM 3137 N N . GLN A 1 390 ? 2.621 -1.112 -27.531 1.00 90.19 390 GLN A N 1
ATOM 3138 C CA . GLN A 1 390 ? 2.175 -1.015 -26.145 1.00 90.19 390 GLN A CA 1
ATOM 3139 C C . GLN A 1 390 ? 1.292 -2.218 -25.788 1.00 90.19 390 GLN A C 1
ATOM 3141 O O . GLN A 1 390 ? 0.337 -2.536 -26.491 1.00 90.19 390 GLN A O 1
ATOM 3146 N N . VAL A 1 391 ? 1.596 -2.867 -24.669 1.00 91.38 391 VAL A N 1
ATOM 3147 C CA . VAL A 1 391 ? 0.832 -3.983 -24.108 1.00 91.38 391 VAL A CA 1
ATOM 3148 C C . VAL A 1 391 ? 0.154 -3.506 -22.831 1.00 91.38 391 VAL A C 1
ATOM 3150 O O . VAL A 1 391 ? 0.813 -2.956 -21.946 1.00 91.38 391 VAL A O 1
ATOM 3153 N N . LEU A 1 392 ? -1.157 -3.716 -22.731 1.00 91.69 392 LEU A N 1
ATOM 3154 C CA . LEU A 1 392 ? -1.946 -3.408 -21.541 1.00 91.69 392 LEU A CA 1
ATOM 3155 C C . LEU A 1 392 ? -2.387 -4.707 -20.867 1.00 91.69 392 LEU A C 1
ATOM 3157 O O . LEU A 1 392 ? -3.060 -5.528 -21.482 1.00 91.69 392 LEU A O 1
ATOM 3161 N N . VAL A 1 393 ? -2.029 -4.874 -19.597 1.00 92.94 393 VAL A N 1
ATOM 3162 C CA . VAL A 1 393 ? -2.452 -6.006 -18.766 1.00 92.94 393 VAL A CA 1
ATOM 3163 C C . VAL A 1 393 ? -3.648 -5.562 -17.917 1.00 92.94 393 VAL A C 1
ATOM 3165 O O . VAL A 1 393 ? -3.482 -4.658 -17.088 1.00 92.94 393 VAL A O 1
ATOM 3168 N N . PRO A 1 394 ? -4.848 -6.141 -18.105 1.00 94.25 394 PRO A N 1
ATOM 3169 C CA . PRO A 1 394 ? -6.068 -5.678 -17.449 1.00 94.25 394 PRO A CA 1
ATOM 3170 C C . PRO A 1 394 ? -6.208 -6.277 -16.038 1.00 94.25 394 PRO A C 1
ATOM 3172 O O . PRO A 1 394 ? -6.933 -7.247 -15.831 1.00 94.25 394 PRO A O 1
ATOM 3175 N N . VAL A 1 395 ? -5.520 -5.677 -15.060 1.00 94.44 395 VAL A N 1
ATOM 3176 C CA . VAL A 1 395 ? -5.500 -6.109 -13.646 1.00 94.44 395 VAL A CA 1
ATOM 3177 C C . VAL A 1 395 ? -6.917 -6.309 -13.102 1.00 94.44 395 VAL A C 1
ATOM 3179 O O . VAL A 1 395 ? -7.237 -7.392 -12.626 1.00 94.44 395 VAL A O 1
ATOM 3182 N N . LEU A 1 396 ? -7.781 -5.292 -13.227 1.00 93.31 396 LEU A N 1
ATOM 3183 C CA . LEU A 1 396 ? -9.144 -5.330 -12.683 1.00 93.31 396 LEU A CA 1
ATOM 3184 C C . LEU A 1 396 ? -9.995 -6.444 -13.308 1.00 93.31 396 LEU A C 1
ATOM 3186 O O . LEU A 1 396 ? -10.796 -7.055 -12.610 1.00 93.31 396 LEU A O 1
ATOM 3190 N N . ALA A 1 397 ? -9.832 -6.700 -14.609 1.00 95.38 397 ALA A N 1
ATOM 3191 C CA . ALA A 1 397 ? -10.596 -7.739 -15.295 1.00 95.38 397 ALA A CA 1
ATOM 3192 C C . ALA A 1 397 ? -10.167 -9.129 -14.817 1.00 95.38 397 ALA A C 1
ATOM 3194 O O . ALA A 1 397 ? -11.014 -9.923 -14.435 1.00 95.38 397 ALA A O 1
ATOM 3195 N N . ILE A 1 398 ? -8.855 -9.383 -14.747 1.00 96.94 398 ILE A N 1
ATOM 3196 C CA . ILE A 1 398 ? -8.313 -10.665 -14.273 1.00 96.94 398 ILE A CA 1
ATOM 3197 C C . ILE A 1 398 ? -8.694 -10.909 -12.806 1.00 96.94 398 ILE A C 1
ATOM 3199 O O . ILE A 1 398 ? -9.014 -12.028 -12.419 1.00 96.94 398 ILE A O 1
ATOM 3203 N N . HIS A 1 399 ? -8.704 -9.860 -11.980 1.00 97.00 399 HIS A N 1
ATOM 3204 C CA . HIS A 1 399 ? -9.082 -9.962 -10.566 1.00 97.00 399 HIS A CA 1
ATOM 3205 C C . HIS A 1 399 ? -10.590 -10.151 -10.344 1.00 97.00 399 HIS A C 1
ATOM 3207 O O . HIS A 1 399 ? -10.986 -10.567 -9.256 1.00 97.00 399 HIS A O 1
ATOM 3213 N N . ASN A 1 400 ? -11.419 -9.876 -11.353 1.00 96.06 400 ASN A N 1
ATOM 3214 C CA . ASN A 1 400 ? -12.867 -10.100 -11.338 1.00 96.06 400 ASN A CA 1
ATOM 3215 C C . ASN A 1 400 ? -13.307 -11.257 -12.243 1.00 96.06 400 ASN A C 1
ATOM 3217 O O . ASN A 1 400 ? -14.502 -11.431 -12.467 1.00 96.06 400 ASN A O 1
ATOM 3221 N N . ASP A 1 401 ? -12.370 -12.044 -12.765 1.00 97.38 401 ASP A N 1
ATOM 3222 C CA . ASP A 1 401 ? -12.697 -13.173 -13.623 1.00 97.38 401 ASP A CA 1
ATOM 3223 C C . ASP A 1 401 ? -13.319 -14.309 -12.786 1.00 97.38 401 ASP A C 1
ATOM 3225 O O . ASP A 1 401 ? -12.657 -14.818 -11.869 1.00 97.38 401 ASP A O 1
ATOM 3229 N N . PRO A 1 402 ? -14.574 -14.723 -13.058 1.00 96.88 402 PRO A N 1
ATOM 3230 C CA . PRO A 1 402 ? -15.233 -15.791 -12.314 1.00 96.88 402 PRO A CA 1
ATOM 3231 C C . PRO A 1 402 ? -14.550 -17.157 -12.469 1.00 96.88 402 PRO A C 1
ATOM 3233 O O . PRO A 1 402 ? -14.779 -18.024 -11.624 1.00 96.88 402 PRO A O 1
ATOM 3236 N N . GLU A 1 403 ? -13.700 -17.352 -13.486 1.00 95.88 403 GLU A N 1
ATOM 3237 C CA . GLU A 1 403 ? -12.872 -18.556 -13.632 1.00 95.88 403 GLU A CA 1
ATOM 3238 C C . GLU A 1 403 ? -11.870 -18.689 -12.474 1.00 95.88 403 GLU A C 1
ATOM 3240 O O . GLU A 1 403 ? -11.680 -19.776 -11.927 1.00 95.88 403 GLU A O 1
ATOM 3245 N N . TYR A 1 404 ? -11.271 -17.573 -12.046 1.00 95.50 404 TYR A N 1
ATOM 3246 C CA . TYR A 1 404 ? -10.288 -17.549 -10.956 1.00 95.50 404 TYR A CA 1
ATOM 3247 C C . TYR A 1 404 ? -10.902 -17.170 -9.601 1.00 95.50 404 TYR A C 1
ATOM 3249 O O . TYR A 1 404 ? -10.367 -17.538 -8.549 1.00 95.50 404 TYR A O 1
ATOM 3257 N N . TYR A 1 405 ? -12.022 -16.442 -9.611 1.00 96.56 405 TYR A N 1
ATOM 3258 C CA . TYR A 1 405 ? -12.695 -15.920 -8.423 1.00 96.56 405 TYR A CA 1
ATOM 3259 C C . TYR A 1 405 ? -14.209 -16.158 -8.492 1.00 96.56 405 TYR A C 1
ATOM 3261 O O . TYR A 1 405 ? -14.953 -15.262 -8.880 1.00 96.56 405 TYR A O 1
ATOM 3269 N N . PRO A 1 406 ? -14.710 -17.329 -8.058 1.00 94.69 406 PRO A N 1
ATOM 3270 C CA . PRO A 1 406 ? -16.142 -17.638 -8.112 1.00 94.69 406 PRO A CA 1
ATOM 3271 C C . PRO A 1 406 ? -16.990 -16.625 -7.328 1.00 94.69 406 PRO A C 1
ATOM 3273 O O . PRO A 1 406 ? -16.702 -16.401 -6.153 1.00 94.69 406 PRO A O 1
ATOM 3276 N N . ASN A 1 407 ? -18.050 -16.064 -7.919 1.00 96.31 407 ASN A N 1
ATOM 3277 C CA . ASN A 1 407 ? -18.820 -14.925 -7.371 1.00 96.31 407 ASN A CA 1
ATOM 3278 C C . ASN A 1 407 ? -17.914 -13.708 -7.078 1.00 96.31 407 ASN A C 1
ATOM 3280 O O . ASN A 1 407 ? -17.744 -13.334 -5.910 1.00 96.31 407 ASN A O 1
ATOM 3284 N N . PRO A 1 408 ? -17.238 -13.151 -8.101 1.00 96.69 408 PRO A N 1
ATOM 3285 C CA . PRO A 1 408 ? -16.193 -12.137 -7.932 1.00 96.69 408 PRO A CA 1
ATOM 3286 C C . PRO A 1 408 ? -16.693 -10.830 -7.295 1.00 96.69 408 PRO A C 1
ATOM 3288 O O . PRO A 1 408 ? -15.893 -10.083 -6.735 1.00 96.69 408 PRO A O 1
ATOM 3291 N N . GLU A 1 409 ? -17.997 -10.568 -7.331 1.00 94.50 409 GLU A N 1
ATOM 3292 C CA . GLU A 1 409 ? -18.669 -9.429 -6.704 1.00 94.50 409 GLU A CA 1
ATOM 3293 C C . GLU A 1 409 ? -18.829 -9.556 -5.181 1.00 94.50 409 GLU A C 1
ATOM 3295 O O . GLU A 1 409 ? -19.078 -8.560 -4.503 1.00 94.50 409 GLU A O 1
ATOM 3300 N N . LYS A 1 410 ? -18.687 -10.765 -4.622 1.00 96.75 410 LYS A N 1
ATOM 3301 C CA . LYS A 1 410 ? -18.788 -10.995 -3.179 1.00 96.75 410 LYS A CA 1
ATOM 3302 C C . LYS A 1 410 ? -17.438 -10.771 -2.502 1.00 96.75 410 LYS A C 1
ATOM 3304 O O . LYS A 1 410 ? -16.492 -11.515 -2.776 1.00 96.75 410 LYS A O 1
ATOM 3309 N N . PHE A 1 411 ? -17.405 -9.839 -1.548 1.00 98.12 411 PHE A N 1
ATOM 3310 C CA . PHE A 1 411 ? -16.260 -9.614 -0.668 1.00 98.12 411 PHE A CA 1
ATOM 3311 C C . PHE A 1 411 ? -16.046 -10.809 0.267 1.00 98.12 411 PHE A C 1
ATOM 3313 O O . PHE A 1 411 ? -16.798 -11.020 1.222 1.00 98.12 411 PHE A O 1
ATOM 3320 N N . ASP A 1 412 ? -15.022 -11.611 -0.020 1.00 97.88 412 ASP A N 1
ATOM 3321 C CA . ASP A 1 412 ? -14.684 -12.801 0.758 1.00 97.88 412 ASP A CA 1
ATOM 3322 C C . ASP A 1 412 ? -13.176 -12.866 1.069 1.00 97.88 412 ASP A C 1
ATOM 3324 O O . ASP A 1 412 ? -12.381 -13.364 0.261 1.00 97.88 412 ASP A O 1
ATOM 3328 N N . PRO A 1 413 ? -12.755 -12.413 2.267 1.00 98.25 413 PRO A N 1
ATOM 3329 C CA . PRO A 1 413 ? -11.365 -12.515 2.703 1.00 98.25 413 PRO A CA 1
ATOM 3330 C C . PRO A 1 413 ? -10.809 -13.951 2.703 1.00 98.25 413 PRO A C 1
ATOM 3332 O O . PRO A 1 413 ? -9.598 -14.143 2.561 1.00 98.25 413 PRO A O 1
ATOM 3335 N N . GLU A 1 414 ? -11.644 -14.989 2.833 1.00 96.81 414 GLU A N 1
ATOM 3336 C CA . GLU A 1 414 ? -11.166 -16.378 2.890 1.00 96.81 414 GLU A CA 1
ATOM 3337 C C . GLU A 1 414 ? -10.609 -16.885 1.552 1.00 96.81 414 GLU A C 1
ATOM 3339 O O . GLU A 1 414 ? -9.822 -17.840 1.536 1.00 96.81 414 GLU A O 1
ATOM 3344 N N . ARG A 1 415 ? -10.854 -16.164 0.446 1.00 96.19 415 ARG A N 1
ATOM 3345 C CA . ARG A 1 415 ? -10.134 -16.354 -0.828 1.00 96.19 415 ARG A CA 1
ATOM 3346 C C . ARG A 1 415 ? -8.622 -16.199 -0.680 1.00 96.19 415 ARG A C 1
ATOM 3348 O O . ARG A 1 415 ? -7.868 -16.677 -1.524 1.00 96.19 415 ARG A O 1
ATOM 3355 N N . PHE A 1 416 ? -8.154 -15.533 0.371 1.00 96.94 416 PHE A N 1
ATOM 3356 C CA . PHE A 1 416 ? -6.734 -15.322 0.643 1.00 96.94 416 PHE A CA 1
ATOM 3357 C C . PHE A 1 416 ? -6.191 -16.185 1.790 1.00 96.94 416 PHE A C 1
ATOM 3359 O O . PHE A 1 416 ? -5.100 -15.902 2.302 1.00 96.94 416 PHE A O 1
ATOM 3366 N N . SER A 1 417 ? -6.901 -17.262 2.151 1.00 95.31 417 SER A N 1
ATOM 3367 C CA . SER A 1 417 ? -6.348 -18.393 2.913 1.00 95.31 417 SER A CA 1
ATOM 3368 C C . SER A 1 417 ? -5.140 -19.023 2.206 1.00 95.31 417 SER A C 1
ATOM 3370 O O . SER A 1 417 ? -4.916 -18.820 1.008 1.00 95.31 417 SER A O 1
ATOM 3372 N N . LYS A 1 418 ? -4.313 -19.754 2.965 1.00 91.06 418 LYS A N 1
ATOM 3373 C CA . LYS A 1 418 ? -3.087 -20.378 2.440 1.00 91.06 418 LYS A CA 1
ATOM 3374 C C . LYS A 1 418 ? -3.438 -21.412 1.367 1.00 91.06 418 LYS A C 1
ATOM 3376 O O . LYS A 1 418 ? -2.812 -21.441 0.312 1.00 91.06 418 LYS A O 1
ATOM 3381 N N . GLU A 1 419 ? -4.501 -22.168 1.605 1.00 92.06 419 GLU A N 1
ATOM 3382 C CA . GLU A 1 419 ? -5.031 -23.217 0.742 1.00 92.06 419 GLU A CA 1
ATOM 3383 C C . GLU A 1 419 ? -5.604 -22.625 -0.553 1.00 92.06 419 GLU A C 1
ATOM 3385 O O . GLU A 1 419 ? -5.201 -23.024 -1.644 1.00 92.06 419 GLU A O 1
ATOM 3390 N N . ALA A 1 420 ? -6.468 -21.605 -0.457 1.00 92.19 420 ALA A N 1
ATOM 3391 C CA . ALA A 1 420 ? -7.064 -20.974 -1.638 1.00 92.19 420 ALA A CA 1
ATOM 3392 C C . ALA A 1 420 ? -6.020 -20.286 -2.532 1.00 92.19 420 ALA A C 1
ATOM 3394 O O . ALA A 1 420 ? -6.133 -20.325 -3.756 1.00 92.19 420 ALA A O 1
ATOM 3395 N N . LYS A 1 421 ? -4.981 -19.681 -1.938 1.00 90.75 421 LYS A N 1
ATOM 3396 C CA . LYS A 1 421 ? -3.845 -19.118 -2.686 1.00 90.75 421 LYS A CA 1
ATOM 3397 C C . LYS A 1 421 ? -3.056 -20.200 -3.419 1.00 90.75 421 LYS A C 1
ATOM 3399 O O . LYS A 1 421 ? -2.702 -19.989 -4.572 1.00 90.75 421 LYS A O 1
ATOM 3404 N N . ALA A 1 422 ? -2.789 -21.332 -2.767 1.00 90.00 422 ALA A N 1
ATOM 3405 C CA . ALA A 1 422 ? -2.011 -22.424 -3.349 1.00 90.00 422 ALA A CA 1
ATOM 3406 C C . ALA A 1 422 ? -2.713 -23.080 -4.549 1.00 90.00 422 ALA A C 1
ATOM 3408 O O . ALA A 1 422 ? -2.048 -23.505 -5.489 1.00 90.00 422 ALA A O 1
ATOM 3409 N N . CYS A 1 423 ? -4.047 -23.141 -4.536 1.00 89.56 423 CYS A N 1
ATOM 3410 C CA . CYS A 1 423 ? -4.834 -23.678 -5.647 1.00 89.56 423 CYS A CA 1
ATOM 3411 C C . CYS A 1 423 ? -5.026 -22.688 -6.806 1.00 89.56 423 CYS A C 1
ATOM 3413 O O . CYS A 1 423 ? -5.479 -23.093 -7.876 1.00 89.56 423 CYS A O 1
ATOM 3415 N N . ARG A 1 424 ? -4.728 -21.399 -6.611 1.00 91.69 424 ARG A N 1
ATOM 3416 C CA . ARG A 1 424 ? -4.960 -20.376 -7.630 1.00 91.69 424 ARG A CA 1
ATOM 3417 C C . ARG A 1 424 ? -3.804 -20.347 -8.639 1.00 91.69 424 ARG A C 1
ATOM 3419 O O . ARG A 1 424 ? -2.648 -20.307 -8.216 1.00 91.69 424 ARG A O 1
ATOM 3426 N N . PRO A 1 425 ? -4.080 -20.296 -9.956 1.00 92.75 425 PRO A N 1
ATOM 3427 C CA . PRO A 1 425 ? -3.031 -20.134 -10.955 1.00 92.75 425 PRO A CA 1
ATOM 3428 C C . PRO A 1 425 ? -2.180 -18.887 -10.695 1.00 92.75 425 PRO A C 1
ATOM 3430 O O . PRO A 1 425 ? -2.685 -17.849 -10.259 1.00 92.75 425 PRO A O 1
ATOM 3433 N N . SER A 1 426 ? -0.883 -18.976 -10.989 1.00 88.31 426 SER A N 1
ATOM 3434 C CA . SER A 1 426 ? 0.004 -17.810 -10.923 1.00 88.31 426 SER A CA 1
ATOM 3435 C C . SER A 1 426 ? -0.464 -16.712 -11.887 1.00 88.31 426 SER A C 1
ATOM 3437 O O . SER A 1 426 ? -1.178 -16.992 -12.848 1.00 88.31 426 SER A O 1
ATOM 3439 N N . MET A 1 427 ? -0.071 -15.460 -11.638 1.00 88.50 427 MET A N 1
ATOM 3440 C CA . MET A 1 427 ? -0.443 -14.300 -12.467 1.00 88.50 427 MET A CA 1
ATOM 3441 C C . MET A 1 427 ? -1.959 -14.052 -12.575 1.00 88.50 427 MET A C 1
ATOM 3443 O O . MET A 1 427 ? -2.429 -13.479 -13.552 1.00 88.50 427 MET A O 1
ATOM 3447 N N . THR A 1 428 ? -2.733 -14.438 -11.557 1.00 93.75 428 THR A N 1
ATOM 3448 C CA . THR A 1 428 ? -4.173 -14.110 -11.429 1.00 93.75 428 THR A CA 1
ATOM 3449 C C . THR A 1 428 ? -4.465 -13.174 -10.248 1.00 93.75 428 THR A C 1
ATOM 3451 O O . THR A 1 428 ? -5.572 -12.655 -10.110 1.00 93.75 428 THR A O 1
ATOM 3454 N N . TYR A 1 429 ? -3.463 -12.912 -9.401 1.00 95.56 429 TYR A N 1
ATOM 3455 C CA . TYR A 1 429 ? -3.492 -11.916 -8.330 1.00 95.56 429 TYR A CA 1
ATOM 3456 C C . TYR A 1 429 ? -2.169 -11.143 -8.281 1.00 95.56 429 TYR A C 1
ATOM 3458 O O . TYR A 1 429 ? -1.147 -11.686 -7.878 1.00 95.56 429 TYR A O 1
ATOM 3466 N N . PHE A 1 430 ? -2.186 -9.876 -8.689 1.00 94.12 430 PHE A N 1
ATOM 3467 C CA . PHE A 1 430 ? -0.986 -9.034 -8.827 1.00 94.12 430 PHE A CA 1
ATOM 3468 C C . PHE A 1 430 ? -1.330 -7.535 -8.693 1.00 94.12 430 PHE A C 1
ATOM 3470 O O . PHE A 1 430 ? -1.027 -6.734 -9.578 1.00 94.12 430 PHE A O 1
ATOM 3477 N N . PRO A 1 431 ? -1.976 -7.104 -7.590 1.00 93.00 431 PRO A N 1
ATOM 3478 C CA . PRO A 1 431 ? -2.384 -5.702 -7.414 1.00 93.00 431 PRO A CA 1
ATOM 3479 C C . PRO A 1 431 ? -1.202 -4.727 -7.300 1.00 93.00 431 PRO A C 1
ATOM 3481 O O . PRO A 1 431 ? -1.374 -3.519 -7.418 1.00 93.00 431 PRO A O 1
ATOM 3484 N N . PHE A 1 432 ? 0.006 -5.252 -7.092 1.00 90.12 432 PHE A N 1
ATOM 3485 C CA . PHE A 1 432 ? 1.261 -4.504 -7.046 1.00 90.12 432 PHE A CA 1
ATOM 3486 C C . PHE A 1 432 ? 2.122 -4.725 -8.299 1.00 90.12 432 PHE A C 1
ATOM 3488 O O . PHE A 1 432 ? 3.303 -4.382 -8.300 1.00 90.12 432 PHE A O 1
ATOM 3495 N N . GLY A 1 433 ? 1.549 -5.302 -9.359 1.00 87.56 433 GLY A N 1
ATOM 3496 C CA . GLY A 1 433 ? 2.312 -5.839 -10.479 1.00 87.56 433 GLY A CA 1
ATOM 3497 C C . GLY A 1 433 ? 3.138 -7.062 -10.086 1.00 87.56 433 GLY A C 1
ATOM 3498 O O . GLY A 1 433 ? 2.994 -7.598 -8.989 1.00 87.56 433 GLY A O 1
ATOM 3499 N N . ASP A 1 434 ? 3.981 -7.492 -11.016 1.00 83.94 434 ASP A N 1
ATOM 3500 C CA . ASP A 1 434 ? 4.855 -8.656 -10.886 1.00 83.94 434 ASP A CA 1
ATOM 3501 C C . ASP A 1 434 ? 6.129 -8.414 -11.728 1.00 83.94 434 ASP A C 1
ATOM 3503 O O . ASP A 1 434 ? 6.147 -7.568 -12.639 1.00 83.94 434 ASP A O 1
ATOM 3507 N N . GLY A 1 435 ? 7.201 -9.134 -11.413 1.00 77.62 435 GLY A N 1
ATOM 3508 C CA . GLY A 1 435 ? 8.479 -9.105 -12.107 1.00 77.62 435 GLY A CA 1
ATOM 3509 C C . GLY A 1 435 ? 9.351 -7.883 -11.780 1.00 77.62 435 GLY A C 1
ATOM 3510 O O . GLY A 1 435 ? 9.152 -7.208 -10.772 1.00 77.62 435 GLY A O 1
ATOM 3511 N N . PRO A 1 436 ? 10.330 -7.548 -12.645 1.00 71.94 436 PRO A N 1
ATOM 3512 C CA . PRO A 1 436 ? 11.335 -6.510 -12.367 1.00 71.94 436 PRO A CA 1
ATOM 3513 C C . PRO A 1 436 ? 10.787 -5.088 -12.173 1.00 71.94 436 PRO A C 1
ATOM 3515 O O . PRO A 1 436 ? 11.510 -4.216 -11.707 1.00 71.94 436 PRO A O 1
ATOM 3518 N N . GLN A 1 437 ? 9.536 -4.843 -12.574 1.00 72.88 437 GLN A N 1
ATOM 3519 C CA . GLN A 1 437 ? 8.839 -3.559 -12.429 1.00 72.88 437 GLN A CA 1
ATOM 3520 C C . GLN A 1 437 ? 7.622 -3.687 -11.497 1.00 72.88 437 GLN A C 1
ATOM 3522 O O . GLN A 1 437 ? 6.600 -3.026 -11.707 1.00 72.88 437 GLN A O 1
ATOM 3527 N N . ASN A 1 438 ? 7.689 -4.589 -10.514 1.00 81.19 438 ASN A N 1
ATOM 3528 C CA . ASN A 1 438 ? 6.708 -4.655 -9.438 1.00 81.19 438 ASN A CA 1
ATOM 3529 C C . ASN A 1 438 ? 6.809 -3.413 -8.525 1.00 81.19 438 ASN A C 1
ATOM 3531 O O . ASN A 1 438 ? 7.748 -2.614 -8.584 1.00 81.19 438 ASN A O 1
ATOM 3535 N N . CYS A 1 439 ? 5.793 -3.203 -7.694 1.00 81.69 439 CYS A N 1
ATOM 3536 C CA . CYS A 1 439 ? 5.735 -2.048 -6.809 1.00 81.69 439 CYS A CA 1
ATOM 3537 C C . CYS A 1 439 ? 6.792 -2.142 -5.698 1.00 81.69 439 CYS A C 1
ATOM 3539 O O . CYS A 1 439 ? 6.622 -2.880 -4.724 1.00 81.69 439 CYS A O 1
ATOM 3541 N N . ILE A 1 440 ? 7.816 -1.288 -5.764 1.00 78.19 440 ILE A N 1
ATOM 3542 C CA . ILE A 1 440 ? 8.824 -1.142 -4.699 1.00 78.19 440 ILE A CA 1
ATOM 3543 C C . ILE A 1 440 ? 8.206 -0.727 -3.349 1.00 78.19 440 ILE A C 1
ATOM 3545 O O . ILE A 1 440 ? 8.717 -1.059 -2.280 1.00 78.19 440 ILE A O 1
ATOM 3549 N N . GLY A 1 441 ? 7.066 -0.030 -3.392 1.00 75.50 441 GLY A N 1
ATOM 3550 C CA . GLY A 1 441 ? 6.340 0.466 -2.226 1.00 75.50 441 GLY A CA 1
ATOM 3551 C C . GLY A 1 441 ? 5.389 -0.544 -1.581 1.00 75.50 441 GLY A C 1
ATOM 3552 O O . GLY A 1 441 ? 4.773 -0.199 -0.578 1.00 75.50 441 GLY A O 1
ATOM 3553 N N . GLN A 1 442 ? 5.256 -1.774 -2.099 1.00 85.75 442 GLN A N 1
ATOM 3554 C CA . GLN A 1 442 ? 4.240 -2.739 -1.648 1.00 85.75 442 GLN A CA 1
ATOM 3555 C C . GLN A 1 442 ? 4.222 -2.929 -0.125 1.00 85.75 442 GLN A C 1
ATOM 3557 O O . GLN A 1 442 ? 3.166 -2.886 0.507 1.00 85.75 442 GLN A O 1
ATOM 3562 N N . ARG A 1 443 ? 5.398 -3.131 0.480 1.00 86.38 443 ARG A N 1
ATOM 3563 C CA . ARG A 1 443 ? 5.520 -3.359 1.929 1.00 86.38 443 ARG A CA 1
ATOM 3564 C C . ARG A 1 443 ? 5.108 -2.135 2.736 1.00 86.38 443 ARG A C 1
ATOM 3566 O O . ARG A 1 443 ? 4.431 -2.274 3.748 1.00 86.38 443 ARG A O 1
ATOM 3573 N N . PHE A 1 444 ? 5.501 -0.950 2.278 1.00 82.69 444 PHE A N 1
ATOM 3574 C CA . PHE A 1 444 ? 5.164 0.309 2.932 1.00 82.69 444 PHE A CA 1
ATOM 3575 C C . PHE A 1 444 ? 3.679 0.652 2.786 1.00 82.69 444 PHE A C 1
ATOM 3577 O O . PHE A 1 444 ? 3.030 0.962 3.780 1.00 82.69 444 PHE A O 1
ATOM 3584 N N . GLY A 1 445 ? 3.120 0.503 1.582 1.00 85.44 445 GLY A N 1
ATOM 3585 C CA . GLY A 1 445 ? 1.693 0.683 1.307 1.00 85.44 445 GLY A CA 1
ATOM 3586 C C . GLY A 1 445 ? 0.820 -0.224 2.172 1.00 85.44 445 GLY A C 1
ATOM 3587 O O . GLY A 1 445 ? -0.099 0.253 2.835 1.00 85.44 445 GLY A O 1
ATOM 3588 N N . LYS A 1 446 ? 1.160 -1.518 2.263 1.00 91.12 446 LYS A N 1
ATOM 3589 C CA . LYS A 1 446 ? 0.466 -2.442 3.171 1.00 91.12 446 LYS A CA 1
ATOM 3590 C C . LYS A 1 446 ? 0.628 -2.048 4.636 1.00 91.12 446 LYS A C 1
ATOM 3592 O O . LYS A 1 446 ? -0.343 -2.132 5.375 1.00 91.12 446 LYS A O 1
ATOM 3597 N N . LEU A 1 447 ? 1.814 -1.610 5.062 1.00 90.69 447 LEU A N 1
ATOM 3598 C CA . LEU A 1 447 ? 2.049 -1.222 6.453 1.00 90.69 447 LEU A CA 1
ATOM 3599 C C . LEU A 1 447 ? 1.150 -0.056 6.886 1.00 90.69 447 LEU A C 1
ATOM 3601 O O . LEU A 1 447 ? 0.459 -0.168 7.896 1.00 90.69 447 LEU A O 1
ATOM 3605 N N . GLN A 1 448 ? 1.132 1.038 6.120 1.00 88.81 448 GLN A N 1
ATOM 3606 C CA . GLN A 1 448 ? 0.290 2.192 6.453 1.00 88.81 448 GLN A CA 1
ATOM 3607 C C . GLN A 1 448 ? -1.205 1.861 6.343 1.00 88.81 448 GLN A C 1
ATOM 3609 O O . GLN A 1 448 ? -1.978 2.303 7.189 1.00 88.81 448 GLN A O 1
ATOM 3614 N N . ALA A 1 449 ? -1.605 1.027 5.371 1.00 93.62 449 ALA A N 1
ATOM 3615 C CA . ALA A 1 449 ? -2.988 0.573 5.245 1.00 93.62 449 ALA A CA 1
ATOM 3616 C C . ALA A 1 449 ? -3.425 -0.265 6.453 1.00 93.62 449 ALA A C 1
ATOM 3618 O O . ALA A 1 449 ? -4.504 -0.051 6.996 1.00 93.62 449 ALA A O 1
ATOM 3619 N N . LYS A 1 450 ? -2.566 -1.184 6.910 1.00 95.75 450 LYS A N 1
ATOM 3620 C CA . LYS A 1 450 ? -2.797 -1.979 8.119 1.00 95.75 450 LYS A CA 1
ATOM 3621 C C . LYS A 1 450 ? -2.955 -1.095 9.352 1.00 95.75 450 LYS A C 1
ATOM 3623 O O . LYS A 1 450 ? -3.918 -1.271 10.085 1.00 95.75 450 LYS A O 1
ATOM 3628 N N . LEU A 1 451 ? -2.049 -0.137 9.553 1.00 94.31 451 LEU A N 1
ATOM 3629 C CA . LEU A 1 451 ? -2.113 0.787 10.687 1.00 94.31 451 LEU A CA 1
ATOM 3630 C C . LEU A 1 451 ? -3.393 1.626 10.667 1.00 94.31 451 LEU A C 1
ATOM 3632 O O . LEU A 1 451 ? -4.132 1.609 11.645 1.00 94.31 451 LEU A O 1
ATOM 3636 N N . GLY A 1 452 ? -3.703 2.276 9.543 1.00 94.62 452 GLY A N 1
ATOM 3637 C CA . GLY A 1 452 ? -4.915 3.088 9.421 1.00 94.62 452 GLY A CA 1
ATOM 3638 C C . GLY A 1 452 ? -6.201 2.278 9.623 1.00 94.62 452 GLY A C 1
ATOM 3639 O O . GLY A 1 452 ? -7.096 2.717 10.344 1.00 94.62 452 GLY A O 1
ATOM 3640 N N . LEU A 1 453 ? -6.285 1.067 9.056 1.00 96.94 453 LEU A N 1
ATOM 3641 C CA . LEU A 1 453 ? -7.439 0.183 9.255 1.00 96.94 453 LEU A CA 1
ATOM 3642 C C . LEU A 1 453 ? -7.558 -0.300 10.700 1.00 96.94 453 LEU A C 1
ATOM 3644 O O . LEU A 1 453 ? -8.662 -0.281 11.240 1.00 96.94 453 LEU A O 1
ATOM 3648 N N . CYS A 1 454 ? -6.448 -0.691 11.334 1.00 95.44 454 CYS A N 1
ATOM 3649 C CA . CYS A 1 454 ? -6.439 -1.055 12.748 1.00 95.44 454 CYS A CA 1
ATOM 3650 C C . CYS A 1 454 ? -6.995 0.082 13.600 1.00 95.44 454 CYS A C 1
ATOM 3652 O O . CYS A 1 454 ? -7.930 -0.156 14.355 1.00 95.44 454 CYS A O 1
ATOM 3654 N N . THR A 1 455 ? -6.484 1.302 13.417 1.00 93.50 455 THR A N 1
ATOM 3655 C CA . THR A 1 455 ? -6.908 2.497 14.154 1.00 93.50 455 THR A CA 1
ATOM 3656 C C . THR A 1 455 ? -8.403 2.784 14.017 1.00 93.50 455 THR A C 1
ATOM 3658 O O . THR A 1 455 ? -9.064 3.102 15.006 1.00 93.50 455 THR A O 1
ATOM 3661 N N . VAL A 1 456 ? -8.967 2.664 12.812 1.00 94.44 456 VAL A N 1
ATOM 3662 C CA . VAL A 1 456 ? -10.403 2.907 12.603 1.00 94.44 456 VAL A CA 1
ATOM 3663 C C . VAL A 1 456 ? -11.241 1.773 13.202 1.00 94.44 456 VAL A C 1
ATOM 3665 O O . VAL A 1 456 ? -12.151 2.030 13.985 1.00 94.44 456 VAL A O 1
ATOM 3668 N N . VAL A 1 457 ? -10.929 0.513 12.889 1.00 95.62 457 VAL A N 1
ATOM 3669 C CA . VAL A 1 457 ? -11.754 -0.648 13.277 1.00 95.62 457 VAL A CA 1
ATOM 3670 C C . VAL A 1 457 ? -11.680 -0.949 14.782 1.00 95.62 457 VAL A C 1
ATOM 3672 O O . VAL A 1 457 ? -12.643 -1.477 15.350 1.00 95.62 457 VAL A O 1
ATOM 3675 N N . SER A 1 458 ? -10.573 -0.602 15.451 1.00 92.56 458 SER A N 1
ATOM 3676 C CA . SER A 1 458 ? -10.421 -0.756 16.905 1.00 92.56 458 SER A CA 1
ATOM 3677 C C . SER A 1 458 ? -11.266 0.224 17.710 1.00 92.56 458 SER A C 1
ATOM 3679 O O . SER A 1 458 ? -11.625 -0.089 18.843 1.00 92.56 458 SER A O 1
ATOM 3681 N N . ASN A 1 459 ? -11.561 1.396 17.145 1.00 90.88 459 ASN A N 1
ATOM 3682 C CA . ASN A 1 459 ? -12.208 2.499 17.852 1.00 90.88 459 ASN A CA 1
ATOM 3683 C C . ASN A 1 459 ? -13.654 2.743 17.395 1.00 90.88 459 ASN A C 1
ATOM 3685 O O . ASN A 1 459 ? -14.445 3.288 18.166 1.00 90.88 459 ASN A O 1
ATOM 3689 N N . PHE A 1 460 ? -14.012 2.330 16.175 1.00 93.12 460 PHE A N 1
ATOM 3690 C CA . PHE A 1 460 ? -15.295 2.660 15.561 1.00 93.12 460 PHE A CA 1
ATOM 3691 C C . PHE A 1 460 ? -16.003 1.440 14.952 1.00 93.12 460 PHE A C 1
ATOM 3693 O O . PHE A 1 460 ? -15.390 0.487 14.454 1.00 93.12 460 PHE A O 1
ATOM 3700 N N . ASN A 1 461 ? -17.330 1.497 14.974 1.00 93.69 461 ASN A N 1
ATOM 3701 C CA . ASN A 1 461 ? -18.209 0.751 14.091 1.00 93.69 461 ASN A CA 1
ATOM 3702 C C . ASN A 1 461 ? -18.425 1.575 12.814 1.00 93.69 461 ASN A C 1
ATOM 3704 O O . ASN A 1 461 ? -18.806 2.745 12.872 1.00 93.69 461 ASN A O 1
ATOM 3708 N N . VAL A 1 462 ? -18.130 0.979 11.662 1.00 94.94 462 VAL A N 1
ATOM 3709 C CA . VAL A 1 462 ? -18.170 1.653 10.361 1.00 94.94 462 VAL A CA 1
ATOM 3710 C C . VAL A 1 462 ? -19.433 1.225 9.630 1.00 94.94 462 VAL A C 1
ATOM 3712 O O . VAL A 1 462 ? -19.629 0.029 9.405 1.00 94.94 462 VAL A O 1
ATOM 3715 N N . THR A 1 463 ? -20.277 2.180 9.237 1.00 94.19 463 THR A N 1
ATOM 3716 C CA . THR A 1 463 ? -21.509 1.913 8.475 1.00 94.19 463 THR A CA 1
ATOM 3717 C C . THR A 1 463 ? -21.637 2.850 7.273 1.00 94.19 463 THR A C 1
ATOM 3719 O O . THR A 1 463 ? -20.990 3.900 7.191 1.00 94.19 463 THR A O 1
ATOM 3722 N N . LEU A 1 464 ? -22.444 2.452 6.287 1.00 91.81 464 LEU A N 1
ATOM 3723 C CA . LEU A 1 464 ? -22.725 3.290 5.124 1.00 91.81 464 LEU A CA 1
ATOM 3724 C C . LEU A 1 464 ? -23.515 4.533 5.541 1.00 91.81 464 LEU A C 1
ATOM 3726 O O . LEU A 1 464 ? -24.494 4.436 6.277 1.00 91.81 464 LEU A O 1
ATOM 3730 N N . ASN A 1 465 ? -23.120 5.694 5.021 1.00 92.12 465 ASN A N 1
ATOM 3731 C CA . ASN A 1 465 ? -23.908 6.912 5.155 1.00 92.12 465 ASN A CA 1
ATOM 3732 C C . ASN A 1 465 ? -24.865 7.086 3.965 1.00 92.12 465 ASN A C 1
ATOM 3734 O O . ASN A 1 465 ? -24.504 6.785 2.830 1.00 92.12 465 ASN A O 1
ATOM 3738 N N . GLU A 1 466 ? -26.042 7.668 4.200 1.00 89.06 466 GLU A N 1
ATOM 3739 C CA . GLU A 1 466 ? -27.056 7.949 3.168 1.00 89.06 466 GLU A CA 1
ATOM 3740 C C . GLU A 1 466 ? -26.557 8.854 2.024 1.00 89.06 466 GLU A C 1
ATOM 3742 O O . GLU A 1 466 ? -27.086 8.810 0.914 1.00 89.06 466 GLU A O 1
ATOM 3747 N N . LYS A 1 467 ? -25.521 9.672 2.262 1.00 87.88 467 LYS A N 1
ATOM 3748 C CA . LYS A 1 467 ? -24.884 10.503 1.225 1.00 87.88 467 LYS A CA 1
ATOM 3749 C C . LYS A 1 467 ? -24.089 9.682 0.208 1.00 87.88 467 LYS A C 1
ATOM 3751 O O . LYS A 1 467 ? -23.793 10.192 -0.874 1.00 87.88 467 LYS A O 1
ATOM 3756 N N . THR A 1 468 ? -23.720 8.448 0.542 1.00 86.38 468 THR A N 1
ATOM 3757 C CA . THR A 1 468 ? -22.957 7.567 -0.341 1.00 86.38 468 THR A CA 1
ATOM 3758 C C . THR A 1 468 ? -23.900 6.833 -1.278 1.00 86.38 468 THR A C 1
ATOM 3760 O O . THR A 1 468 ? -24.757 6.061 -0.857 1.00 86.38 468 THR A O 1
ATOM 3763 N N . LYS A 1 469 ? -23.736 7.078 -2.579 1.00 82.12 469 LYS A N 1
ATOM 3764 C CA . LYS A 1 469 ? -24.526 6.427 -3.624 1.00 82.12 469 LYS A CA 1
ATOM 3765 C C . LYS A 1 469 ? -23.889 5.102 -4.021 1.00 82.12 469 LYS A C 1
ATOM 3767 O O . LYS A 1 469 ? -22.698 5.058 -4.315 1.00 82.12 469 LYS A O 1
ATOM 3772 N N . LEU A 1 470 ? -24.709 4.057 -4.070 1.00 82.50 470 LEU A N 1
ATOM 3773 C CA . LEU A 1 470 ? -24.349 2.743 -4.595 1.00 82.50 470 LEU A CA 1
ATOM 3774 C C . LEU A 1 470 ? -25.111 2.480 -5.910 1.00 82.50 470 LEU A C 1
ATOM 3776 O O . LEU A 1 470 ? -26.270 2.889 -6.013 1.00 82.50 470 LEU A O 1
ATOM 3780 N N . PRO A 1 471 ? -24.506 1.793 -6.900 1.00 82.25 471 PRO A N 1
ATOM 3781 C CA . PRO A 1 471 ? -23.112 1.339 -6.929 1.00 82.25 471 PRO A CA 1
ATOM 3782 C C . PRO A 1 471 ? -22.126 2.514 -7.015 1.00 82.25 471 PRO A C 1
ATOM 3784 O O . PRO A 1 471 ? -22.481 3.603 -7.466 1.00 82.25 471 PRO A O 1
ATOM 3787 N N . ILE A 1 472 ? -20.889 2.298 -6.564 1.00 83.25 472 ILE A N 1
ATOM 3788 C CA . ILE A 1 472 ? -19.854 3.336 -6.589 1.00 83.25 472 ILE A CA 1
ATOM 3789 C C . ILE A 1 472 ? -19.520 3.710 -8.035 1.00 83.25 472 ILE A C 1
ATOM 3791 O O . ILE A 1 472 ? -19.168 2.858 -8.850 1.00 83.25 472 ILE A O 1
ATOM 3795 N N . GLU A 1 473 ? -19.580 5.004 -8.343 1.00 81.31 473 GLU A N 1
ATOM 3796 C CA . GLU A 1 473 ? -19.021 5.539 -9.582 1.00 81.31 473 GLU A CA 1
ATOM 3797 C C . GLU A 1 473 ? -17.502 5.688 -9.439 1.00 81.31 473 GLU A C 1
ATOM 3799 O O . GLU A 1 473 ? -17.009 6.528 -8.676 1.00 81.31 473 GLU A O 1
ATOM 3804 N N . TYR A 1 474 ? -16.757 4.888 -10.199 1.00 82.00 474 TYR A N 1
ATOM 3805 C CA . TYR A 1 474 ? -15.301 4.966 -10.238 1.00 82.00 474 TYR A CA 1
ATOM 3806 C C . TYR A 1 474 ? -14.810 6.094 -11.149 1.00 82.00 474 TYR A C 1
ATOM 3808 O O . TYR A 1 474 ? -15.269 6.253 -12.284 1.00 82.00 474 TYR A O 1
ATOM 3816 N N . ASP A 1 475 ? -13.797 6.819 -10.686 1.00 75.25 475 ASP A N 1
ATOM 3817 C CA . ASP A 1 475 ? -12.851 7.495 -11.565 1.00 75.25 475 ASP A CA 1
ATOM 3818 C C . ASP A 1 475 ? -11.748 6.497 -11.948 1.00 75.25 475 ASP A C 1
ATOM 3820 O O . ASP A 1 475 ? -11.204 5.828 -11.076 1.00 75.25 475 ASP A O 1
ATOM 3824 N N . LEU A 1 476 ? -11.466 6.345 -13.246 1.00 71.38 476 LEU A N 1
ATOM 3825 C CA . LEU A 1 476 ? -10.591 5.302 -13.807 1.00 71.38 476 LEU A CA 1
ATOM 3826 C C . LEU A 1 476 ? -9.413 5.876 -14.611 1.00 71.38 476 LEU A C 1
ATOM 3828 O O . LEU A 1 476 ? -8.819 5.172 -15.439 1.00 71.38 476 LEU A O 1
ATOM 3832 N N . ILE A 1 477 ? -9.113 7.169 -14.469 1.00 64.62 477 ILE A N 1
ATOM 3833 C CA . ILE A 1 477 ? -8.131 7.815 -15.349 1.00 64.62 477 ILE A CA 1
ATOM 3834 C C . ILE A 1 477 ? -6.701 7.486 -14.940 1.00 64.62 477 ILE A C 1
ATOM 3836 O O . ILE A 1 477 ? -5.960 6.917 -15.746 1.00 64.62 477 ILE A O 1
ATOM 3840 N N . THR A 1 478 ? -6.324 7.840 -13.716 1.00 61.34 478 THR A N 1
ATOM 3841 C CA . THR A 1 478 ? -4.969 7.657 -13.173 1.00 61.34 478 THR A CA 1
ATOM 3842 C C . THR A 1 478 ? -4.924 6.505 -12.178 1.00 61.34 478 THR A C 1
ATOM 3844 O O . THR A 1 478 ? -4.097 5.610 -12.320 1.00 61.34 478 THR A O 1
ATOM 3847 N N . VAL A 1 479 ? -5.850 6.503 -11.224 1.00 70.94 479 VAL A N 1
ATOM 3848 C CA . VAL A 1 479 ? -6.088 5.431 -10.254 1.00 70.94 479 VAL A CA 1
ATOM 3849 C C . VAL A 1 479 ? -7.587 5.165 -10.177 1.00 70.94 479 VAL A C 1
ATOM 3851 O O . VAL A 1 479 ? -8.368 6.086 -10.413 1.00 70.94 479 VAL A O 1
ATOM 3854 N N . ILE A 1 480 ? -7.993 3.939 -9.835 1.00 77.19 480 ILE A N 1
ATOM 3855 C CA . ILE A 1 480 ? -9.360 3.697 -9.371 1.00 77.19 480 ILE A CA 1
ATOM 3856 C C . ILE A 1 480 ? -9.556 4.521 -8.107 1.00 77.19 480 ILE A C 1
ATOM 3858 O O . ILE A 1 480 ? -8.854 4.309 -7.128 1.00 77.19 480 ILE A O 1
ATOM 3862 N N . THR A 1 481 ? -10.522 5.427 -8.095 1.00 76.00 481 THR A N 1
ATOM 3863 C CA . THR A 1 481 ? -10.938 6.105 -6.867 1.00 76.00 481 THR A CA 1
ATOM 3864 C C . THR A 1 481 ? -12.422 6.440 -6.918 1.00 76.00 481 THR A C 1
ATOM 3866 O O . THR A 1 481 ? -13.045 6.382 -7.978 1.00 76.00 481 THR A O 1
ATOM 3869 N N . VAL A 1 482 ? -13.014 6.778 -5.775 1.00 78.62 482 VAL A N 1
ATOM 3870 C CA . VAL A 1 482 ? -14.408 7.233 -5.734 1.00 78.62 482 VAL A CA 1
ATOM 3871 C C . VAL A 1 482 ? -14.505 8.617 -6.371 1.00 78.62 482 VAL A C 1
ATOM 3873 O O . VAL A 1 482 ? -13.720 9.517 -6.049 1.00 78.62 482 VAL A O 1
ATOM 3876 N N . LYS A 1 483 ? -15.477 8.794 -7.269 1.00 74.75 483 LYS A N 1
ATOM 3877 C CA . LYS A 1 483 ? -15.788 10.090 -7.869 1.00 74.75 483 LYS A CA 1
ATOM 3878 C C . LYS A 1 483 ? -16.450 11.012 -6.838 1.00 74.75 483 LYS A C 1
ATOM 3880 O O . LYS A 1 483 ? -17.565 10.759 -6.390 1.00 74.75 483 LYS A O 1
ATOM 3885 N N . GLY A 1 484 ? -15.779 12.116 -6.513 1.00 74.75 484 GLY A N 1
ATOM 3886 C CA . GLY A 1 484 ? -16.237 13.082 -5.510 1.00 74.75 484 GLY A CA 1
ATOM 3887 C C . GLY A 1 484 ? -15.935 12.650 -4.072 1.00 74.75 484 GLY A C 1
ATOM 3888 O O . GLY A 1 484 ? -14.989 11.903 -3.822 1.00 74.75 484 GLY A O 1
ATOM 3889 N N . ASN A 1 485 ? -16.732 13.164 -3.136 1.00 81.00 485 ASN A N 1
ATOM 3890 C CA . ASN A 1 485 ? -16.613 12.881 -1.705 1.00 81.00 485 ASN A CA 1
ATOM 3891 C C . ASN A 1 485 ? -17.187 11.501 -1.378 1.00 81.00 485 ASN A C 1
ATOM 3893 O O . ASN A 1 485 ? -18.187 11.094 -1.976 1.00 81.00 485 ASN A O 1
ATOM 3897 N N . PHE A 1 486 ? -16.617 10.816 -0.388 1.00 85.88 486 PHE A N 1
ATOM 3898 C CA . PHE A 1 486 ? -17.054 9.474 -0.016 1.00 85.88 486 PHE A CA 1
ATOM 3899 C C . PHE A 1 486 ? -17.364 9.387 1.478 1.00 85.88 486 PHE A C 1
ATOM 3901 O O . PHE A 1 486 ? -16.470 9.479 2.317 1.00 85.88 486 PHE A O 1
ATOM 3908 N N . TRP A 1 487 ? -18.647 9.225 1.811 1.00 91.12 487 TRP A N 1
ATOM 3909 C CA . TRP A 1 487 ? -19.145 9.413 3.171 1.00 91.12 487 TRP A CA 1
ATOM 3910 C C . TRP A 1 487 ? -19.393 8.082 3.889 1.00 91.12 487 TRP A C 1
ATOM 3912 O O . TRP A 1 487 ? -20.183 7.257 3.431 1.00 91.12 487 TRP A O 1
ATOM 3922 N N . LEU A 1 488 ? -18.785 7.895 5.058 1.00 92.56 488 LEU A N 1
ATOM 3923 C CA . LEU A 1 488 ? -19.087 6.785 5.967 1.00 92.56 488 LEU A CA 1
ATOM 3924 C C . LEU A 1 488 ? -19.493 7.327 7.334 1.00 92.56 488 LEU A C 1
ATOM 3926 O O . LEU A 1 488 ? -19.067 8.410 7.737 1.00 92.56 488 LEU A O 1
ATOM 3930 N N . ASN A 1 489 ? -20.315 6.572 8.052 1.00 92.88 489 ASN A N 1
ATOM 3931 C CA . ASN A 1 489 ? -20.569 6.816 9.464 1.00 92.88 489 ASN A CA 1
ATOM 3932 C C . ASN A 1 489 ? -19.501 6.096 10.286 1.00 92.88 489 ASN A C 1
ATOM 3934 O O . ASN A 1 489 ? -19.215 4.922 10.040 1.00 92.88 489 ASN A O 1
ATOM 3938 N N . LEU A 1 490 ? -18.940 6.804 11.262 1.00 92.62 490 LEU A N 1
ATOM 3939 C CA . LEU A 1 490 ? -18.044 6.244 12.264 1.00 92.62 490 LEU A CA 1
ATOM 3940 C C . LEU A 1 490 ? -18.706 6.413 13.628 1.00 92.62 490 LEU A C 1
ATOM 3942 O O . LEU A 1 490 ? -18.805 7.519 14.154 1.00 92.62 490 LEU A O 1
ATOM 3946 N N . GLU A 1 491 ? -19.200 5.313 14.175 1.00 90.75 491 GLU A N 1
ATOM 3947 C CA . GLU A 1 491 ? -19.838 5.273 15.487 1.00 90.75 491 GLU A CA 1
ATOM 3948 C C . GLU A 1 491 ? -18.800 4.804 16.510 1.00 90.75 491 GLU A C 1
ATOM 3950 O O . GLU A 1 491 ? -18.270 3.702 16.356 1.00 90.75 491 GLU A O 1
ATOM 3955 N N . PRO A 1 492 ? -18.450 5.607 17.529 1.00 89.69 492 PRO A N 1
ATOM 3956 C CA . PRO A 1 492 ? -17.513 5.171 18.559 1.00 89.69 492 PRO A CA 1
ATOM 3957 C C . PRO A 1 492 ? -17.996 3.881 19.228 1.00 89.69 492 PRO A C 1
ATOM 3959 O O . PRO A 1 492 ? -19.170 3.764 19.575 1.00 89.69 492 PRO A O 1
ATOM 3962 N N . LEU A 1 493 ? -17.095 2.920 19.427 1.00 87.31 493 LEU A N 1
ATOM 3963 C CA . LEU A 1 493 ? -17.420 1.710 20.180 1.00 87.31 493 LEU A CA 1
ATOM 3964 C C . LEU A 1 493 ? -17.580 2.052 21.668 1.00 87.31 493 LEU A C 1
ATOM 3966 O O . LEU A 1 493 ? -16.774 2.800 22.229 1.00 87.31 493 LEU A O 1
ATOM 3970 N N . GLU A 1 494 ? -18.599 1.483 22.314 1.00 72.94 494 GLU A N 1
ATOM 3971 C CA . GLU A 1 494 ? -18.725 1.533 23.773 1.00 72.94 494 GLU A CA 1
ATOM 3972 C C . GLU A 1 494 ? -17.495 0.856 24.406 1.00 72.94 494 GLU A C 1
ATOM 3974 O O . GLU A 1 494 ? -17.090 -0.233 23.982 1.00 72.94 494 GLU A O 1
ATOM 3979 N N . LYS A 1 495 ? -16.850 1.555 25.348 1.00 57.84 495 LYS A N 1
ATOM 3980 C CA . LYS A 1 495 ? -15.583 1.138 25.969 1.00 57.84 495 LYS A CA 1
ATOM 3981 C C . LYS A 1 495 ? -15.767 0.126 27.085 1.00 57.84 495 LYS A C 1
ATOM 3983 O O . LYS A 1 495 ? -16.687 0.334 27.906 1.00 57.84 495 LYS A O 1
#